Protein AF-0000000087101097 (afdb_homodimer)

Nearest PDB structures (foldseek):
  5ecf-assembly1_A  TM=7.996E-01  e=4.487E-06  Talaromyces marneffei PM1
  5fb7-assembly1_C  TM=7.964E-01  e=1.215E-05  Talaromyces marneffei PM1
  5csd-assembly2_B  TM=8.004E-01  e=2.474E-05  Talaromyces marneffei PM1
  6j6f-assembly1_B  TM=7.973E-01  e=2.035E-03  Talaromyces marneffei PM1
  5j5k-assembly1_A  TM=6.673E-01  e=2.035E-03  Aspergillus fumigatus Af293

Organism: NCBI:txid702518

InterPro domains:
  IPR021054 Cell wall mannoprotein 1 [PF12296] (29-145)

Solvent-accessible surface area (backbone atoms only — not comparable to full-atom values): 25065 Å² total; per-residue (Å²): 132,85,79,74,73,77,76,74,74,74,75,75,71,78,69,78,63,80,50,69,64,60,56,41,56,42,38,51,51,50,50,47,65,48,46,51,57,40,47,52,38,51,52,52,39,43,53,54,59,71,66,58,85,63,56,90,51,62,68,57,50,51,44,45,52,51,36,33,51,42,30,46,52,32,30,60,62,45,65,80,51,62,67,37,44,74,87,47,50,67,77,43,48,65,61,53,47,52,43,48,35,49,50,31,43,44,52,34,50,50,60,58,40,45,66,51,32,40,76,42,68,36,19,61,64,47,38,55,52,51,51,49,38,46,52,25,49,50,50,25,52,52,46,55,30,68,26,38,57,68,66,64,48,45,69,60,52,56,51,48,50,50,52,50,48,50,39,51,46,50,51,26,53,59,49,49,40,79,60,61,60,70,49,42,64,63,48,63,50,65,61,64,66,60,67,55,59,76,69,71,72,68,76,71,72,77,73,71,77,74,75,74,80,62,88,64,84,43,100,96,131,84,79,74,72,77,77,73,74,72,75,75,71,78,70,75,64,79,50,69,63,62,55,38,57,42,38,52,51,50,50,49,65,48,45,50,57,42,46,52,37,49,52,53,38,44,54,54,60,72,66,60,84,63,56,90,50,63,67,58,50,54,46,46,52,50,36,35,53,41,29,46,52,30,31,61,61,45,65,78,52,61,67,37,44,73,86,47,49,67,76,43,49,65,61,52,47,51,42,47,34,48,51,31,43,44,52,34,50,51,59,57,40,46,67,49,32,40,77,42,69,36,18,61,64,47,39,54,53,51,52,48,40,46,53,25,48,50,50,24,51,53,47,55,30,69,27,38,59,68,63,64,48,44,69,61,54,57,51,48,51,50,54,49,46,49,40,50,47,50,52,26,52,60,50,48,41,78,60,62,59,72,49,42,65,64,50,63,52,66,64,66,66,63,66,57,62,76,69,74,72,72,79,77,73,79,78,73,80,86,79,87,84,89,83,86,87,75,78,130

Secondary structure (DSSP, 8-state):
-------------------HHHHHHHHHHHHHHHHHHHHHHHHHHHHHHHH--SSS-HHHHHHHHHHHHHHHHHHHHHTTSPPPPHHHHGGGHHHHHHHHHHHHHHHHHHHHHHHHHHHHT-HHHHHHHHHHHHHHHHHHHHHHHTTSSTT-S-HHHHHHHHHHHHHHHHHHHHHHS--THHHHTTT-S-GGGGG-------------------------/-------------------HHHHHHHHHHHHHHHHHHHHHHHHHHHHHHHH--SSS-HHHHHHHHHHHHHHHHHHHHHTTSPPPPHHHHGGGHHHHHHHHHHHHHHHHHHHHHHHHHHHHT-HHHHHHHHHHHHHHHHHHHHHHHTTSSTT-S-HHHHHHHHHHHHHHHHHHHHHHS--THHHHTTT-S-GGGGG-------------------------

Sequence (440 aa):
MKFSIPVILFTAGAVAVPSSVKLNERQLSALTQVLAPVLQGLQSFDVTLNAYTGGPGQELLNVANNVIAGVRAAANAVAPIQPVSESEAGGFAGLGQQLDIAGYKFIADLNAQVPVFAQSGICPETLNWVTQVGDGVLDLKTAVFSKFPNNGGDANDVEEFRKLFSAVEQRLKECSAPSSADCSAYCGKDHHDWNKGEDKKGDKGEKGKKGAKDDCKKKYMKFSIPVILFTAGAVAVPSSVKLNERQLSALTQVLAPVLQGLQSFDVTLNAYTGGPGQELLNVANNVIAGVRAAANAVAPIQPVSESEAGGFAGLGQQLDIAGYKFIADLNAQVPVFAQSGICPETLNWVTQVGDGVLDLKTAVFSKFPNNGGDANDVEEFRKLFSAVEQRLKECSAPSSADCSAYCGKDHHDWNKGEDKKGDKGEKGKKGAKDDCKKKY

Radius of gyration: 39.62 Å; Cα contacts (8 Å, |Δi|>4): 355; chains: 2; bounding box: 80×177×138 Å

Structure (mmCIF, N/CA/C/O backbone):
data_AF-0000000087101097-model_v1
#
loop_
_entity.id
_entity.type
_entity.pdbx_description
1 polymer 'Cell wall protein'
#
loop_
_atom_site.group_PDB
_atom_site.id
_atom_site.type_symbol
_atom_site.label_atom_id
_atom_site.label_alt_id
_atom_site.label_comp_id
_atom_site.label_asym_id
_atom_site.label_entity_id
_atom_site.label_seq_id
_atom_site.pdbx_PDB_ins_code
_atom_site.Cartn_x
_atom_site.Cartn_y
_atom_site.Cartn_z
_atom_site.occupancy
_atom_site.B_iso_or_equiv
_atom_site.auth_seq_id
_atom_site.auth_comp_id
_atom_site.auth_asym_id
_atom_site.auth_atom_id
_atom_site.pdbx_PDB_model_num
ATOM 1 N N . MET A 1 1 ? 22.453 -37.562 -75.375 1 27.11 1 MET A N 1
ATOM 2 C CA . MET A 1 1 ? 23.344 -37.188 -74.312 1 27.11 1 MET A CA 1
ATOM 3 C C . MET A 1 1 ? 22.562 -36.75 -73.062 1 27.11 1 MET A C 1
ATOM 5 O O . MET A 1 1 ? 21.656 -35.938 -73.125 1 27.11 1 MET A O 1
ATOM 9 N N . LYS A 1 2 ? 22.266 -37.812 -72.25 1 32.16 2 LYS A N 1
ATOM 10 C CA . LYS A 1 2 ? 21.375 -37.875 -71.062 1 32.16 2 LYS A CA 1
ATOM 11 C C . LYS A 1 2 ? 21.766 -36.875 -70 1 32.16 2 LYS A C 1
ATOM 13 O O . LYS A 1 2 ? 22.891 -36.906 -69.5 1 32.16 2 LYS A O 1
ATOM 18 N N . PHE A 1 3 ? 21.531 -35.562 -70.25 1 32.12 3 PHE A N 1
ATOM 19 C CA . PHE A 1 3 ? 21.812 -34.438 -69.312 1 32.12 3 PHE A CA 1
ATOM 20 C C . PHE A 1 3 ? 21.328 -34.781 -67.938 1 32.12 3 PHE A C 1
ATOM 22 O O . PHE A 1 3 ? 20.125 -34.969 -67.688 1 32.12 3 PHE A O 1
ATOM 29 N N . SER A 1 4 ? 22.094 -35.531 -67.188 1 28.05 4 SER A N 1
ATOM 30 C CA . SER A 1 4 ? 21.906 -35.875 -65.75 1 28.05 4 SER A CA 1
ATOM 31 C C . SER A 1 4 ? 21.906 -34.656 -64.875 1 28.05 4 SER A C 1
ATOM 33 O O . SER A 1 4 ? 22.922 -33.969 -64.75 1 28.05 4 SER A O 1
ATOM 35 N N . ILE A 1 5 ? 20.859 -33.906 -64.875 1 32.03 5 ILE A N 1
ATOM 36 C CA . ILE A 1 5 ? 20.812 -32.75 -63.938 1 32.03 5 ILE A CA 1
ATOM 37 C C . ILE A 1 5 ? 21.031 -33.188 -62.5 1 32.03 5 ILE A C 1
ATOM 39 O O . ILE A 1 5 ? 20.312 -34.062 -62 1 32.03 5 ILE A O 1
ATOM 43 N N . PRO A 1 6 ? 22.281 -33.031 -62.031 1 35.62 6 PRO A N 1
ATOM 44 C CA . PRO A 1 6 ? 22.516 -33.375 -60.625 1 35.62 6 PRO A CA 1
ATOM 45 C C . PRO A 1 6 ? 21.578 -32.656 -59.688 1 35.62 6 PRO A C 1
ATOM 47 O O . PRO A 1 6 ? 21.375 -31.438 -59.812 1 35.62 6 PRO A O 1
ATOM 50 N N . VAL A 1 7 ? 20.484 -33.281 -59.312 1 32.78 7 VAL A N 1
ATOM 51 C CA . VAL A 1 7 ? 19.609 -32.75 -58.281 1 32.78 7 VAL A CA 1
ATOM 52 C C . VAL A 1 7 ? 20.406 -32.5 -57 1 32.78 7 VAL A C 1
ATOM 54 O O . VAL A 1 7 ? 20.938 -33.469 -56.406 1 32.78 7 VAL A O 1
ATOM 57 N N . ILE A 1 8 ? 21.203 -31.469 -57 1 31.53 8 ILE A N 1
ATOM 58 C CA . ILE A 1 8 ? 21.828 -31.094 -55.75 1 31.53 8 ILE A CA 1
ATOM 59 C C . ILE A 1 8 ? 20.781 -31.062 -54.625 1 31.53 8 ILE A C 1
ATOM 61 O O . ILE A 1 8 ? 19.828 -30.281 -54.719 1 31.53 8 ILE A O 1
ATOM 65 N N . LEU A 1 9 ? 20.516 -32.156 -54.031 1 29.23 9 LEU A N 1
ATOM 66 C CA . LEU A 1 9 ? 19.766 -32.25 -52.781 1 29.23 9 LEU A CA 1
ATOM 67 C C . LEU A 1 9 ? 20.328 -31.266 -51.75 1 29.23 9 LEU A C 1
ATOM 69 O O . LEU A 1 9 ? 21.438 -31.453 -51.25 1 29.23 9 LEU A O 1
ATOM 73 N N . PHE A 1 10 ? 20.156 -29.969 -51.938 1 33.09 10 PHE A N 1
ATOM 74 C CA . PHE A 1 10 ? 20.453 -29.094 -50.812 1 33.09 10 PHE A CA 1
ATOM 75 C C . PHE A 1 10 ? 19.812 -29.609 -49.531 1 33.09 10 PHE A C 1
ATOM 77 O O . PHE A 1 10 ? 18.594 -29.75 -49.469 1 33.09 10 PHE A O 1
ATOM 84 N N . THR A 1 11 ? 20.438 -30.5 -48.812 1 29.66 11 THR A N 1
ATOM 85 C CA . THR A 1 11 ? 20.062 -30.781 -47.438 1 29.66 11 THR A CA 1
ATOM 86 C C . THR A 1 11 ? 19.922 -29.5 -46.625 1 29.66 11 THR A C 1
ATOM 88 O O . THR A 1 11 ? 20.859 -28.703 -46.562 1 29.66 11 THR A O 1
ATOM 91 N N . ALA A 1 12 ? 18.859 -28.734 -46.781 1 31.88 12 ALA A N 1
ATOM 92 C CA . ALA A 1 12 ? 18.531 -27.656 -45.844 1 31.88 12 ALA A CA 1
ATOM 93 C C . ALA A 1 12 ? 18.859 -28.047 -44.406 1 31.88 12 ALA A C 1
ATOM 95 O O . ALA A 1 12 ? 18.297 -29 -43.875 1 31.88 12 ALA A O 1
ATOM 96 N N . GLY A 1 13 ? 20.062 -28 -43.969 1 34.75 13 GLY A N 1
ATOM 97 C CA . GLY A 1 13 ? 20.375 -28.031 -42.531 1 34.75 13 GLY A CA 1
ATOM 98 C C . GLY A 1 13 ? 19.375 -27.266 -41.688 1 34.75 13 GLY A C 1
ATOM 99 O O . GLY A 1 13 ? 18.984 -26.141 -42.031 1 34.75 13 GLY A O 1
ATOM 100 N N . ALA A 1 14 ? 18.453 -27.953 -41.094 1 33.25 14 ALA A N 1
ATOM 101 C CA . ALA A 1 14 ? 17.562 -27.422 -40.062 1 33.25 14 ALA A CA 1
ATOM 102 C C . ALA A 1 14 ? 18.328 -26.484 -39.125 1 33.25 14 ALA A C 1
ATOM 104 O O . ALA A 1 14 ? 19.219 -26.922 -38.375 1 33.25 14 ALA A O 1
ATOM 105 N N . VAL A 1 15 ? 18.875 -25.391 -39.531 1 36.66 15 VAL A N 1
ATOM 106 C CA . VAL A 1 15 ? 19.281 -24.406 -38.562 1 36.66 15 VAL A CA 1
ATOM 107 C C . VAL A 1 15 ? 18.281 -24.359 -37.406 1 36.66 15 VAL A C 1
ATOM 109 O O . VAL A 1 15 ? 17.094 -24.094 -37.625 1 36.66 15 VAL A O 1
ATOM 112 N N . ALA A 1 16 ? 18.438 -25.172 -36.375 1 35.97 16 ALA A N 1
ATOM 113 C CA . ALA A 1 16 ? 17.734 -25.031 -35.125 1 35.97 16 ALA A CA 1
ATOM 114 C C . ALA A 1 16 ? 17.5 -23.562 -34.75 1 35.97 16 ALA A C 1
ATOM 116 O O . ALA A 1 16 ? 18.453 -22.812 -34.562 1 35.97 16 ALA A O 1
ATOM 117 N N . VAL A 1 17 ? 16.656 -22.781 -35.375 1 38.53 17 VAL A N 1
ATOM 118 C CA . VAL A 1 17 ? 16.156 -21.516 -34.875 1 38.53 17 VAL A CA 1
ATOM 119 C C . VAL A 1 17 ? 15.914 -21.625 -33.344 1 38.53 17 VAL A C 1
ATOM 121 O O . VAL A 1 17 ? 15.227 -22.547 -32.906 1 38.53 17 VAL A O 1
ATOM 124 N N . PRO A 1 18 ? 16.875 -21.25 -32.5 1 42.16 18 PRO A N 1
ATOM 125 C CA . PRO A 1 18 ? 16.531 -21.359 -31.078 1 42.16 18 PRO A CA 1
ATOM 126 C C . PRO A 1 18 ? 15.055 -21.062 -30.812 1 42.16 18 PRO A C 1
ATOM 128 O O . PRO A 1 18 ? 14.484 -20.141 -31.406 1 42.16 18 PRO A O 1
ATOM 131 N N . SER A 1 19 ? 14.211 -21.906 -30.578 1 40.66 19 SER A N 1
ATOM 132 C CA . SER A 1 19 ? 12.766 -21.875 -30.406 1 40.66 19 SER A CA 1
ATOM 133 C C . SER A 1 19 ? 12.336 -20.672 -29.578 1 40.66 19 SER A C 1
ATOM 135 O O . SER A 1 19 ? 13.055 -20.25 -28.672 1 40.66 19 SER A O 1
ATOM 137 N N . SER A 1 20 ? 11.43 -19.75 -30.047 1 45.12 20 SER A N 1
ATOM 138 C CA . SER A 1 20 ? 10.695 -18.672 -29.406 1 45.12 20 SER A CA 1
ATOM 139 C C . SER A 1 20 ? 10.492 -18.922 -27.922 1 45.12 20 SER A C 1
ATOM 141 O O . SER A 1 20 ? 10.5 -18 -27.109 1 45.12 20 SER A O 1
ATOM 143 N N . VAL A 1 21 ? 10.312 -20.125 -27.562 1 47.22 21 VAL A N 1
ATOM 144 C CA . VAL A 1 21 ? 10.062 -20.484 -26.172 1 47.22 21 VAL A CA 1
ATOM 145 C C . VAL A 1 21 ? 11.312 -20.203 -25.328 1 47.22 21 VAL A C 1
ATOM 147 O O . VAL A 1 21 ? 11.219 -19.672 -24.219 1 47.22 21 VAL A O 1
ATOM 150 N N . LYS A 1 22 ? 12.516 -20.609 -25.922 1 50.62 22 LYS A N 1
ATOM 151 C CA . LYS A 1 22 ? 13.75 -20.375 -25.188 1 50.62 22 LYS A CA 1
ATOM 152 C C . LYS A 1 22 ? 14.031 -18.875 -25.031 1 50.62 22 LYS A C 1
ATOM 154 O O . LYS A 1 22 ? 14.508 -18.438 -24 1 50.62 22 LYS A O 1
ATOM 159 N N . LEU A 1 23 ? 13.773 -18.188 -26.156 1 45.69 23 LEU A N 1
ATOM 160 C CA . LEU A 1 23 ? 13.969 -16.734 -26.109 1 45.69 23 LEU A CA 1
ATOM 161 C C . LEU A 1 23 ? 13.008 -16.094 -25.125 1 45.69 23 LEU A C 1
ATOM 163 O O . LEU A 1 23 ? 13.383 -15.172 -24.391 1 45.69 23 LEU A O 1
ATOM 167 N N . ASN A 1 24 ? 11.766 -16.672 -25.094 1 51.88 24 ASN A N 1
ATOM 168 C CA . ASN A 1 24 ? 10.727 -16.125 -24.219 1 51.88 24 ASN A CA 1
ATOM 169 C C . ASN A 1 24 ? 11.078 -16.344 -22.734 1 51.88 24 ASN A C 1
ATOM 171 O O . ASN A 1 24 ? 10.953 -15.414 -21.938 1 51.88 24 ASN A O 1
ATOM 175 N N . GLU A 1 25 ? 11.555 -17.625 -22.438 1 61.66 25 GLU A N 1
ATOM 176 C CA . GLU A 1 25 ? 11.992 -17.891 -21.078 1 61.66 25 GLU A CA 1
ATOM 177 C C . GLU A 1 25 ? 13.188 -17.016 -20.688 1 61.66 25 GLU A C 1
ATOM 179 O O . GLU A 1 25 ? 13.336 -16.625 -19.531 1 61.66 25 GLU A O 1
ATOM 184 N N . ARG A 1 26 ? 13.727 -16.516 -21.766 1 69.88 26 ARG A N 1
ATOM 185 C CA . ARG A 1 26 ? 14.945 -15.742 -21.547 1 69.88 26 ARG A CA 1
ATOM 186 C C . ARG A 1 26 ? 14.625 -14.305 -21.172 1 69.88 26 ARG A C 1
ATOM 188 O O . ARG A 1 26 ? 15.258 -13.734 -20.281 1 69.88 26 ARG A O 1
ATOM 195 N N . GLN A 1 27 ? 13.508 -13.789 -21.734 1 85.12 27 GLN A N 1
ATOM 196 C CA . GLN A 1 27 ? 13.203 -12.391 -21.438 1 85.12 27 GLN A CA 1
ATOM 197 C C . GLN A 1 27 ? 12.656 -12.227 -20.031 1 85.12 27 GLN A C 1
ATOM 199 O O . GLN A 1 27 ? 13.016 -11.281 -19.328 1 85.12 27 GLN A O 1
ATOM 204 N N . LEU A 1 28 ? 11.914 -13.211 -19.688 1 87.88 28 LEU A N 1
ATOM 205 C CA . LEU A 1 28 ? 11.375 -13.148 -18.328 1 87.88 28 LEU A CA 1
ATOM 206 C C . LEU A 1 28 ? 12.477 -13.32 -17.297 1 87.88 28 LEU A C 1
ATOM 208 O O . LEU A 1 28 ? 12.461 -12.672 -16.25 1 87.88 28 LEU A O 1
ATOM 212 N N . SER A 1 29 ? 13.297 -14.219 -17.641 1 89.88 29 SER A N 1
ATOM 213 C CA . SER A 1 29 ? 14.43 -14.43 -16.734 1 89.88 29 SER A CA 1
ATOM 214 C C . SER A 1 29 ? 15.289 -13.172 -16.625 1 89.88 29 SER A C 1
ATOM 216 O O . SER A 1 29 ? 15.734 -12.812 -15.531 1 89.88 29 SER A O 1
ATOM 218 N N . ALA A 1 30 ? 15.461 -12.492 -17.656 1 91.31 30 ALA A N 1
ATOM 219 C CA . ALA A 1 30 ? 16.234 -11.25 -17.656 1 91.31 30 ALA A CA 1
ATOM 220 C C . ALA A 1 30 ? 15.523 -10.172 -16.844 1 91.31 30 ALA A C 1
ATOM 222 O O . ALA A 1 30 ? 16.156 -9.469 -16.047 1 91.31 30 ALA A O 1
ATOM 223 N N . LEU A 1 31 ? 14.266 -10.062 -17.031 1 93.69 31 LEU A N 1
ATOM 224 C CA . LEU A 1 31 ? 13.492 -9.094 -16.25 1 93.69 31 LEU A CA 1
ATOM 225 C C . LEU A 1 31 ? 13.555 -9.406 -14.766 1 93.69 31 LEU A C 1
ATOM 227 O O . LEU A 1 31 ? 13.758 -8.508 -13.945 1 93.69 31 LEU A O 1
ATOM 231 N N . THR A 1 32 ? 13.414 -10.617 -14.461 1 93.81 32 THR A N 1
ATOM 232 C CA . THR A 1 32 ? 13.445 -11.039 -13.062 1 93.81 32 THR A CA 1
ATOM 233 C C . THR A 1 32 ? 14.797 -10.727 -12.43 1 93.81 32 THR A C 1
ATOM 235 O O . THR A 1 32 ? 14.859 -10.258 -11.297 1 93.81 32 THR A O 1
ATOM 238 N N . GLN A 1 33 ? 15.805 -10.906 -13.125 1 94.12 33 GLN A N 1
ATOM 239 C CA . GLN A 1 33 ? 17.156 -10.641 -12.625 1 94.12 33 GLN A CA 1
ATOM 240 C C . GLN A 1 33 ? 17.359 -9.156 -12.367 1 94.12 33 GLN A C 1
ATOM 242 O O . GLN A 1 33 ? 18.047 -8.773 -11.422 1 94.12 33 GLN A O 1
ATOM 247 N N . VAL A 1 34 ? 16.75 -8.367 -13.172 1 95.75 34 VAL A N 1
ATOM 248 C CA . VAL A 1 34 ? 16.906 -6.918 -13.062 1 95.75 34 VAL A CA 1
ATOM 249 C C . VAL A 1 34 ? 16.047 -6.395 -11.906 1 95.75 34 VAL A C 1
ATOM 251 O O . VAL A 1 34 ? 16.453 -5.469 -11.203 1 95.75 34 VAL A O 1
ATOM 254 N N . LEU A 1 35 ? 14.93 -7.051 -11.711 1 97.25 35 LEU A N 1
ATOM 255 C CA . LEU A 1 35 ? 13.945 -6.441 -10.82 1 97.25 35 LEU A CA 1
ATOM 256 C C . LEU A 1 35 ? 14.07 -7.016 -9.414 1 97.25 35 LEU A C 1
ATOM 258 O O . LEU A 1 35 ? 13.648 -6.383 -8.438 1 97.25 35 LEU A O 1
ATOM 262 N N . ALA A 1 36 ? 14.68 -8.117 -9.195 1 95.88 36 ALA A N 1
ATOM 263 C CA . ALA A 1 36 ? 14.797 -8.75 -7.879 1 95.88 36 ALA A CA 1
ATOM 264 C C . ALA A 1 36 ? 15.594 -7.867 -6.922 1 95.88 36 ALA A C 1
ATOM 266 O O . ALA A 1 36 ? 15.188 -7.656 -5.777 1 95.88 36 ALA A O 1
ATOM 267 N N . PRO A 1 37 ? 16.688 -7.273 -7.375 1 95.56 37 PRO A N 1
ATOM 268 C CA . PRO A 1 37 ? 17.422 -6.387 -6.469 1 95.56 37 PRO A CA 1
ATOM 269 C C . PRO A 1 37 ? 16.641 -5.129 -6.109 1 95.56 37 PRO A C 1
ATOM 271 O O . PRO A 1 37 ? 16.797 -4.59 -5.012 1 95.56 37 PRO A O 1
ATOM 274 N N . VAL A 1 38 ? 15.82 -4.656 -7.004 1 97.56 38 VAL A N 1
ATOM 275 C CA . VAL A 1 38 ? 14.977 -3.508 -6.711 1 97.56 38 VAL A CA 1
ATOM 276 C C . VAL A 1 38 ? 14.016 -3.85 -5.574 1 97.56 38 VAL A C 1
ATOM 278 O O . VAL A 1 38 ? 13.859 -3.072 -4.629 1 97.56 38 VAL A O 1
ATOM 281 N N . LEU A 1 39 ? 13.43 -4.965 -5.695 1 97.75 39 LEU A N 1
ATOM 282 C CA . LEU A 1 39 ? 12.539 -5.426 -4.637 1 97.75 39 LEU A CA 1
ATOM 283 C C . LEU A 1 39 ? 13.273 -5.492 -3.299 1 97.75 39 LEU A C 1
ATOM 285 O O . LEU A 1 39 ? 12.773 -4.988 -2.289 1 97.75 39 LEU A O 1
ATOM 289 N N . GLN A 1 40 ? 14.484 -6.039 -3.279 1 96.19 40 GLN A N 1
ATOM 290 C CA . GLN A 1 40 ? 15.273 -6.164 -2.061 1 96.19 40 GLN A CA 1
ATOM 291 C C . GLN A 1 40 ? 15.641 -4.793 -1.499 1 96.19 40 GLN A C 1
ATOM 293 O O . GLN A 1 40 ? 15.641 -4.594 -0.283 1 96.19 40 GLN A O 1
ATOM 298 N N . GLY A 1 41 ? 15.969 -3.916 -2.373 1 96.38 41 GLY A N 1
ATOM 299 C CA . GLY A 1 41 ? 16.281 -2.559 -1.949 1 96.38 41 GLY A CA 1
ATOM 300 C C . GLY A 1 41 ? 15.109 -1.863 -1.277 1 96.38 41 GLY A C 1
ATOM 301 O O . GLY A 1 41 ? 15.273 -1.218 -0.241 1 96.38 41 GLY A O 1
ATOM 302 N N . LEU A 1 42 ? 13.93 -2.02 -1.872 1 97.25 42 LEU A N 1
ATOM 303 C CA . LEU A 1 42 ? 12.734 -1.41 -1.294 1 97.25 42 LEU A CA 1
ATOM 304 C C . LEU A 1 42 ? 12.406 -2.035 0.058 1 97.25 42 LEU A C 1
ATOM 306 O O . LEU A 1 42 ? 12.008 -1.334 0.991 1 97.25 42 LEU A O 1
ATOM 310 N N . GLN A 1 43 ? 12.586 -3.289 0.149 1 95.06 43 GLN A N 1
ATOM 311 C CA . GLN A 1 43 ? 12.32 -3.986 1.402 1 95.06 43 GLN A CA 1
ATOM 312 C C . GLN A 1 43 ? 13.312 -3.568 2.484 1 95.06 43 GLN A C 1
ATOM 314 O O . GLN A 1 43 ? 12.93 -3.375 3.641 1 95.06 43 GLN A O 1
ATOM 319 N N . SER A 1 44 ? 14.531 -3.414 2.105 1 94.94 44 SER A N 1
ATOM 320 C CA . SER A 1 44 ? 15.531 -2.924 3.049 1 94.94 44 SER A CA 1
ATOM 321 C C . SER A 1 44 ? 15.211 -1.505 3.504 1 94.94 44 SER A C 1
ATOM 323 O O . SER A 1 44 ? 15.375 -1.174 4.68 1 94.94 44 SER A O 1
ATOM 325 N N . PHE A 1 45 ? 14.828 -0.7 2.598 1 97.38 45 PHE A N 1
ATOM 326 C CA . PHE A 1 45 ? 14.438 0.661 2.941 1 97.38 45 PHE A CA 1
ATOM 327 C C . PHE A 1 45 ? 13.289 0.657 3.941 1 97.38 45 PHE A C 1
ATOM 329 O O . PHE A 1 45 ? 13.305 1.415 4.914 1 97.38 45 PHE A O 1
ATOM 336 N N . ASP A 1 46 ? 12.344 -0.169 3.682 1 95.25 46 ASP A N 1
ATOM 337 C CA . ASP A 1 46 ? 11.172 -0.266 4.547 1 95.25 46 ASP A CA 1
ATOM 338 C C . ASP A 1 46 ? 11.57 -0.599 5.98 1 95.25 46 ASP A C 1
ATOM 340 O O . ASP A 1 46 ? 11.023 -0.034 6.93 1 95.25 46 ASP A O 1
ATOM 344 N N . VAL A 1 47 ? 12.492 -1.456 6.125 1 94.44 47 VAL A N 1
ATOM 345 C CA . VAL A 1 47 ? 12.992 -1.828 7.449 1 94.44 47 VAL A CA 1
ATOM 346 C C . VAL A 1 47 ? 13.586 -0.605 8.141 1 94.44 47 VAL A C 1
ATOM 348 O O . VAL A 1 47 ? 13.281 -0.335 9.305 1 94.44 47 VAL A O 1
ATOM 351 N N . THR A 1 48 ? 14.422 0.14 7.461 1 97.06 48 THR A N 1
ATOM 352 C CA . THR A 1 48 ? 15.062 1.333 8 1 97.06 48 THR A CA 1
ATOM 353 C C . THR A 1 48 ? 14.023 2.398 8.344 1 97.06 48 THR A C 1
ATOM 355 O O . THR A 1 48 ? 14.109 3.043 9.391 1 97.06 48 THR A O 1
ATOM 358 N N . LEU A 1 49 ? 13.078 2.58 7.43 1 97.62 49 LEU A N 1
ATOM 359 C CA . LEU A 1 49 ? 12.016 3.555 7.629 1 97.62 49 LEU A CA 1
ATOM 360 C C . LEU A 1 49 ? 11.203 3.229 8.883 1 97.62 49 LEU A C 1
ATOM 362 O O . LEU A 1 49 ? 10.938 4.109 9.695 1 97.62 49 LEU A O 1
ATOM 366 N N . ASN A 1 50 ? 10.898 2.004 9.086 1 94.81 50 ASN A N 1
ATOM 367 C CA . ASN A 1 50 ? 10.078 1.563 10.211 1 94.81 50 ASN A CA 1
ATOM 368 C C . ASN A 1 50 ? 10.852 1.643 11.523 1 94.81 50 ASN A C 1
ATOM 370 O O . ASN A 1 50 ? 10.25 1.791 12.594 1 94.81 50 ASN A O 1
ATOM 374 N N . ALA A 1 51 ? 12.141 1.588 11.461 1 95.88 51 ALA A N 1
ATOM 375 C CA . ALA A 1 51 ? 12.977 1.639 12.656 1 95.88 51 ALA A CA 1
ATOM 376 C C . ALA A 1 51 ? 13.289 3.08 13.047 1 95.88 51 ALA A C 1
ATOM 378 O O . ALA A 1 51 ? 13.828 3.336 14.125 1 95.88 51 ALA A O 1
ATOM 379 N N . TYR A 1 52 ? 13.016 4.016 12.203 1 97.81 52 TYR A N 1
ATOM 380 C CA . TYR A 1 52 ? 13.359 5.41 12.461 1 97.81 52 TYR A CA 1
ATOM 381 C C . TYR A 1 52 ? 12.477 5.996 13.555 1 97.81 52 TYR A C 1
ATOM 383 O O . TYR A 1 52 ? 11.25 5.992 13.43 1 97.81 52 TYR A O 1
ATOM 391 N N . THR A 1 53 ? 13.094 6.52 14.57 1 97.31 53 THR A N 1
ATOM 392 C CA . THR A 1 53 ? 12.344 7.066 15.695 1 97.31 53 THR A CA 1
ATOM 393 C C . THR A 1 53 ? 12.742 8.516 15.961 1 97.31 53 THR A C 1
ATOM 395 O O . THR A 1 53 ? 12.414 9.07 17.016 1 97.31 53 THR A O 1
ATOM 398 N N . GLY A 1 54 ? 13.562 9.078 15.023 1 97.19 54 GLY A N 1
ATOM 399 C CA . GLY A 1 54 ? 14.008 10.461 15.148 1 97.19 54 GLY A CA 1
ATOM 400 C C . GLY A 1 54 ? 15.492 10.633 14.906 1 97.19 54 GLY A C 1
ATOM 401 O O . GLY A 1 54 ? 16.203 9.656 14.672 1 97.19 54 GLY A O 1
ATOM 402 N N . GLY A 1 55 ? 16 11.938 14.82 1 96.12 55 GLY A N 1
ATOM 403 C CA . GLY A 1 55 ? 17.406 12.242 14.57 1 96.12 55 GLY A CA 1
ATOM 404 C C . GLY A 1 55 ? 17.672 12.734 13.164 1 96.12 55 GLY A C 1
ATOM 405 O O . GLY A 1 55 ? 16.734 13.117 12.445 1 96.12 55 GLY A O 1
ATOM 406 N N . PRO A 1 56 ? 18.969 12.875 12.75 1 95.81 56 PRO A N 1
ATOM 407 C CA . PRO A 1 56 ? 19.344 13.555 11.508 1 95.81 56 PRO A CA 1
ATOM 408 C C . PRO A 1 56 ? 18.953 12.766 10.258 1 95.81 56 PRO A C 1
ATOM 410 O O . PRO A 1 56 ? 18.969 13.312 9.156 1 95.81 56 PRO A O 1
ATOM 413 N N . GLY A 1 57 ? 18.594 11.539 10.32 1 96.81 57 GLY A N 1
ATOM 414 C CA . GLY A 1 57 ? 18.062 10.773 9.195 1 96.81 57 GLY A CA 1
ATOM 415 C C . GLY A 1 57 ? 19.156 10.281 8.25 1 96.81 57 GLY A C 1
ATOM 416 O O . GLY A 1 57 ? 18.891 10.039 7.074 1 96.81 57 GLY A O 1
ATOM 417 N N . GLN A 1 58 ? 20.453 10.125 8.703 1 97.5 58 GLN A N 1
ATOM 418 C CA . GLN A 1 58 ? 21.562 9.742 7.832 1 97.5 58 GLN A CA 1
ATOM 419 C C . GLN A 1 58 ? 21.375 8.336 7.285 1 97.5 58 GLN A C 1
ATOM 421 O O . GLN A 1 58 ? 21.656 8.07 6.113 1 97.5 58 GLN A O 1
ATOM 426 N N . GLU A 1 59 ? 20.953 7.484 8.109 1 97.75 59 GLU A N 1
ATOM 427 C CA . GLU A 1 59 ? 20.734 6.121 7.645 1 97.75 59 GLU A CA 1
ATOM 428 C C . GLU A 1 59 ? 19.625 6.074 6.586 1 97.75 59 GLU A C 1
ATOM 430 O O . GLU A 1 59 ? 19.719 5.312 5.621 1 97.75 59 GLU A O 1
ATOM 435 N N . LEU A 1 60 ? 18.594 6.875 6.789 1 98.44 60 LEU A N 1
ATOM 436 C CA . LEU A 1 60 ? 17.531 6.984 5.793 1 98.44 60 LEU A CA 1
ATOM 437 C C . LEU A 1 60 ? 18.078 7.484 4.461 1 98.44 60 LEU A C 1
ATOM 439 O O . LEU A 1 60 ? 17.75 6.938 3.406 1 98.44 60 LEU A O 1
ATOM 443 N N . LEU A 1 61 ? 18.906 8.453 4.496 1 98.12 61 LEU A N 1
ATOM 444 C CA . LEU A 1 61 ? 19.5 9.008 3.287 1 98.12 61 LEU A CA 1
ATOM 445 C C . LEU A 1 61 ? 20.359 7.957 2.58 1 98.12 61 LEU A C 1
ATOM 447 O O . LEU A 1 61 ? 20.312 7.836 1.354 1 98.12 61 LEU A O 1
ATOM 451 N N . ASN A 1 62 ? 21.078 7.16 3.322 1 97.88 62 ASN A N 1
ATOM 452 C CA . ASN A 1 62 ? 21.938 6.137 2.744 1 97.88 62 ASN A CA 1
ATOM 453 C C . ASN A 1 62 ? 21.141 5.078 2.002 1 97.88 62 ASN A C 1
ATOM 455 O O . ASN A 1 62 ? 21.453 4.734 0.861 1 97.88 62 ASN A O 1
ATOM 459 N N . VAL A 1 63 ? 20.172 4.594 2.65 1 98.12 63 VAL A N 1
ATOM 460 C CA . VAL A 1 63 ? 19.375 3.557 2.006 1 98.12 63 VAL A CA 1
ATOM 461 C C . VAL A 1 63 ? 18.594 4.152 0.836 1 98.12 63 VAL A C 1
ATOM 463 O O . VAL A 1 63 ? 18.391 3.492 -0.186 1 98.12 63 VAL A O 1
ATOM 466 N N . ALA A 1 64 ? 18.125 5.391 0.953 1 98.25 64 ALA A N 1
ATOM 467 C CA . ALA A 1 64 ? 17.453 6.074 -0.153 1 98.25 64 ALA A CA 1
ATOM 468 C C . ALA A 1 64 ? 18.359 6.152 -1.377 1 98.25 64 ALA A C 1
ATOM 470 O O . ALA A 1 64 ? 17.938 5.84 -2.492 1 98.25 64 ALA A O 1
ATOM 471 N N . ASN A 1 65 ? 19.594 6.555 -1.156 1 98 65 ASN A N 1
ATOM 472 C CA . ASN A 1 65 ? 20.547 6.652 -2.252 1 98 65 ASN A CA 1
ATOM 473 C C . ASN A 1 65 ? 20.766 5.305 -2.936 1 98 65 ASN A C 1
ATOM 475 O O . ASN A 1 65 ? 20.875 5.238 -4.16 1 98 65 ASN A O 1
ATOM 479 N N . ASN A 1 66 ? 20.828 4.277 -2.15 1 97.75 66 ASN A N 1
ATOM 480 C CA . ASN A 1 66 ? 20.953 2.936 -2.709 1 97.75 66 ASN A CA 1
ATOM 481 C C . ASN A 1 66 ? 19.766 2.568 -3.58 1 97.75 66 ASN A C 1
ATOM 483 O O . ASN A 1 66 ? 19.938 2.023 -4.672 1 97.75 66 ASN A O 1
ATOM 487 N N . VAL A 1 67 ? 18.578 2.855 -3.064 1 98.25 67 VAL A N 1
ATOM 488 C CA . VAL A 1 67 ? 17.359 2.541 -3.811 1 98.25 67 VAL A CA 1
ATOM 489 C C . VAL A 1 67 ? 17.297 3.391 -5.078 1 98.25 67 VAL A C 1
ATOM 491 O O . VAL A 1 67 ? 16.969 2.889 -6.152 1 98.25 67 VAL A O 1
ATOM 494 N N . ILE A 1 68 ? 17.594 4.676 -5.023 1 98 68 ILE A N 1
ATOM 495 C CA . ILE A 1 68 ? 17.594 5.566 -6.18 1 98 68 ILE A CA 1
ATOM 496 C C . ILE A 1 68 ? 18.547 5.023 -7.25 1 98 68 ILE A C 1
ATOM 498 O O . ILE A 1 68 ? 18.172 4.891 -8.414 1 98 68 ILE A O 1
ATOM 502 N N . ALA A 1 69 ? 19.719 4.633 -6.859 1 97.25 69 ALA A N 1
ATOM 503 C CA . ALA A 1 69 ? 20.688 4.074 -7.797 1 97.25 69 ALA A CA 1
ATOM 504 C C . ALA A 1 69 ? 20.188 2.758 -8.383 1 97.25 69 ALA A C 1
ATOM 506 O O . ALA A 1 69 ? 20.328 2.512 -9.586 1 97.25 69 ALA A O 1
ATOM 507 N N . GLY A 1 70 ? 19.625 1.922 -7.508 1 97.69 70 GLY A N 1
ATOM 508 C CA . GLY A 1 70 ? 19.125 0.633 -7.953 1 97.69 70 GLY A CA 1
ATOM 509 C C . GLY A 1 70 ? 18 0.75 -8.961 1 97.69 70 GLY A C 1
ATOM 510 O O . GLY A 1 70 ? 17.984 0.05 -9.977 1 97.69 70 GLY A O 1
ATOM 511 N N . VAL A 1 71 ? 17.031 1.602 -8.695 1 97.94 71 VAL A N 1
ATOM 512 C CA . VAL A 1 71 ? 15.875 1.729 -9.586 1 97.94 71 VAL A CA 1
ATOM 513 C C . VAL A 1 71 ? 16.312 2.348 -10.914 1 97.94 71 VAL A C 1
ATOM 515 O O . VAL A 1 71 ? 15.812 1.966 -11.969 1 97.94 71 VAL A O 1
ATOM 518 N N . ARG A 1 72 ? 17.219 3.281 -10.906 1 96.81 72 ARG A N 1
ATOM 519 C CA . ARG A 1 72 ? 17.719 3.895 -12.133 1 96.81 72 ARG A CA 1
ATOM 520 C C . ARG A 1 72 ? 18.484 2.885 -12.977 1 96.81 72 ARG A C 1
ATOM 522 O O . ARG A 1 72 ? 18.281 2.797 -14.188 1 96.81 72 ARG A O 1
ATOM 529 N N . ALA A 1 73 ? 19.344 2.131 -12.328 1 96.81 73 ALA A N 1
ATOM 530 C CA . ALA A 1 73 ? 20.078 1.083 -13.023 1 96.81 73 ALA A CA 1
ATOM 531 C C . ALA A 1 73 ? 19.141 0.057 -13.641 1 96.81 73 ALA A C 1
ATOM 533 O O . ALA A 1 73 ? 19.344 -0.396 -14.766 1 96.81 73 ALA A O 1
ATOM 534 N N . ALA A 1 74 ? 18.125 -0.272 -12.867 1 98.12 74 ALA A N 1
ATOM 535 C CA . ALA A 1 74 ? 17.141 -1.244 -13.352 1 98.12 74 ALA A CA 1
ATOM 536 C C . ALA A 1 74 ? 16.391 -0.705 -14.562 1 98.12 74 ALA A C 1
ATOM 538 O O . ALA A 1 74 ? 16.172 -1.426 -15.539 1 98.12 74 ALA A O 1
ATOM 539 N N . ALA A 1 75 ? 15.953 0.524 -14.5 1 96.25 75 ALA A N 1
ATOM 540 C CA . ALA A 1 75 ? 15.25 1.127 -15.633 1 96.25 75 ALA A CA 1
ATOM 541 C C . ALA A 1 75 ? 16.109 1.09 -16.891 1 96.25 75 ALA A C 1
ATOM 543 O O . ALA A 1 75 ? 15.617 0.765 -17.969 1 96.25 75 ALA A O 1
ATOM 544 N N . ASN A 1 76 ? 17.328 1.355 -16.734 1 95.38 76 ASN A N 1
ATOM 545 C CA . ASN A 1 76 ? 18.25 1.333 -17.859 1 95.38 76 ASN A CA 1
ATOM 546 C C . ASN A 1 76 ? 18.453 -0.083 -18.391 1 95.38 76 ASN A C 1
ATOM 548 O O . ASN A 1 76 ? 18.594 -0.285 -19.609 1 95.38 76 ASN A O 1
ATOM 552 N N . ALA A 1 77 ? 18.5 -1.007 -17.516 1 96.25 77 ALA A N 1
ATOM 553 C CA . ALA A 1 77 ? 18.766 -2.393 -17.891 1 96.25 77 ALA A CA 1
ATOM 554 C C . ALA A 1 77 ? 17.547 -3.018 -18.562 1 96.25 77 ALA A C 1
ATOM 556 O O . ALA A 1 77 ? 17.672 -3.977 -19.328 1 96.25 77 ALA A O 1
ATOM 557 N N . VAL A 1 78 ? 16.359 -2.52 -18.234 1 95.81 78 VAL A N 1
ATOM 558 C CA . VAL A 1 78 ? 15.117 -3.051 -18.797 1 95.81 78 VAL A CA 1
ATOM 559 C C . VAL A 1 78 ? 14.984 -2.594 -20.25 1 95.81 78 VAL A C 1
ATOM 561 O O . VAL A 1 78 ? 14.422 -3.312 -21.078 1 95.81 78 VAL A O 1
ATOM 564 N N . ALA A 1 79 ? 15.484 -1.477 -20.594 1 91.56 79 ALA A N 1
ATOM 565 C CA . ALA A 1 79 ? 15.266 -0.806 -21.875 1 91.56 79 ALA A CA 1
ATOM 566 C C . ALA A 1 79 ? 15.625 -1.722 -23.047 1 91.56 79 ALA A C 1
ATOM 568 O O . ALA A 1 79 ? 14.836 -1.884 -23.969 1 91.56 79 ALA A O 1
ATOM 569 N N . PRO A 1 80 ? 16.703 -2.408 -23 1 92.44 80 PRO A N 1
ATOM 570 C CA . PRO A 1 80 ? 17.062 -3.221 -24.156 1 92.44 80 PRO A CA 1
ATOM 571 C C . PRO A 1 80 ? 16.422 -4.605 -24.141 1 92.44 80 PRO A C 1
ATOM 573 O O . PRO A 1 80 ? 16.578 -5.379 -25.094 1 92.44 80 PRO A O 1
ATOM 576 N N . ILE A 1 81 ? 15.773 -4.98 -23.109 1 92 81 ILE A N 1
ATOM 577 C CA . ILE A 1 81 ? 15.117 -6.277 -23.031 1 92 81 ILE A CA 1
ATOM 578 C C . ILE A 1 81 ? 13.961 -6.324 -24.047 1 92 81 ILE A C 1
ATOM 580 O O . ILE A 1 81 ? 13.195 -5.367 -24.156 1 92 81 ILE A O 1
ATOM 584 N N . GLN A 1 82 ? 13.852 -7.379 -24.781 1 90.5 82 GLN A N 1
ATOM 585 C CA . GLN A 1 82 ? 12.766 -7.531 -25.75 1 90.5 82 GLN A CA 1
ATOM 586 C C . GLN A 1 82 ? 11.43 -7.773 -25.062 1 90.5 82 GLN A C 1
ATOM 588 O O . GLN A 1 82 ? 11.398 -8.258 -23.922 1 90.5 82 GLN A O 1
ATOM 593 N N . PRO A 1 83 ? 10.367 -7.477 -25.766 1 88.94 83 PRO A N 1
ATOM 594 C CA . PRO A 1 83 ? 9.039 -7.652 -25.172 1 88.94 83 PRO A CA 1
ATOM 595 C C . PRO A 1 83 ? 8.773 -9.094 -24.75 1 88.94 83 PRO A C 1
ATOM 597 O O . PRO A 1 83 ? 9.188 -10.031 -25.438 1 88.94 83 PRO A O 1
ATOM 600 N N . VAL A 1 84 ? 8.156 -9.133 -23.625 1 88.69 84 VAL A N 1
ATOM 601 C CA . VAL A 1 84 ? 7.727 -10.422 -23.094 1 88.69 84 VAL A CA 1
ATOM 602 C C . VAL A 1 84 ? 6.488 -10.906 -23.844 1 88.69 84 VAL A C 1
ATOM 604 O O . VAL A 1 84 ? 5.586 -10.125 -24.141 1 88.69 84 VAL A O 1
ATOM 607 N N . SER A 1 85 ? 6.449 -12.219 -24.125 1 84.75 85 SER A N 1
ATOM 608 C CA . SER A 1 85 ? 5.289 -12.773 -24.812 1 84.75 85 SER A CA 1
ATOM 609 C C . SER A 1 85 ? 4.102 -12.922 -23.875 1 84.75 85 SER A C 1
ATOM 611 O O . SER A 1 85 ? 4.266 -12.883 -22.656 1 84.75 85 SER A O 1
ATOM 613 N N . GLU A 1 86 ? 2.9 -13.102 -24.422 1 80.19 86 GLU A N 1
ATOM 614 C CA . GLU A 1 86 ? 1.687 -13.297 -23.641 1 80.19 86 GLU A CA 1
ATOM 615 C C . GLU A 1 86 ? 1.778 -14.547 -22.781 1 80.19 86 GLU A C 1
ATOM 617 O O . GLU A 1 86 ? 1.305 -14.562 -21.641 1 80.19 86 GLU A O 1
ATOM 622 N N . SER A 1 87 ? 2.426 -15.562 -23.297 1 80.69 87 SER A N 1
ATOM 623 C CA . SER A 1 87 ? 2.525 -16.844 -22.594 1 80.69 87 SER A CA 1
ATOM 624 C C . SER A 1 87 ? 3.484 -16.75 -21.406 1 80.69 87 SER A C 1
ATOM 626 O O . SER A 1 87 ? 3.334 -17.484 -20.438 1 80.69 87 SER A O 1
ATOM 628 N N . GLU A 1 88 ? 4.375 -15.766 -21.547 1 82.5 88 GLU A N 1
ATOM 629 C CA . GLU A 1 88 ? 5.379 -15.617 -20.5 1 82.5 88 GLU A CA 1
ATOM 630 C C . GLU A 1 88 ? 4.902 -14.664 -19.406 1 82.5 88 GLU A C 1
ATOM 632 O O . GLU A 1 88 ? 5.383 -14.719 -18.281 1 82.5 88 GLU A O 1
ATOM 637 N N . ALA A 1 89 ? 3.982 -13.891 -19.781 1 83.56 89 ALA A N 1
ATOM 638 C CA . ALA A 1 89 ? 3.58 -12.781 -18.922 1 83.56 89 ALA A CA 1
ATOM 639 C C . ALA A 1 89 ? 3.053 -13.297 -17.594 1 83.56 89 ALA A C 1
ATOM 641 O O . ALA A 1 89 ? 3.258 -12.664 -16.547 1 83.56 89 ALA A O 1
ATOM 642 N N . GLY A 1 90 ? 2.461 -14.422 -17.562 1 83.25 90 GLY A N 1
ATOM 643 C CA . GLY A 1 90 ? 1.929 -15 -16.328 1 83.25 90 GLY A CA 1
ATOM 644 C C . GLY A 1 90 ? 3 -15.312 -15.305 1 83.25 90 GLY A C 1
ATOM 645 O O . GLY A 1 90 ? 2.742 -15.266 -14.102 1 83.25 90 GLY A O 1
ATOM 646 N N . GLY A 1 91 ? 4.23 -15.641 -15.805 1 86.56 91 GLY A N 1
ATOM 647 C CA . GLY A 1 91 ? 5.332 -15.961 -14.914 1 86.56 91 GLY A CA 1
ATOM 648 C C . GLY A 1 91 ? 5.82 -14.758 -14.117 1 86.56 91 GLY A C 1
ATOM 649 O O . GLY A 1 91 ? 6.527 -14.914 -13.125 1 86.56 91 GLY A O 1
ATOM 650 N N . PHE A 1 92 ? 5.375 -13.594 -14.586 1 89.25 92 PHE A N 1
ATOM 651 C CA . PHE A 1 92 ? 5.824 -12.367 -13.938 1 89.25 92 PHE A CA 1
ATOM 652 C C . PHE A 1 92 ? 4.863 -11.953 -12.828 1 89.25 92 PHE A C 1
ATOM 654 O O . PHE A 1 92 ? 5.184 -11.086 -12.008 1 89.25 92 PHE A O 1
ATOM 661 N N . ALA A 1 93 ? 3.746 -12.523 -12.711 1 86.75 93 ALA A N 1
ATOM 662 C CA . ALA A 1 93 ? 2.686 -12.055 -11.828 1 86.75 93 ALA A CA 1
ATOM 663 C C . ALA A 1 93 ? 3.148 -12.047 -10.375 1 86.75 93 ALA A C 1
ATOM 665 O O . ALA A 1 93 ? 2.891 -11.086 -9.641 1 86.75 93 ALA A O 1
ATOM 666 N N . GLY A 1 94 ? 3.828 -13.055 -9.938 1 89.81 94 GLY A N 1
ATOM 667 C CA . GLY A 1 94 ? 4.309 -13.125 -8.562 1 89.81 94 GLY A CA 1
ATOM 668 C C . GLY A 1 94 ? 5.254 -11.992 -8.203 1 89.81 94 GLY A C 1
ATOM 669 O O . GLY A 1 94 ? 4.996 -11.242 -7.258 1 89.81 94 GLY A O 1
ATOM 670 N N . LEU A 1 95 ? 6.289 -11.805 -8.984 1 92.94 95 LEU A N 1
ATOM 671 C CA . LEU A 1 95 ? 7.262 -10.75 -8.734 1 92.94 95 LEU A CA 1
ATOM 672 C C . LEU A 1 95 ? 6.621 -9.375 -8.906 1 92.94 95 LEU A C 1
ATOM 674 O O . LEU A 1 95 ? 6.891 -8.461 -8.117 1 92.94 95 LEU A O 1
ATOM 678 N N . GLY A 1 96 ? 5.789 -9.258 -9.945 1 92.81 96 GLY A N 1
ATOM 679 C CA . GLY A 1 96 ? 5.086 -8 -10.148 1 92.81 96 GLY A CA 1
ATOM 680 C C . GLY A 1 96 ? 4.246 -7.59 -8.953 1 92.81 96 GLY A C 1
ATOM 681 O O . GLY A 1 96 ? 4.277 -6.434 -8.531 1 92.81 96 GLY A O 1
ATOM 682 N N . GLN A 1 97 ? 3.58 -8.5 -8.406 1 93 97 GLN A N 1
ATOM 683 C CA . GLN A 1 97 ? 2.74 -8.234 -7.242 1 93 97 GLN A CA 1
ATOM 684 C C . GLN A 1 97 ? 3.588 -7.914 -6.016 1 93 97 GLN A C 1
ATOM 686 O O . GLN A 1 97 ? 3.225 -7.051 -5.211 1 93 97 GLN A O 1
ATOM 691 N N . GLN A 1 98 ? 4.703 -8.594 -5.848 1 95.06 98 GLN A N 1
ATOM 692 C CA . GLN A 1 98 ? 5.59 -8.297 -4.727 1 95.06 98 GLN A CA 1
ATOM 693 C C . GLN A 1 98 ? 6.145 -6.879 -4.824 1 95.06 98 GLN A C 1
ATOM 695 O O . GLN A 1 98 ? 6.293 -6.191 -3.814 1 95.06 98 GLN A O 1
ATOM 700 N N . LEU A 1 99 ? 6.434 -6.473 -5.996 1 96.25 99 LEU A N 1
ATOM 701 C CA . LEU A 1 99 ? 6.91 -5.113 -6.215 1 96.25 99 LEU A CA 1
ATOM 702 C C . LEU A 1 99 ? 5.82 -4.094 -5.895 1 96.25 99 LEU A C 1
ATOM 704 O O . LEU A 1 99 ? 6.09 -3.059 -5.285 1 96.25 99 LEU A O 1
ATOM 708 N N . ASP A 1 100 ? 4.617 -4.406 -6.309 1 94.88 100 ASP A N 1
ATOM 709 C CA . ASP A 1 100 ? 3.492 -3.533 -5.996 1 94.88 100 ASP A CA 1
ATOM 710 C C . ASP A 1 100 ? 3.281 -3.432 -4.488 1 94.88 100 ASP A C 1
ATOM 712 O O . ASP A 1 100 ? 3.084 -2.336 -3.955 1 94.88 100 ASP A O 1
ATOM 716 N N . ILE A 1 101 ? 3.365 -4.535 -3.803 1 96.25 101 ILE A N 1
ATOM 717 C CA . ILE A 1 101 ? 3.225 -4.535 -2.35 1 96.25 101 ILE A CA 1
ATOM 718 C C . ILE A 1 101 ? 4.309 -3.658 -1.728 1 96.25 101 ILE A C 1
ATOM 720 O O . ILE A 1 101 ? 4.02 -2.803 -0.887 1 96.25 101 ILE A O 1
ATOM 724 N N . ALA A 1 102 ? 5.492 -3.855 -2.16 1 96.75 102 ALA A N 1
ATOM 725 C CA . ALA A 1 102 ? 6.605 -3.08 -1.619 1 96.75 102 ALA A CA 1
ATOM 726 C C . ALA A 1 102 ? 6.406 -1.587 -1.866 1 96.75 102 ALA A C 1
ATOM 728 O O . ALA A 1 102 ? 6.688 -0.764 -0.993 1 96.75 102 ALA A O 1
ATOM 729 N N . GLY A 1 103 ? 5.93 -1.232 -3.049 1 97.31 103 GLY A N 1
ATOM 730 C CA . GLY A 1 103 ? 5.688 0.161 -3.385 1 97.31 103 GLY A CA 1
ATOM 731 C C . GLY A 1 103 ? 4.609 0.801 -2.531 1 97.31 103 GLY A C 1
ATOM 732 O O . GLY A 1 103 ? 4.824 1.861 -1.938 1 97.31 103 GLY A O 1
ATOM 733 N N . TYR A 1 104 ? 3.48 0.163 -2.455 1 97.5 104 TYR A N 1
ATOM 734 C CA . TYR A 1 104 ? 2.377 0.724 -1.682 1 97.5 104 TYR A CA 1
ATOM 735 C C . TYR A 1 104 ? 2.715 0.756 -0.196 1 97.5 104 TYR A C 1
ATOM 737 O O . TYR A 1 104 ? 2.373 1.714 0.504 1 97.5 104 TYR A O 1
ATOM 745 N N . LYS A 1 105 ? 3.342 -0.32 0.297 1 97.38 105 LYS A N 1
ATOM 746 C CA . LYS A 1 105 ? 3.768 -0.365 1.692 1 97.38 105 LYS A CA 1
ATOM 747 C C . LYS A 1 105 ? 4.738 0.768 2.008 1 97.38 105 LYS A C 1
ATOM 749 O O . LYS A 1 105 ? 4.641 1.403 3.061 1 97.38 105 LYS A O 1
ATOM 754 N N . PHE A 1 106 ? 5.691 1.019 1.138 1 98.25 106 PHE A N 1
ATOM 755 C CA . PHE A 1 106 ? 6.641 2.113 1.285 1 98.25 106 PHE A CA 1
ATOM 756 C C . PHE A 1 106 ? 5.914 3.447 1.418 1 98.25 106 PHE A C 1
ATOM 758 O O . PHE A 1 106 ? 6.215 4.234 2.318 1 98.25 106 PHE A O 1
ATOM 765 N N . ILE A 1 107 ? 4.953 3.717 0.556 1 98.25 107 ILE A N 1
ATOM 766 C CA . ILE A 1 107 ? 4.203 4.969 0.559 1 98.25 107 ILE A CA 1
ATOM 767 C C . ILE A 1 107 ? 3.41 5.09 1.857 1 98.25 107 ILE A C 1
ATOM 769 O O . ILE A 1 107 ? 3.385 6.156 2.479 1 98.25 107 ILE A O 1
ATOM 773 N N . ALA A 1 108 ? 2.789 4.027 2.256 1 98.06 108 ALA A N 1
ATOM 774 C CA . ALA A 1 108 ? 2.029 4.031 3.504 1 98.06 108 ALA A CA 1
ATOM 775 C C . ALA A 1 108 ? 2.939 4.312 4.695 1 98.06 108 ALA A C 1
ATOM 777 O O . ALA A 1 108 ? 2.602 5.117 5.566 1 98.06 108 ALA A O 1
ATOM 778 N N . ASP A 1 109 ? 4.074 3.662 4.715 1 97.94 109 ASP A N 1
ATOM 779 C CA . ASP A 1 109 ? 5.023 3.852 5.809 1 97.94 109 ASP A CA 1
ATOM 780 C C . ASP A 1 109 ? 5.582 5.27 5.812 1 97.94 109 ASP A C 1
ATOM 782 O O . ASP A 1 109 ? 5.809 5.852 6.875 1 97.94 109 ASP A O 1
ATOM 786 N N . LEU A 1 110 ? 5.898 5.801 4.625 1 98.12 110 LEU A N 1
ATOM 787 C CA . LEU A 1 110 ? 6.328 7.191 4.543 1 98.12 110 LEU A CA 1
ATOM 788 C C . LEU A 1 110 ? 5.309 8.117 5.199 1 98.12 110 LEU A C 1
ATOM 790 O O . LEU A 1 110 ? 5.664 8.945 6.035 1 98.12 110 LEU A O 1
ATOM 794 N N . ASN A 1 111 ? 4.047 7.914 4.824 1 97.69 111 ASN A N 1
ATOM 795 C CA . ASN A 1 111 ? 2.988 8.742 5.387 1 97.69 111 ASN A CA 1
ATOM 796 C C . ASN A 1 111 ? 2.916 8.609 6.906 1 97.69 111 ASN A C 1
ATOM 798 O O . ASN A 1 111 ? 2.762 9.602 7.617 1 97.69 111 ASN A O 1
ATOM 802 N N . ALA A 1 112 ? 3.072 7.445 7.375 1 97.5 112 ALA A N 1
ATOM 803 C CA . ALA A 1 112 ? 3.006 7.188 8.812 1 97.5 112 ALA A CA 1
ATOM 804 C C . ALA A 1 112 ? 4.164 7.855 9.547 1 97.5 112 ALA A C 1
ATOM 806 O O . ALA A 1 112 ? 4.039 8.211 10.719 1 97.5 112 ALA A O 1
ATOM 807 N N . GLN A 1 113 ? 5.254 8.078 8.867 1 97.81 113 GLN A N 1
ATOM 808 C CA . GLN A 1 113 ? 6.477 8.57 9.492 1 97.81 113 GLN A CA 1
ATOM 809 C C . GLN A 1 113 ? 6.566 10.094 9.406 1 97.81 113 GLN A C 1
ATOM 811 O O . GLN A 1 113 ? 7.418 10.711 10.055 1 97.81 113 GLN A O 1
ATOM 816 N N . VAL A 1 114 ? 5.684 10.781 8.664 1 97.44 114 VAL A N 1
ATOM 817 C CA . VAL A 1 114 ? 5.789 12.211 8.414 1 97.44 114 VAL A CA 1
ATOM 818 C C . VAL A 1 114 ? 5.785 12.969 9.742 1 97.44 114 VAL A C 1
ATOM 820 O O . VAL A 1 114 ? 6.586 13.883 9.945 1 97.44 114 VAL A O 1
ATOM 823 N N . PRO A 1 115 ? 4.938 12.586 10.75 1 95.19 115 PRO A N 1
ATOM 824 C CA . PRO A 1 115 ? 5.008 13.312 12.016 1 95.19 115 PRO A CA 1
ATOM 825 C C . PRO A 1 115 ? 6.375 13.203 12.688 1 95.19 115 PRO A C 1
ATOM 827 O O . PRO A 1 115 ? 6.844 14.164 13.297 1 95.19 115 PRO A O 1
ATOM 830 N N . VAL A 1 116 ? 7.027 12.078 12.609 1 97.12 116 VAL A N 1
ATOM 831 C CA . VAL A 1 116 ? 8.344 11.891 13.211 1 97.12 116 VAL A CA 1
ATOM 832 C C . VAL A 1 116 ? 9.383 12.711 12.438 1 97.12 116 VAL A C 1
ATOM 834 O O . VAL A 1 116 ? 10.281 13.305 13.039 1 97.12 116 VAL A O 1
ATOM 837 N N . PHE A 1 117 ? 9.297 12.781 11.094 1 97.62 117 PHE A N 1
ATOM 838 C CA . PHE A 1 117 ? 10.164 13.641 10.289 1 97.62 117 PHE A CA 1
ATOM 839 C C . PHE A 1 117 ? 10.023 15.094 10.711 1 97.62 117 PHE A C 1
ATOM 841 O O . PHE A 1 117 ? 11.016 15.82 10.805 1 97.62 117 PHE A O 1
ATOM 848 N N . ALA A 1 118 ? 8.766 15.508 10.875 1 95.5 118 ALA A N 1
ATOM 849 C CA . ALA A 1 118 ? 8.477 16.891 11.273 1 95.5 118 ALA A CA 1
ATOM 850 C C . ALA A 1 118 ? 9.117 17.219 12.625 1 95.5 118 ALA A C 1
ATOM 852 O O . ALA A 1 118 ? 9.781 18.234 12.773 1 95.5 118 ALA A O 1
ATOM 853 N N . GLN A 1 119 ? 8.961 16.359 13.547 1 94.5 119 GLN A N 1
ATOM 854 C CA . GLN A 1 119 ? 9.508 16.547 14.883 1 94.5 119 GLN A CA 1
ATOM 855 C C . GLN A 1 119 ? 11.031 16.609 14.844 1 94.5 119 GLN A C 1
ATOM 857 O O . GLN A 1 119 ? 11.648 17.312 15.648 1 94.5 119 GLN A O 1
ATOM 862 N N . SER A 1 120 ? 11.609 15.867 13.891 1 96.69 120 SER A N 1
ATOM 863 C CA . SER A 1 120 ? 13.062 15.766 13.789 1 96.69 120 SER A CA 1
ATOM 864 C C . SER A 1 120 ? 13.633 16.891 12.93 1 96.69 120 SER A C 1
ATOM 866 O O . SER A 1 120 ? 14.852 17.016 12.805 1 96.69 120 SER A O 1
ATOM 868 N N . GLY A 1 121 ? 12.742 17.625 12.258 1 95.62 121 GLY A N 1
ATOM 869 C CA . GLY A 1 121 ? 13.18 18.734 11.422 1 95.62 121 GLY A CA 1
ATOM 870 C C . GLY A 1 121 ? 13.805 18.281 10.117 1 95.62 121 GLY A C 1
ATOM 871 O O . GLY A 1 121 ? 14.617 19 9.531 1 95.62 121 GLY A O 1
ATOM 872 N N . ILE A 1 122 ? 13.469 17.094 9.602 1 97 122 ILE A N 1
ATOM 873 C CA . ILE A 1 122 ? 14.18 16.594 8.43 1 97 122 ILE A CA 1
ATOM 874 C C . ILE A 1 122 ? 13.234 16.516 7.242 1 97 122 ILE A C 1
ATOM 876 O O . ILE A 1 122 ? 13.523 15.82 6.258 1 97 122 ILE A O 1
ATOM 880 N N . CYS A 1 123 ? 12.086 17.109 7.273 1 97.69 123 CYS A N 1
ATOM 881 C CA . CYS A 1 123 ? 11.109 17.062 6.191 1 97.69 123 CYS A CA 1
ATOM 882 C C . CYS A 1 123 ? 11.719 17.562 4.883 1 97.69 123 CYS A C 1
ATOM 884 O O . CYS A 1 123 ? 11.508 16.953 3.83 1 97.69 123 CYS A O 1
ATOM 886 N N . PRO A 1 124 ? 12.547 18.688 4.887 1 96.38 124 PRO A N 1
ATOM 887 C CA . PRO A 1 124 ? 13.102 19.156 3.609 1 96.38 124 PRO A CA 1
ATOM 888 C C . PRO A 1 124 ? 14.023 18.125 2.959 1 96.38 124 PRO A C 1
ATOM 890 O O . PRO A 1 124 ? 13.922 17.875 1.755 1 96.38 124 PRO A O 1
ATOM 893 N N . GLU A 1 125 ? 14.906 17.516 3.75 1 97.12 125 GLU A N 1
ATOM 894 C CA . GLU A 1 125 ? 15.805 16.484 3.229 1 97.12 125 GLU A CA 1
ATOM 895 C C . GLU A 1 125 ? 15.039 15.258 2.764 1 97.12 125 GLU A C 1
ATOM 897 O O . GLU A 1 125 ? 15.375 14.656 1.738 1 97.12 125 GLU A O 1
ATOM 902 N N . THR A 1 126 ? 14.039 14.93 3.561 1 98.19 126 THR A N 1
ATOM 903 C CA . THR A 1 126 ? 13.211 13.773 3.227 1 98.19 126 THR A CA 1
ATOM 904 C C . THR A 1 126 ? 12.484 14 1.903 1 98.19 126 THR A C 1
ATOM 906 O O . THR A 1 126 ? 12.406 13.086 1.073 1 98.19 126 THR A O 1
ATOM 909 N N . LEU A 1 127 ? 11.969 15.195 1.716 1 97.94 127 LEU A N 1
ATOM 910 C CA . LEU A 1 127 ? 11.297 15.539 0.467 1 97.94 127 LEU A CA 1
ATOM 911 C C . LEU A 1 127 ? 12.219 15.312 -0.727 1 97.94 127 LEU A C 1
ATOM 913 O O . LEU A 1 127 ? 11.797 14.773 -1.753 1 97.94 127 LEU A O 1
ATOM 917 N N . ASN A 1 128 ? 13.445 15.648 -0.582 1 97.88 128 ASN A N 1
ATOM 918 C CA . ASN A 1 128 ? 14.414 15.523 -1.669 1 97.88 128 ASN A CA 1
ATOM 919 C C . ASN A 1 128 ? 14.586 14.07 -2.105 1 97.88 128 ASN A C 1
ATOM 921 O O . ASN A 1 128 ? 14.438 13.758 -3.287 1 97.88 128 ASN A O 1
ATOM 925 N N . TRP A 1 129 ? 14.836 13.242 -1.127 1 98.12 129 TRP A N 1
ATOM 926 C CA . TRP A 1 129 ? 15.109 11.875 -1.567 1 98.12 129 TRP A CA 1
ATOM 927 C C . TRP A 1 129 ? 13.812 11.148 -1.898 1 98.12 129 TRP A C 1
ATOM 929 O O . TRP A 1 129 ? 13.797 10.25 -2.746 1 98.12 129 TRP A O 1
ATOM 939 N N . VAL A 1 130 ? 12.641 11.477 -1.288 1 98.56 130 VAL A N 1
ATOM 940 C CA . VAL A 1 130 ? 11.367 10.867 -1.655 1 98.56 130 VAL A CA 1
ATOM 941 C C . VAL A 1 130 ? 11.031 11.195 -3.107 1 98.56 130 VAL A C 1
ATOM 943 O O . VAL A 1 130 ? 10.555 10.336 -3.854 1 98.56 130 VAL A O 1
ATOM 946 N N . THR A 1 131 ? 11.273 12.438 -3.527 1 98.5 131 THR A N 1
ATOM 947 C CA . THR A 1 131 ? 11.023 12.859 -4.902 1 98.5 131 THR A CA 1
ATOM 948 C C . THR A 1 131 ? 11.852 12.023 -5.879 1 98.5 131 THR A C 1
ATOM 950 O O . THR A 1 131 ? 11.328 11.531 -6.883 1 98.5 131 THR A O 1
ATOM 953 N N . GLN A 1 132 ? 13.07 11.805 -5.562 1 98.38 132 GLN A N 1
ATOM 954 C CA . GLN A 1 132 ? 13.969 11.047 -6.434 1 98.38 132 GLN A CA 1
ATOM 955 C C . GLN A 1 132 ? 13.578 9.57 -6.473 1 98.38 132 GLN A C 1
ATOM 957 O O . GLN A 1 132 ? 13.641 8.93 -7.527 1 98.38 132 GLN A O 1
ATOM 962 N N . VAL A 1 133 ? 13.219 9 -5.305 1 98.44 133 VAL A N 1
ATOM 963 C CA . VAL A 1 133 ? 12.742 7.625 -5.266 1 98.44 133 VAL A CA 1
ATOM 964 C C . VAL A 1 133 ? 11.484 7.484 -6.121 1 98.44 133 VAL A C 1
ATOM 966 O O . VAL A 1 133 ? 11.391 6.57 -6.945 1 98.44 133 VAL A O 1
ATOM 969 N N . GLY A 1 134 ? 10.5 8.383 -5.871 1 98.12 134 GLY A N 1
ATOM 970 C CA . GLY A 1 134 ? 9.258 8.352 -6.633 1 98.12 134 GLY A CA 1
ATOM 971 C C . GLY A 1 134 ? 9.477 8.422 -8.133 1 98.12 134 GLY A C 1
ATOM 972 O O . GLY A 1 134 ? 8.922 7.621 -8.883 1 98.12 134 GLY A O 1
ATOM 973 N N . ASP A 1 135 ? 10.336 9.352 -8.625 1 97.62 135 ASP A N 1
ATOM 974 C CA . ASP A 1 135 ? 10.648 9.484 -10.047 1 97.62 135 ASP A CA 1
ATOM 975 C C . ASP A 1 135 ? 11.273 8.203 -10.594 1 97.62 135 ASP A C 1
ATOM 977 O O . ASP A 1 135 ? 10.906 7.738 -11.672 1 97.62 135 ASP A O 1
ATOM 981 N N . GLY A 1 136 ? 12.219 7.672 -9.836 1 97.62 136 GLY A N 1
ATOM 982 C CA . GLY A 1 136 ? 12.875 6.438 -10.25 1 97.62 136 GLY A CA 1
ATOM 983 C C . GLY A 1 136 ? 11.914 5.27 -10.367 1 97.62 136 GLY A C 1
ATOM 984 O O . GLY A 1 136 ? 11.984 4.5 -11.328 1 97.62 136 GLY A O 1
ATOM 985 N N . VAL A 1 137 ? 11.039 5.117 -9.383 1 97.56 137 VAL A N 1
ATOM 986 C CA . VAL A 1 137 ? 10.055 4.043 -9.367 1 97.56 137 VAL A CA 1
ATOM 987 C C . VAL A 1 137 ? 9.117 4.188 -10.562 1 97.56 137 VAL A C 1
ATOM 989 O O . VAL A 1 137 ? 8.812 3.207 -11.25 1 97.56 137 VAL A O 1
ATOM 992 N N . LEU A 1 138 ? 8.648 5.355 -10.836 1 96.88 138 LEU A N 1
ATOM 993 C CA . LEU A 1 138 ? 7.719 5.602 -11.938 1 96.88 138 LEU A CA 1
ATOM 994 C C . LEU A 1 138 ? 8.383 5.312 -13.273 1 96.88 138 LEU A C 1
ATOM 996 O O . LEU A 1 138 ? 7.773 4.703 -14.156 1 96.88 138 LEU A O 1
ATOM 1000 N N . ASP A 1 139 ? 9.672 5.75 -13.414 1 95.62 139 ASP A N 1
ATOM 1001 C CA . ASP A 1 139 ? 10.422 5.453 -14.633 1 95.62 139 ASP A CA 1
ATOM 1002 C C . ASP A 1 139 ? 10.57 3.945 -14.828 1 95.62 139 ASP A C 1
ATOM 1004 O O . ASP A 1 139 ? 10.375 3.434 -15.93 1 95.62 139 ASP A O 1
ATOM 1008 N N . LEU A 1 140 ? 10.938 3.326 -13.789 1 96.62 140 LEU A N 1
ATOM 1009 C CA . LEU A 1 140 ? 11.125 1.881 -13.859 1 96.62 140 LEU A CA 1
ATOM 1010 C C . LEU A 1 140 ? 9.82 1.177 -14.211 1 96.62 140 LEU A C 1
ATOM 1012 O O . LEU A 1 140 ? 9.797 0.298 -15.07 1 96.62 140 LEU A O 1
ATOM 1016 N N . LYS A 1 141 ? 8.766 1.522 -13.477 1 95.25 141 LYS A N 1
ATOM 1017 C CA . LYS A 1 141 ? 7.469 0.902 -13.75 1 95.25 141 LYS A CA 1
ATOM 1018 C C . LYS A 1 141 ? 7.062 1.094 -15.203 1 95.25 141 LYS A C 1
ATOM 1020 O O . LYS A 1 141 ? 6.609 0.15 -15.859 1 95.25 141 LYS A O 1
ATOM 1025 N N . THR A 1 142 ? 7.211 2.285 -15.719 1 93.31 142 THR A N 1
ATOM 1026 C CA . THR A 1 142 ? 6.883 2.584 -17.109 1 93.31 142 THR A CA 1
ATOM 1027 C C . THR A 1 142 ? 7.711 1.724 -18.062 1 93.31 142 THR A C 1
ATOM 1029 O O . THR A 1 142 ? 7.176 1.147 -19 1 93.31 142 THR A O 1
ATOM 1032 N N . ALA A 1 143 ? 9.008 1.631 -17.812 1 93.12 143 ALA A N 1
ATOM 1033 C CA . ALA A 1 143 ? 9.898 0.821 -18.641 1 93.12 143 ALA A CA 1
ATOM 1034 C C . ALA A 1 143 ? 9.484 -0.648 -18.609 1 93.12 143 ALA A C 1
ATOM 1036 O O . ALA A 1 143 ? 9.445 -1.307 -19.656 1 93.12 143 ALA A O 1
ATOM 1037 N N . VAL A 1 144 ? 9.195 -1.167 -17.438 1 93.44 144 VAL A N 1
ATOM 1038 C CA . VAL A 1 144 ? 8.828 -2.57 -17.281 1 93.44 144 VAL A CA 1
ATOM 1039 C C . VAL A 1 144 ? 7.523 -2.85 -18.016 1 93.44 144 VAL A C 1
ATOM 1041 O O . VAL A 1 144 ? 7.418 -3.83 -18.766 1 93.44 144 VAL A O 1
ATOM 1044 N N . PHE A 1 145 ? 6.547 -2.014 -17.875 1 90.56 145 PHE A N 1
ATOM 1045 C CA . PHE A 1 145 ? 5.238 -2.252 -18.469 1 90.56 145 PHE A CA 1
ATOM 1046 C C . PHE A 1 145 ? 5.309 -2.156 -19.984 1 90.56 145 PHE A C 1
ATOM 1048 O O . PHE A 1 145 ? 4.496 -2.76 -20.688 1 90.56 145 PHE A O 1
ATOM 1055 N N . SER A 1 146 ? 6.246 -1.405 -20.453 1 89.75 146 SER A N 1
ATOM 1056 C CA . SER A 1 146 ? 6.414 -1.316 -21.906 1 89.75 146 SER A CA 1
ATOM 1057 C C . SER A 1 146 ? 6.855 -2.652 -22.5 1 89.75 146 SER A C 1
ATOM 1059 O O . SER A 1 146 ? 6.777 -2.857 -23.703 1 89.75 146 SER A O 1
ATOM 1061 N N . LYS A 1 147 ? 7.297 -3.562 -21.641 1 90.5 147 LYS A N 1
ATOM 1062 C CA . LYS A 1 147 ? 7.781 -4.855 -22.109 1 90.5 147 LYS A CA 1
ATOM 1063 C C . LYS A 1 147 ? 6.648 -5.879 -22.172 1 90.5 147 LYS A C 1
ATOM 1065 O O . LYS A 1 147 ? 6.848 -7 -22.641 1 90.5 147 LYS A O 1
ATOM 1070 N N . PHE A 1 148 ? 5.543 -5.625 -21.688 1 87.75 148 PHE A N 1
ATOM 1071 C CA . PHE A 1 148 ? 4.438 -6.574 -21.656 1 87.75 148 PHE A CA 1
ATOM 1072 C C . PHE A 1 148 ? 3.381 -6.215 -22.703 1 87.75 148 PHE A C 1
ATOM 1074 O O . PHE A 1 148 ? 3.174 -5.039 -23 1 87.75 148 PHE A O 1
ATOM 1081 N N . PRO A 1 149 ? 2.812 -7.512 -23.234 1 76.69 149 PRO A N 1
ATOM 1082 C CA . PRO A 1 149 ? 1.747 -7.262 -24.203 1 76.69 149 PRO A CA 1
ATOM 1083 C C . PRO A 1 149 ? 0.519 -6.605 -23.578 1 76.69 149 PRO A C 1
ATOM 1085 O O . PRO A 1 149 ? 0.239 -6.816 -22.391 1 76.69 149 PRO A O 1
ATOM 1088 N N . ASN A 1 150 ? -0.198 -5.93 -24.422 1 61.75 150 ASN A N 1
ATOM 1089 C CA . ASN A 1 150 ? -1.4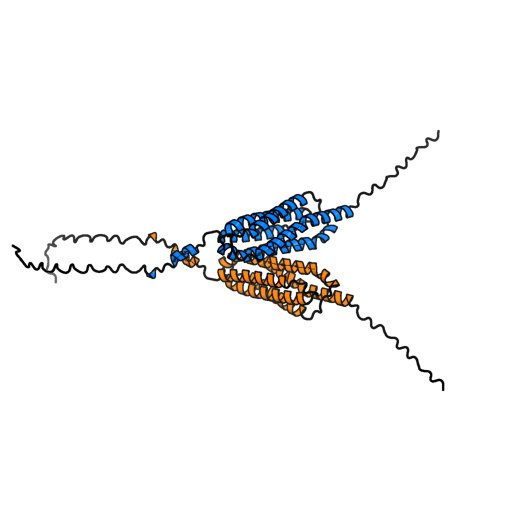2 -5.23 -24.031 1 61.75 150 ASN A CA 1
ATOM 1090 C C . ASN A 1 150 ? -1.2 -4.355 -22.812 1 61.75 150 ASN A C 1
ATOM 1092 O O . ASN A 1 150 ? -0.496 -4.754 -21.875 1 61.75 150 ASN A O 1
ATOM 1096 N N . ASN A 1 151 ? -0.761 -3.328 -22.906 1 53.28 151 ASN A N 1
ATOM 1097 C CA . ASN A 1 151 ? -0.516 -2.408 -21.797 1 53.28 151 ASN A CA 1
ATOM 1098 C C . ASN A 1 151 ? -0.887 -3.033 -20.453 1 53.28 151 ASN A C 1
ATOM 1100 O O . ASN A 1 151 ? -1.712 -2.488 -19.719 1 53.28 151 ASN A O 1
ATOM 1104 N N . GLY A 1 152 ? -0.782 -4.305 -20.453 1 48.31 152 GLY A N 1
ATOM 1105 C CA . GLY A 1 152 ? -1.144 -5.031 -19.25 1 48.31 152 GLY A CA 1
ATOM 1106 C C . GLY A 1 152 ? -0.831 -4.266 -17.969 1 48.31 152 GLY A C 1
ATOM 1107 O O . GLY A 1 152 ? -1.379 -4.566 -16.906 1 48.31 152 GLY A O 1
ATOM 1108 N N . GLY A 1 153 ? 0.394 -3.807 -18.031 1 5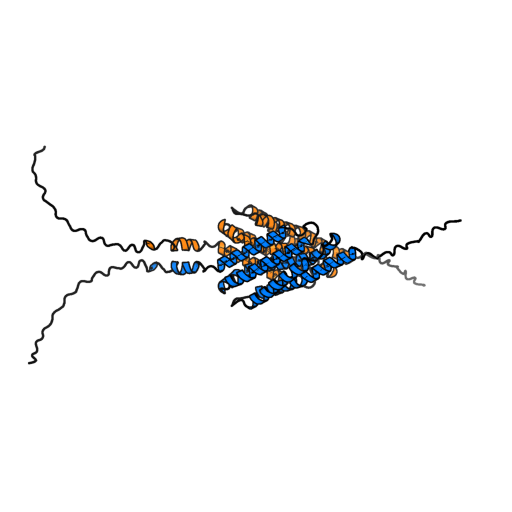5.62 153 GLY A N 1
ATOM 1109 C CA . GLY A 1 153 ? 0.581 -2.973 -16.844 1 55.62 153 GLY A CA 1
ATOM 1110 C C . GLY A 1 153 ? -0.243 -1.699 -16.875 1 55.62 153 GLY A C 1
ATOM 1111 O O . GLY A 1 153 ? -0.583 -1.202 -17.953 1 55.62 153 GLY A O 1
ATOM 1112 N N . ASP A 1 154 ? -1.271 -1.589 -16 1 62.59 154 ASP A N 1
ATOM 1113 C CA . ASP A 1 154 ? -2.363 -0.622 -16 1 62.59 154 ASP A CA 1
ATOM 1114 C C . ASP A 1 154 ? -1.837 0.804 -15.852 1 62.59 154 ASP A C 1
ATOM 1116 O O . ASP A 1 154 ? -1.192 1.131 -14.859 1 62.59 154 ASP A O 1
ATOM 1120 N N . ALA A 1 155 ? -1.512 1.365 -17.156 1 74.31 155 ALA A N 1
ATOM 1121 C CA . ALA A 1 155 ? -1.332 2.814 -17.109 1 74.31 155 ALA A CA 1
ATOM 1122 C C . ALA A 1 155 ? -2.025 3.414 -15.891 1 74.31 155 ALA A C 1
ATOM 1124 O O . ALA A 1 155 ? -1.54 4.387 -15.312 1 74.31 155 ALA A O 1
ATOM 1125 N N . ASN A 1 156 ? -2.91 2.691 -15.523 1 83.44 156 ASN A N 1
ATOM 1126 C CA . ASN A 1 156 ? -3.654 3.15 -14.359 1 83.44 156 ASN A CA 1
ATOM 1127 C C . ASN A 1 156 ? -2.848 2.967 -13.07 1 83.44 156 ASN A C 1
ATOM 1129 O O . ASN A 1 156 ? -2.945 3.781 -12.156 1 83.44 156 ASN A O 1
ATOM 1133 N N . ASP A 1 157 ? -1.995 1.952 -13.117 1 89.06 157 ASP A N 1
ATOM 1134 C CA . ASP A 1 157 ? -1.183 1.697 -11.938 1 89.06 157 ASP A CA 1
ATOM 1135 C C . ASP A 1 157 ? -0.072 2.736 -11.797 1 89.06 157 ASP A C 1
ATOM 1137 O O . ASP A 1 157 ? 0.222 3.195 -10.688 1 89.06 157 ASP A O 1
ATOM 1141 N N . VAL A 1 158 ? 0.522 3.125 -12.953 1 92.62 158 VAL A N 1
ATOM 1142 C CA . VAL A 1 158 ? 1.557 4.152 -12.945 1 92.62 158 VAL A CA 1
ATOM 1143 C C . VAL A 1 158 ? 0.963 5.477 -12.461 1 92.62 158 VAL A C 1
ATOM 1145 O O . VAL A 1 158 ? 1.562 6.172 -11.641 1 92.62 158 VAL A O 1
ATOM 1148 N N . GLU A 1 159 ? -0.201 5.793 -12.93 1 94.06 159 GLU A N 1
ATOM 1149 C CA . GLU A 1 159 ? -0.861 7.027 -12.516 1 94.06 159 GLU A CA 1
ATOM 1150 C C . GLU A 1 159 ? -1.227 6.992 -11.031 1 94.06 159 GLU A C 1
ATOM 1152 O O . GLU A 1 159 ? -1.126 8.008 -10.344 1 94.06 159 GLU A O 1
ATOM 1157 N N . GLU A 1 160 ? -1.627 5.875 -10.609 1 95.19 160 GLU A N 1
ATOM 1158 C CA . GLU A 1 160 ? -1.942 5.707 -9.195 1 95.19 160 GLU A CA 1
ATOM 1159 C C . GLU A 1 160 ? -0.722 5.977 -8.32 1 95.19 160 GLU A C 1
ATOM 1161 O O . GLU A 1 160 ? -0.806 6.723 -7.344 1 95.19 160 GLU A O 1
ATOM 1166 N N . PHE A 1 161 ? 0.38 5.414 -8.656 1 97.25 161 PHE A N 1
ATOM 1167 C CA . PHE A 1 161 ? 1.609 5.637 -7.906 1 97.25 161 PHE A CA 1
ATOM 1168 C C . PHE A 1 161 ? 2.027 7.102 -7.969 1 97.25 161 PHE A C 1
ATOM 1170 O O . PHE A 1 161 ? 2.496 7.664 -6.98 1 97.25 161 PHE A O 1
ATOM 1177 N N . ARG A 1 162 ? 1.894 7.656 -9.18 1 97.31 162 ARG A N 1
ATOM 1178 C CA . ARG A 1 162 ? 2.225 9.07 -9.328 1 97.31 162 ARG A CA 1
ATOM 1179 C C . ARG A 1 162 ? 1.406 9.93 -8.367 1 97.31 162 ARG A C 1
ATOM 1181 O O . ARG A 1 162 ? 1.952 10.789 -7.68 1 97.31 162 ARG A O 1
ATOM 1188 N N . LYS A 1 163 ? 0.161 9.633 -8.359 1 97.25 163 LYS A N 1
ATOM 1189 C CA . LYS A 1 163 ? -0.744 10.359 -7.469 1 97.25 163 LYS A CA 1
ATOM 1190 C C . LYS A 1 163 ? -0.327 10.195 -6.012 1 97.25 163 LYS A C 1
ATOM 1192 O O . LYS A 1 163 ? -0.299 11.172 -5.258 1 97.25 163 LYS A O 1
ATOM 1197 N N . LEU A 1 164 ? 0.028 9.078 -5.641 1 98.38 164 LEU A N 1
ATOM 1198 C CA . LEU A 1 164 ? 0.326 8.789 -4.246 1 98.38 164 LEU A CA 1
ATOM 1199 C C . LEU A 1 164 ? 1.662 9.398 -3.834 1 98.38 164 LEU A C 1
ATOM 1201 O O . LEU A 1 164 ? 1.791 9.938 -2.732 1 98.38 164 LEU A O 1
ATOM 1205 N N . PHE A 1 165 ? 2.65 9.312 -4.703 1 98.38 165 PHE A N 1
ATOM 1206 C CA . PHE A 1 165 ? 3.92 9.961 -4.406 1 98.38 165 PHE A CA 1
ATOM 1207 C C . PHE A 1 165 ? 3.744 11.477 -4.312 1 98.38 165 PHE A C 1
ATOM 1209 O O . PHE A 1 165 ? 4.328 12.117 -3.441 1 98.38 165 PHE A O 1
ATOM 1216 N N . SER A 1 166 ? 2.945 12.023 -5.199 1 98.12 166 SER A N 1
ATOM 1217 C CA . SER A 1 166 ? 2.68 13.461 -5.168 1 98.12 166 SER A CA 1
ATOM 1218 C C . SER A 1 166 ? 2.033 13.875 -3.85 1 98.12 166 SER A C 1
ATOM 1220 O O . SER A 1 166 ? 2.361 14.922 -3.293 1 98.12 166 SER A O 1
ATOM 1222 N N . ALA A 1 167 ? 1.167 13.102 -3.342 1 97.62 167 ALA A N 1
ATOM 1223 C CA . ALA A 1 167 ? 0.482 13.398 -2.088 1 97.62 167 ALA A CA 1
ATOM 1224 C C . ALA A 1 167 ? 1.458 13.391 -0.915 1 97.62 167 ALA A C 1
ATOM 1226 O O . ALA A 1 167 ? 1.372 14.242 -0.022 1 97.62 167 ALA A O 1
ATOM 1227 N N . VAL A 1 168 ? 2.336 12.461 -0.883 1 97.94 168 VAL A N 1
ATOM 1228 C CA . VAL A 1 168 ? 3.332 12.414 0.181 1 97.94 168 VAL A CA 1
ATOM 1229 C C . VAL A 1 168 ? 4.238 13.641 0.095 1 97.94 168 VAL A C 1
ATOM 1231 O O . VAL A 1 168 ? 4.582 14.242 1.116 1 97.94 168 VAL A O 1
ATOM 1234 N N . GLU A 1 169 ? 4.648 13.93 -1.123 1 97.88 169 GLU A N 1
ATOM 1235 C CA . GLU A 1 169 ? 5.496 15.102 -1.319 1 97.88 169 GLU A CA 1
ATOM 1236 C C . GLU A 1 169 ? 4.812 16.375 -0.805 1 97.88 169 GLU A C 1
ATOM 1238 O O . GLU A 1 169 ? 5.449 17.219 -0.171 1 97.88 169 GLU A O 1
ATOM 1243 N N . GLN A 1 170 ? 3.562 16.438 -1.075 1 96.88 170 GLN A N 1
ATOM 1244 C CA . GLN A 1 170 ? 2.816 17.594 -0.594 1 96.88 170 GLN A CA 1
ATOM 1245 C C . GLN A 1 170 ? 2.803 17.641 0.931 1 96.88 170 GLN A C 1
ATOM 1247 O O . GLN A 1 170 ? 2.949 18.719 1.522 1 96.88 170 GLN A O 1
ATOM 1252 N N . ARG A 1 171 ? 2.682 16.594 1.536 1 96.06 171 ARG A N 1
ATOM 1253 C CA . ARG A 1 171 ? 2.688 16.531 2.994 1 96.06 171 ARG A CA 1
ATOM 1254 C C . ARG A 1 171 ? 4.055 16.922 3.553 1 96.06 171 ARG A C 1
ATOM 1256 O O . ARG A 1 171 ? 4.141 17.609 4.57 1 96.06 171 ARG A O 1
ATOM 1263 N N . LEU A 1 172 ? 5.043 16.484 2.908 1 97 172 LEU A N 1
ATOM 1264 C CA . LEU A 1 172 ? 6.398 16.797 3.34 1 97 172 LEU A CA 1
ATOM 1265 C C . LEU A 1 172 ? 6.703 18.281 3.131 1 97 172 LEU A C 1
ATOM 1267 O O . LEU A 1 172 ? 7.438 18.891 3.918 1 97 172 LEU A O 1
ATOM 1271 N N . LYS A 1 173 ? 6.164 18.828 2.072 1 95.69 173 LYS A N 1
ATOM 1272 C CA . LYS A 1 173 ? 6.297 20.266 1.855 1 95.69 173 LYS A CA 1
ATOM 1273 C C . LYS A 1 173 ? 5.621 21.062 2.975 1 95.69 173 LYS A C 1
ATOM 1275 O O . LYS A 1 173 ? 6.176 22.047 3.467 1 95.69 173 LYS A O 1
ATOM 1280 N N . GLU A 1 174 ? 4.496 20.578 3.391 1 91 174 GLU A N 1
ATOM 1281 C CA . GLU A 1 174 ? 3.734 21.234 4.438 1 91 174 GLU A CA 1
ATOM 1282 C C . GLU A 1 174 ? 4.445 21.141 5.785 1 91 174 GLU A C 1
ATOM 1284 O O . GLU A 1 174 ? 4.328 22.047 6.621 1 91 174 GLU A O 1
ATOM 1289 N N . CYS A 1 175 ? 5.086 20.047 5.973 1 89.94 175 CYS A N 1
ATOM 1290 C CA . CYS A 1 175 ? 5.754 19.922 7.266 1 89.94 175 CYS A CA 1
ATOM 1291 C C . CYS A 1 175 ? 7.09 20.656 7.258 1 89.94 175 CYS A C 1
ATOM 1293 O O . CYS A 1 175 ? 7.711 20.828 8.312 1 89.94 175 CYS A O 1
ATOM 1295 N N . SER A 1 176 ? 7.648 20.953 6.145 1 81.81 176 SER A N 1
ATOM 1296 C CA . SER A 1 176 ? 8.891 21.703 6 1 81.81 176 SER A CA 1
ATOM 1297 C C . SER A 1 176 ? 8.656 23.188 6.238 1 81.81 176 SER A C 1
ATOM 1299 O O . SER A 1 176 ? 9.602 23.938 6.512 1 81.81 176 SER A O 1
ATOM 1301 N N . ALA A 1 177 ? 7.395 23.578 6.027 1 63.94 177 ALA A N 1
ATOM 1302 C CA . ALA A 1 177 ? 7.078 24.984 6.254 1 63.94 177 ALA A CA 1
ATOM 1303 C C . ALA A 1 177 ? 7.004 25.312 7.742 1 63.94 177 ALA A C 1
ATOM 1305 O O . ALA A 1 177 ? 6.605 24.453 8.547 1 63.94 177 ALA A O 1
ATOM 1306 N N . PRO A 1 178 ? 7.758 26.203 8.242 1 51.97 178 PRO A N 1
ATOM 1307 C CA . PRO A 1 178 ? 7.703 26.578 9.656 1 51.97 178 PRO A CA 1
ATOM 1308 C C . PRO A 1 178 ? 6.285 26.547 10.219 1 51.97 178 PRO A C 1
ATOM 1310 O O . PRO A 1 178 ? 5.32 26.797 9.492 1 51.97 178 PRO A O 1
ATOM 1313 N N . SER A 1 179 ? 5.91 25.484 11.047 1 48 179 SER A N 1
ATOM 1314 C CA . SER A 1 179 ? 4.625 25.344 11.727 1 48 179 SER A CA 1
ATOM 1315 C C . SER A 1 179 ? 3.965 26.703 11.945 1 48 179 SER A C 1
ATOM 1317 O O . SER A 1 179 ? 4.617 27.656 12.375 1 48 179 SER A O 1
ATOM 1319 N N . SER A 1 180 ? 3.057 26.969 11.352 1 39.31 180 SER A N 1
ATOM 1320 C CA . SER A 1 180 ? 2.299 28.141 11.797 1 39.31 180 SER A CA 1
ATOM 1321 C C . SER A 1 180 ? 2.086 28.109 13.312 1 39.31 180 SER A C 1
ATOM 1323 O O . SER A 1 180 ? 1.495 29.047 13.875 1 39.31 180 SER A O 1
ATOM 1325 N N . ALA A 1 181 ? 2.141 27.047 14.023 1 39 181 ALA A N 1
ATOM 1326 C CA . ALA A 1 181 ? 2.059 27.141 15.484 1 39 181 ALA A CA 1
ATOM 1327 C C . ALA A 1 181 ? 3.176 28.016 16.031 1 39 181 ALA A C 1
ATOM 1329 O O . ALA A 1 181 ? 3.127 28.422 17.203 1 39 181 ALA A O 1
ATOM 1330 N N . ASP A 1 182 ? 4.262 28.125 15.477 1 37 182 ASP A N 1
ATOM 1331 C CA . ASP A 1 182 ? 5.047 29.281 15.906 1 37 182 ASP A CA 1
ATOM 1332 C C . ASP A 1 182 ? 4.254 30.578 15.75 1 37 182 ASP A C 1
ATOM 1334 O O . ASP A 1 182 ? 4.715 31.641 16.156 1 37 182 ASP A O 1
ATOM 1338 N N . CYS A 1 183 ? 3.285 30.406 14.969 1 34.28 183 CYS A N 1
ATOM 1339 C CA . CYS A 1 183 ? 2.463 31.609 14.977 1 34.28 183 CYS A CA 1
ATOM 1340 C C . CYS A 1 183 ? 1.575 31.656 16.219 1 34.28 183 CYS A C 1
ATOM 1342 O O . CYS A 1 183 ? 1.067 32.719 16.578 1 34.28 183 CYS A O 1
ATOM 1344 N N . SER A 1 184 ? 1.108 30.484 16.734 1 35 184 SER A N 1
ATOM 1345 C CA . SER A 1 184 ? 0.263 30.578 17.922 1 35 184 SER A CA 1
ATOM 1346 C C . SER A 1 184 ? 1.075 30.969 19.156 1 35 184 SER A C 1
ATOM 1348 O O . SER A 1 184 ? 0.514 31.203 20.219 1 35 184 SER A O 1
ATOM 1350 N N . ALA A 1 185 ? 2.309 30.547 19.297 1 33.41 185 ALA A N 1
ATOM 1351 C CA . ALA A 1 185 ? 3.061 31.094 20.422 1 33.41 185 ALA A CA 1
ATOM 1352 C C . ALA A 1 185 ? 2.904 32.594 20.5 1 33.41 185 ALA A C 1
ATOM 1354 O O . ALA A 1 185 ? 2.961 33.188 21.578 1 33.41 185 ALA A O 1
ATOM 1355 N N . TYR A 1 186 ? 2.697 33.156 19.297 1 32.62 186 TYR A N 1
ATOM 1356 C CA . TYR A 1 186 ? 2.418 34.562 19.375 1 32.62 186 TYR A CA 1
ATOM 1357 C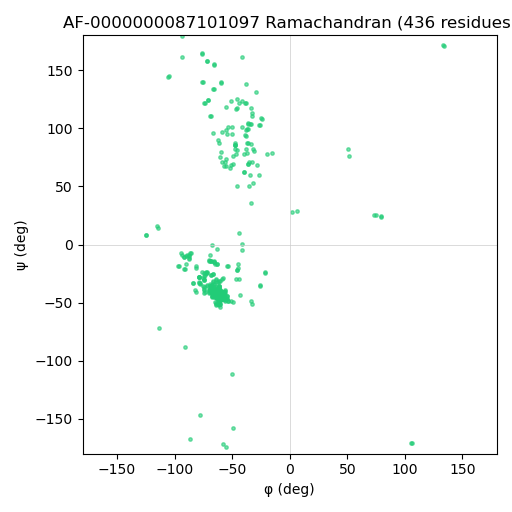 C . TYR A 1 186 ? 0.971 34.812 19.781 1 32.62 186 TYR A C 1
ATOM 1359 O O . TYR A 1 186 ? 0.625 35.906 20.234 1 32.62 186 TYR A O 1
ATOM 1367 N N . CYS A 1 187 ? 0.103 33.812 19.406 1 34.16 187 CYS A N 1
ATOM 1368 C CA . CYS A 1 187 ? -1.263 34.188 19.766 1 34.16 187 CYS A CA 1
ATOM 1369 C C . CYS A 1 187 ? -1.528 33.906 21.234 1 34.16 187 CYS A C 1
ATOM 1371 O O . CYS A 1 187 ? -2.473 34.469 21.812 1 34.16 187 CYS A O 1
ATOM 1373 N N . GLY A 1 188 ? -1.049 32.781 21.734 1 33.19 188 GLY A N 1
ATOM 1374 C CA . GLY A 1 188 ? -1.357 32.562 23.141 1 33.19 188 GLY A CA 1
ATOM 1375 C C . GLY A 1 188 ? -0.712 33.594 24.062 1 33.19 188 GLY A C 1
ATOM 1376 O O . GLY A 1 188 ? -0.728 33.438 25.281 1 33.19 188 GLY A O 1
ATOM 1377 N N . LYS A 1 189 ? 0.259 34.25 23.469 1 33.47 189 LYS A N 1
ATOM 1378 C CA . LYS A 1 189 ? 0.609 35.219 24.516 1 33.47 189 LYS A CA 1
ATOM 1379 C C . LYS A 1 189 ? -0.633 35.938 25.047 1 33.47 189 LYS A C 1
ATOM 1381 O O . LYS A 1 189 ? -1.475 36.406 24.266 1 33.47 189 LYS A O 1
ATOM 1386 N N . ASP A 1 190 ? -1.179 35.438 26.125 1 32.12 190 ASP A N 1
ATOM 1387 C CA . ASP A 1 190 ? -2.164 36.031 27.047 1 32.12 190 ASP A CA 1
ATOM 1388 C C . ASP A 1 190 ? -2.273 37.531 26.844 1 32.12 190 ASP A C 1
ATOM 1390 O O . ASP A 1 190 ? -1.29 38.25 27.016 1 32.12 190 ASP A O 1
ATOM 1394 N N . HIS A 1 191 ? -2.973 37.906 25.844 1 32.28 191 HIS A N 1
ATOM 1395 C CA . HIS A 1 191 ? -3.512 39.25 25.859 1 32.28 191 HIS A CA 1
ATOM 1396 C C . HIS A 1 191 ? -4.035 39.625 27.234 1 32.28 191 HIS A C 1
ATOM 1398 O O . HIS A 1 191 ? -4.766 40.625 27.391 1 32.28 191 HIS A O 1
ATOM 1404 N N . HIS A 1 192 ? -3.979 38.562 28.141 1 32.69 192 HIS A N 1
ATOM 1405 C CA . HIS A 1 192 ? -4.496 39.094 29.391 1 32.69 192 HIS A CA 1
ATOM 1406 C C . HIS A 1 192 ? -3.834 40.406 29.75 1 32.69 192 HIS A C 1
ATOM 1408 O O . HIS A 1 192 ? -4.441 41.25 30.422 1 32.69 192 HIS A O 1
ATOM 1414 N N . ASP A 1 193 ? -2.512 40.188 29.625 1 31.31 193 ASP A N 1
ATOM 1415 C CA . ASP A 1 193 ? -1.892 41.281 30.375 1 31.31 193 ASP A CA 1
ATOM 1416 C C . ASP A 1 193 ? -2.094 42.625 29.656 1 31.31 193 ASP A C 1
ATOM 1418 O O . ASP A 1 193 ? -1.468 43.625 30.016 1 31.31 193 ASP A O 1
ATOM 1422 N N . TRP A 1 194 ? -2.635 42.312 28.375 1 30.67 194 TRP A N 1
ATOM 1423 C CA . TRP A 1 194 ? -2.471 43.594 27.703 1 30.67 194 TRP A CA 1
ATOM 1424 C C . TRP A 1 194 ? -3.373 44.656 28.328 1 30.67 194 TRP A C 1
ATOM 1426 O O . TRP A 1 194 ? -3.227 45.844 28.062 1 30.67 194 TRP A O 1
ATOM 1436 N N . ASN A 1 195 ? -4.598 44 28.625 1 29.7 195 ASN A N 1
ATOM 1437 C CA . ASN A 1 195 ? -5.523 45.031 29.047 1 29.7 195 ASN A CA 1
ATOM 1438 C C . ASN A 1 195 ? -5.047 45.719 30.328 1 29.7 195 ASN A C 1
ATOM 1440 O O . ASN A 1 195 ? -5.824 45.906 31.266 1 29.7 195 ASN A O 1
ATOM 1444 N N . LYS A 1 196 ? -3.896 45.094 30.781 1 29.77 196 LYS A N 1
ATOM 1445 C CA . LYS A 1 196 ? -3.582 45.938 31.938 1 29.77 196 LYS A CA 1
ATOM 1446 C C . LYS A 1 196 ? -3.559 47.406 31.562 1 29.77 196 LYS A C 1
ATOM 1448 O O . LYS A 1 196 ? -2.648 47.875 30.875 1 29.77 196 LYS A O 1
ATOM 1453 N N . GLY A 1 197 ? -4.777 47.875 31.188 1 27.17 197 GLY A N 1
ATOM 1454 C CA . GLY A 1 197 ? -5.008 49.281 31.078 1 27.17 197 GLY A CA 1
ATOM 1455 C C . GLY A 1 197 ? -4.094 50.125 31.969 1 27.17 197 GLY A C 1
ATOM 1456 O O . GLY A 1 197 ? -3.748 49.688 33.062 1 27.17 197 GLY A O 1
ATOM 1457 N N . GLU A 1 198 ? -3.078 50.719 31.328 1 30.5 198 GLU A N 1
ATOM 1458 C CA . GLU A 1 198 ? -2.221 51.719 31.969 1 30.5 198 GLU A CA 1
ATOM 1459 C C . GLU A 1 198 ? -2.959 52.438 33.094 1 30.5 198 GLU A C 1
ATOM 1461 O O . GLU A 1 198 ? -3.91 53.188 32.844 1 30.5 198 GLU A O 1
ATOM 1466 N N . ASP A 1 199 ? -3.428 51.656 34.125 1 30.16 199 ASP A N 1
ATOM 1467 C CA . ASP A 1 199 ? -3.85 52.469 35.25 1 30.16 199 ASP A CA 1
ATOM 1468 C C . ASP A 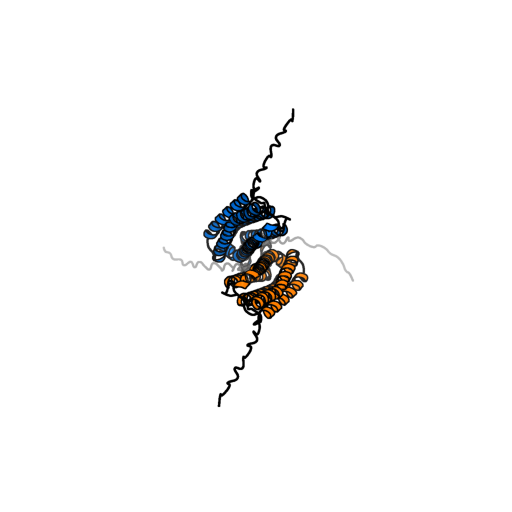1 199 ? -2.992 53.75 35.344 1 30.16 199 ASP A C 1
ATOM 1470 O O . ASP A 1 199 ? -1.771 53.656 35.5 1 30.16 199 ASP A O 1
ATOM 1474 N N . LYS A 1 200 ? -3.479 54.656 34.5 1 30.61 200 LYS A N 1
ATOM 1475 C CA . LYS A 1 200 ? -2.957 55.969 34.781 1 30.61 200 LYS A CA 1
ATOM 1476 C C . LYS A 1 200 ? -2.775 56.219 36.25 1 30.61 200 LYS A C 1
ATOM 1478 O O . LYS A 1 200 ? -3.754 56.25 37 1 30.61 200 LYS A O 1
ATOM 1483 N N . LYS A 1 201 ? -1.772 55.5 36.844 1 29.31 201 LYS A N 1
ATOM 1484 C CA . LYS A 1 201 ? -1.357 55.938 38.156 1 29.31 201 LYS A CA 1
ATOM 1485 C C . LYS A 1 201 ? -1.465 57.469 38.281 1 29.31 201 LYS A C 1
ATOM 1487 O O . LYS A 1 201 ? -0.867 58.188 37.5 1 29.31 201 LYS A O 1
ATOM 1492 N N . GLY A 1 202 ? -2.691 57.938 38.656 1 25.83 202 GLY A N 1
ATOM 1493 C CA . GLY A 1 202 ? -2.908 59.312 39.062 1 25.83 202 GLY A CA 1
ATOM 1494 C C . GLY A 1 202 ? -1.706 59.938 39.781 1 25.83 202 GLY A C 1
ATOM 1495 O O . GLY A 1 202 ? -0.968 59.25 40.469 1 25.83 202 GLY A O 1
ATOM 1496 N N . ASP A 1 203 ? -1.122 60.906 39 1 25.62 203 ASP A N 1
ATOM 1497 C CA . ASP A 1 203 ? -0.054 61.781 39.469 1 25.62 203 ASP A CA 1
ATOM 1498 C C . ASP A 1 203 ? -0.219 62.125 40.938 1 25.62 203 ASP A C 1
ATOM 1500 O O . ASP A 1 203 ? -1.202 62.781 41.312 1 25.62 203 ASP A O 1
ATOM 1504 N N . LYS A 1 204 ? -0.204 61 41.719 1 26.33 204 LYS A N 1
ATOM 1505 C CA . LYS A 1 204 ? -0.205 61.438 43.125 1 26.33 204 LYS A CA 1
ATOM 1506 C C . LYS A 1 204 ? 0.562 62.75 43.281 1 26.33 204 LYS A C 1
ATOM 1508 O O . LYS A 1 204 ? 1.615 62.938 42.656 1 26.33 204 LYS A O 1
ATOM 1513 N N . GLY A 1 205 ? -0.242 63.781 43.625 1 22.88 205 GLY A N 1
ATOM 1514 C CA . GLY A 1 205 ? 0.087 65.188 44 1 22.88 205 GLY A CA 1
ATOM 1515 C C . GLY A 1 205 ? 1.357 65.25 44.844 1 22.88 205 GLY A C 1
ATOM 1516 O O . GLY A 1 205 ? 1.758 64.312 45.469 1 22.88 205 GLY A O 1
ATOM 1517 N N . GLU A 1 206 ? 2.266 66 44.281 1 24.5 206 GLU A N 1
ATOM 1518 C CA . GLU A 1 206 ? 3.543 66.562 44.75 1 24.5 206 GLU A CA 1
ATOM 1519 C C . GLU A 1 206 ? 3.525 66.875 46.219 1 24.5 206 GLU A C 1
ATOM 1521 O O . GLU A 1 206 ? 2.801 67.75 46.688 1 24.5 206 GLU A O 1
ATOM 1526 N N . LYS A 1 207 ? 3.113 65.75 46.969 1 23.72 207 LYS A N 1
ATOM 1527 C CA . LYS A 1 207 ? 3.125 66.25 48.344 1 23.72 207 LYS A CA 1
ATOM 1528 C C . LYS A 1 207 ? 4.305 67.188 48.562 1 23.72 207 LYS A C 1
ATOM 1530 O O . LYS A 1 207 ? 5.363 67 47.969 1 23.72 207 LYS A O 1
ATOM 1535 N N . GLY A 1 208 ? 3.93 68.25 49.281 1 21.81 208 GLY A N 1
ATOM 1536 C CA . GLY A 1 208 ? 4.559 69.438 49.781 1 21.81 208 GLY A CA 1
ATOM 1537 C C . GLY A 1 208 ? 5.906 69.188 50.438 1 21.81 208 GLY A C 1
ATOM 1538 O O . GLY A 1 208 ? 6.148 68.125 50.969 1 21.81 208 GLY A O 1
ATOM 1539 N N . LYS A 1 209 ? 6.848 69.812 49.781 1 23.53 209 LYS A N 1
ATOM 1540 C CA . LYS A 1 209 ? 8.234 70.062 50.188 1 23.53 209 LYS A CA 1
ATOM 1541 C C . LYS A 1 209 ? 8.352 70.312 51.688 1 23.53 209 LYS A C 1
ATOM 1543 O O . LYS A 1 209 ? 8.008 71.375 52.156 1 23.53 209 LYS A O 1
ATOM 1548 N N . LYS A 1 210 ? 7.711 69.312 52.438 1 22.45 210 LYS A N 1
ATOM 1549 C CA . LYS A 1 210 ? 7.887 69.938 53.719 1 22.45 210 LYS A CA 1
ATOM 1550 C C . LYS A 1 210 ? 9.289 70.562 53.875 1 22.45 210 LYS A C 1
ATOM 1552 O O . LYS A 1 210 ? 10.219 70.125 53.188 1 22.45 210 LYS A O 1
ATOM 1557 N N . GLY A 1 211 ? 9.281 71.438 54.844 1 19.12 211 GLY A N 1
ATOM 1558 C CA . GLY A 1 211 ? 10.008 72.562 55.469 1 19.12 211 GLY A CA 1
ATOM 1559 C C . GLY A 1 211 ? 11.43 72.188 55.844 1 19.12 211 GLY A C 1
ATOM 1560 O O . GLY A 1 211 ? 11.719 71 56.125 1 19.12 211 GLY A O 1
ATOM 1561 N N . ALA A 1 212 ? 12.234 72.875 55.25 1 21.22 212 ALA A N 1
ATOM 1562 C CA . ALA A 1 212 ? 13.648 73.188 55.438 1 21.22 212 ALA A CA 1
ATOM 1563 C C . ALA A 1 212 ? 14.039 73.25 56.906 1 21.22 212 ALA A C 1
ATOM 1565 O O . ALA A 1 212 ? 13.695 74.188 57.625 1 21.22 212 ALA A O 1
ATOM 1566 N N . LYS A 1 213 ? 13.469 72.438 57.719 1 20.22 213 LYS A N 1
ATOM 1567 C CA . LYS A 1 213 ? 13.922 73.062 58.969 1 20.22 213 LYS A CA 1
ATOM 1568 C C . LYS A 1 213 ? 15.414 73.438 58.875 1 20.22 213 LYS A C 1
ATOM 1570 O O . LYS A 1 213 ? 16.203 72.625 58.375 1 20.22 213 LYS A O 1
ATOM 1575 N N . ASP A 1 214 ? 15.695 74.688 59.062 1 17.98 214 ASP A N 1
ATOM 1576 C CA . ASP A 1 214 ? 16.75 75.688 59.219 1 17.98 214 ASP A CA 1
ATOM 1577 C C . ASP A 1 214 ? 17.844 75.25 60.156 1 17.98 214 ASP A C 1
ATOM 1579 O O . ASP A 1 214 ? 18.828 75.938 60.375 1 17.98 214 ASP A O 1
ATOM 1583 N N . ASP A 1 215 ? 17.516 74.312 60.969 1 20.92 215 ASP A N 1
ATOM 1584 C CA . ASP A 1 215 ? 18.312 74.75 62.125 1 20.92 215 ASP A CA 1
ATOM 1585 C C . ASP A 1 215 ? 19.734 75.125 61.688 1 20.92 215 ASP A C 1
ATOM 1587 O O . ASP A 1 215 ? 20.328 74.438 60.875 1 20.92 215 ASP A O 1
ATOM 1591 N N . CYS A 1 216 ? 20.188 76.188 61.938 1 19.55 216 CYS A N 1
ATOM 1592 C CA . CYS A 1 216 ? 20.906 77.438 62.188 1 19.55 216 CYS A CA 1
ATOM 1593 C C . CYS A 1 216 ? 22.234 77.188 62.844 1 19.55 216 CYS A C 1
ATOM 1595 O O . CYS A 1 216 ? 22.703 78 63.656 1 19.55 216 CYS A O 1
ATOM 1597 N N . LYS A 1 217 ? 22.766 75.875 62.969 1 19.95 217 LYS A N 1
ATOM 1598 C CA . LYS A 1 217 ? 23.953 76.5 63.562 1 19.95 217 LYS A CA 1
ATOM 1599 C C . LYS A 1 217 ? 24.453 77.625 62.75 1 19.95 217 LYS A C 1
ATOM 1601 O O . LYS A 1 217 ? 24.125 77.75 61.562 1 19.95 217 LYS A O 1
ATOM 1606 N N . LYS A 1 218 ? 25.781 77.938 62.969 1 14.37 218 LYS A N 1
ATOM 1607 C CA . LYS A 1 218 ? 27.016 78.688 63.25 1 14.37 218 LYS A CA 1
ATOM 1608 C C . LYS A 1 218 ? 27.938 78.688 62.031 1 14.37 218 LYS A C 1
ATOM 1610 O O . LYS A 1 218 ? 28.531 79.688 61.688 1 14.37 218 LYS A O 1
ATOM 1615 N N . LYS A 1 219 ? 28.547 77.562 61.719 1 19.16 219 LYS A N 1
ATOM 1616 C CA . LYS A 1 219 ? 28.875 77.062 63.062 1 19.16 219 LYS A CA 1
ATOM 1617 C C . LYS A 1 219 ? 29.391 78.188 63.938 1 19.16 219 LYS A C 1
ATOM 1619 O O . LYS A 1 219 ? 29.828 77.938 65.062 1 19.16 219 LYS A O 1
ATOM 1624 N N . TYR A 1 220 ? 29.875 78.688 63.688 1 19.03 220 TYR A N 1
ATOM 1625 C CA . TYR A 1 220 ? 30.547 79.938 63.344 1 19.03 220 TYR A CA 1
ATOM 1626 C C . TYR A 1 220 ? 29.578 81.125 63.375 1 19.03 220 TYR A C 1
ATOM 1628 O O . TYR A 1 220 ? 28.375 80.938 63.188 1 19.03 220 TYR A O 1
ATOM 1636 N N . MET B 1 1 ? -13.039 -84.188 15.562 1 27.98 1 MET B N 1
ATOM 1637 C CA . MET B 1 1 ? -14.055 -83.312 15.031 1 27.98 1 MET B CA 1
ATOM 1638 C C . MET B 1 1 ? -13.422 -82 14.508 1 27.98 1 MET B C 1
ATOM 1640 O O . MET B 1 1 ? -12.609 -81.375 15.195 1 27.98 1 MET B O 1
ATOM 1644 N N . LYS B 1 2 ? -13.148 -82.062 13.156 1 33.12 2 LYS B N 1
ATOM 1645 C CA . LYS B 1 2 ? -12.359 -81.125 12.359 1 33.12 2 LYS B CA 1
ATOM 1646 C C . LYS B 1 2 ? -12.945 -79.688 12.422 1 33.12 2 LYS B C 1
ATOM 1648 O O . LYS B 1 2 ? -14.094 -79.5 12.023 1 33.12 2 LYS B O 1
ATOM 1653 N N . PHE B 1 3 ? -12.836 -79 13.562 1 33.16 3 PHE B N 1
ATOM 1654 C CA . PHE B 1 3 ? -13.328 -77.625 13.797 1 33.16 3 PHE B CA 1
ATOM 1655 C C . PHE B 1 3 ? -12.922 -76.688 12.664 1 33.16 3 PHE B C 1
ATOM 1657 O O . PHE B 1 3 ? -11.727 -76.5 12.414 1 33.16 3 PHE B O 1
ATOM 1664 N N . SER B 1 4 ? -13.688 -76.688 11.562 1 28.56 4 SER B N 1
ATOM 1665 C CA . SER B 1 4 ? -13.594 -75.812 10.383 1 28.56 4 SER B CA 1
ATOM 1666 C C . SER B 1 4 ? -13.758 -74.375 10.758 1 28.56 4 SER B C 1
ATOM 1668 O O . SER B 1 4 ? -14.82 -73.938 11.219 1 28.56 4 SER B O 1
ATOM 1670 N N . ILE B 1 5 ? -12.766 -73.688 11.273 1 33.22 5 ILE B N 1
ATOM 1671 C CA . ILE B 1 5 ? -12.828 -72.312 11.594 1 33.22 5 ILE B CA 1
ATOM 1672 C C . ILE B 1 5 ? -13.164 -71.5 10.336 1 33.22 5 ILE B C 1
ATOM 1674 O O . ILE B 1 5 ? -12.453 -71.562 9.328 1 33.22 5 ILE B O 1
ATOM 1678 N N . PRO B 1 6 ? -14.461 -71.188 10.18 1 36.69 6 PRO B N 1
ATOM 1679 C CA . PRO B 1 6 ? -14.805 -70.375 9.016 1 36.69 6 PRO B CA 1
ATOM 1680 C C . PRO B 1 6 ? -13.977 -69.062 8.938 1 36.69 6 PRO B C 1
ATOM 1682 O O . PRO B 1 6 ? -13.805 -68.375 9.945 1 36.69 6 PRO B O 1
ATOM 1685 N N . VAL B 1 7 ? -12.969 -69.062 8.109 1 33.28 7 VAL B N 1
ATOM 1686 C CA . VAL B 1 7 ? -12.18 -67.875 7.781 1 33.28 7 VAL B CA 1
ATOM 1687 C C . VAL B 1 7 ? -13.102 -66.75 7.227 1 33.28 7 VAL B C 1
ATOM 1689 O O . VAL B 1 7 ? -13.688 -66.938 6.152 1 33.28 7 VAL B O 1
ATOM 1692 N N . ILE B 1 8 ? -13.922 -66.25 8.109 1 32.56 8 ILE B N 1
ATOM 1693 C CA . ILE B 1 8 ? -14.672 -65.062 7.621 1 32.56 8 ILE B CA 1
ATOM 1694 C C . ILE B 1 8 ? -13.727 -64.062 6.949 1 32.56 8 ILE B C 1
ATOM 1696 O O . ILE B 1 8 ? -12.805 -63.562 7.582 1 32.56 8 ILE B O 1
ATOM 1700 N N . LEU B 1 9 ? -13.5 -64.25 5.688 1 30.03 9 LEU B N 1
ATOM 1701 C CA . LEU B 1 9 ? -12.852 -63.281 4.836 1 30.03 9 LEU B CA 1
ATOM 1702 C C . LEU B 1 9 ? -13.523 -61.906 4.977 1 30.03 9 LEU B C 1
ATOM 1704 O O . LEU B 1 9 ? -14.672 -61.719 4.574 1 30.03 9 LEU B O 1
ATOM 1708 N N . PHE B 1 10 ? -13.383 -61.25 6.145 1 33.59 10 PHE B N 1
ATOM 1709 C CA . PHE B 1 10 ? -13.805 -59.844 6.156 1 33.59 10 PHE B CA 1
ATOM 1710 C C . PHE B 1 10 ? -13.242 -59.094 4.953 1 33.59 10 PHE B C 1
ATOM 1712 O O . PHE B 1 10 ? -12.023 -59.031 4.781 1 33.59 10 PHE B O 1
ATOM 1719 N N . THR B 1 11 ? -13.883 -59.125 3.83 1 30.14 11 THR B N 1
ATOM 1720 C CA . THR B 1 11 ? -13.609 -58.156 2.756 1 30.14 11 THR B CA 1
ATOM 1721 C C . THR B 1 11 ? -13.547 -56.75 3.297 1 30.14 11 THR B C 1
ATOM 1723 O O . THR B 1 11 ? -14.5 -56.25 3.912 1 30.14 11 THR B O 1
ATOM 1726 N N . ALA B 1 12 ? -12.477 -56.281 3.936 1 32.31 12 ALA B N 1
ATOM 1727 C CA . ALA B 1 12 ? -12.234 -54.875 4.238 1 32.31 12 ALA B CA 1
ATOM 1728 C C . ALA B 1 12 ? -12.648 -54 3.072 1 32.31 12 ALA B C 1
ATOM 1730 O O . ALA B 1 12 ? -12.07 -54.062 1.985 1 32.31 12 ALA B O 1
ATOM 1731 N N . GLY B 1 13 ? -13.898 -53.719 2.846 1 34.81 13 GLY B N 1
ATOM 1732 C CA . GLY B 1 13 ? -14.281 -52.625 1.972 1 34.81 13 GLY B CA 1
ATOM 1733 C C . GLY B 1 13 ? -13.375 -51.406 2.104 1 34.81 13 GLY B C 1
ATOM 1734 O O . GLY B 1 13 ? -13.055 -51 3.215 1 34.81 13 GLY B O 1
ATOM 1735 N N . ALA B 1 14 ? -12.43 -51.25 1.223 1 33.81 14 ALA B N 1
ATOM 1736 C CA . ALA B 1 14 ? -11.641 -50.031 1.059 1 33.81 14 ALA B CA 1
ATOM 1737 C C . ALA B 1 14 ? -12.516 -48.781 1.217 1 33.81 14 ALA B C 1
ATOM 1739 O O . ALA B 1 14 ? -13.398 -48.531 0.397 1 33.81 14 ALA B O 1
ATOM 1740 N N . VAL B 1 15 ? -13.117 -48.531 2.346 1 36.97 15 VAL B N 1
ATOM 1741 C CA . VAL B 1 15 ? -13.641 -47.188 2.523 1 36.97 15 VAL B CA 1
ATOM 1742 C C . VAL B 1 15 ? -12.695 -46.156 1.887 1 36.97 15 VAL B C 1
ATOM 1744 O O . VAL B 1 15 ? -11.523 -46.094 2.266 1 36.97 15 VAL B O 1
ATOM 1747 N N . ALA B 1 16 ? -12.812 -45.844 0.619 1 36.62 16 ALA B N 1
ATOM 1748 C CA . ALA B 1 16 ? -12.18 -44.688 -0.026 1 36.62 16 ALA B CA 1
ATOM 1749 C C . ALA B 1 16 ? -12.078 -43.531 0.936 1 36.62 16 ALA B C 1
ATOM 1751 O O . ALA B 1 16 ? -13.102 -42.969 1.359 1 36.62 16 ALA B O 1
ATOM 1752 N N . VAL B 1 17 ? -11.266 -43.469 1.962 1 38.97 17 VAL B N 1
ATOM 1753 C CA . VAL B 1 17 ? -10.906 -42.219 2.668 1 38.97 17 VAL B CA 1
ATOM 1754 C C . VAL B 1 17 ? -10.727 -41.094 1.666 1 38.97 17 VAL B C 1
ATOM 1756 O O . VAL B 1 17 ? -9.977 -41.219 0.696 1 38.97 17 VAL B O 1
ATOM 1759 N N . PRO B 1 18 ? -11.75 -40.281 1.398 1 42.59 18 PRO B N 1
ATOM 1760 C CA . PRO B 1 18 ? -11.453 -39.188 0.461 1 42.59 18 PRO B CA 1
ATOM 1761 C C . PRO B 1 18 ? -10.023 -38.656 0.589 1 42.59 18 PRO B C 1
ATOM 1763 O O . PRO B 1 18 ? -9.508 -38.531 1.701 1 42.59 18 PRO B O 1
ATOM 1766 N N . SER B 1 19 ? -9.148 -38.906 -0.185 1 40.44 19 SER B N 1
ATOM 1767 C CA . SER B 1 19 ? -7.719 -38.594 -0.208 1 40.44 19 SER B CA 1
ATOM 1768 C C . SER B 1 19 ? -7.445 -37.188 0.297 1 40.44 19 SER B C 1
ATOM 1770 O O . SER B 1 19 ? -8.25 -36.281 0.081 1 40.44 19 SER B O 1
ATOM 1772 N N . SER B 1 20 ? -6.633 -36.938 1.352 1 44.88 20 SER B N 1
ATOM 1773 C CA . SER B 1 20 ? -6.051 -35.719 1.898 1 44.88 20 SER B CA 1
ATOM 1774 C C . SER B 1 20 ? -5.895 -34.625 0.822 1 44.88 20 SER B C 1
ATOM 1776 O O . SER B 1 20 ? -6.047 -33.438 1.097 1 44.88 20 SER B O 1
ATOM 1778 N N . VAL B 1 21 ? -5.582 -35.031 -0.343 1 46.62 21 VAL B N 1
ATOM 1779 C CA . VAL B 1 21 ? -5.371 -34.094 -1.439 1 46.62 21 VAL B CA 1
ATOM 1780 C C . VAL B 1 21 ? -6.688 -33.406 -1.787 1 46.62 21 VAL B C 1
ATOM 1782 O O . VAL B 1 21 ? -6.711 -32.188 -2.016 1 46.62 21 VAL B O 1
ATOM 1785 N N . LYS B 1 22 ? -7.785 -34.281 -1.846 1 51.66 22 LYS B N 1
ATOM 1786 C CA . LYS B 1 22 ? -9.078 -33.688 -2.188 1 51.66 22 LYS B CA 1
ATOM 1787 C C . LYS B 1 22 ? -9.547 -32.719 -1.107 1 51.66 22 LYS B C 1
ATOM 1789 O O . LYS B 1 22 ? -10.133 -31.688 -1.411 1 51.66 22 LYS B O 1
ATOM 1794 N N . LEU B 1 23 ? -9.32 -33.125 0.141 1 46.59 23 LEU B N 1
ATOM 1795 C CA . LEU B 1 23 ? -9.68 -32.25 1.257 1 46.59 23 LEU B CA 1
ATOM 1796 C C . LEU B 1 23 ? -8.859 -30.984 1.229 1 46.59 23 LEU B C 1
ATOM 1798 O O . LEU B 1 23 ? -9.383 -29.891 1.508 1 46.59 23 LEU B O 1
ATOM 1802 N N . ASN B 1 24 ? -7.586 -31.141 0.827 1 52.38 24 ASN B N 1
ATOM 1803 C CA . ASN B 1 24 ? -6.68 -30 0.787 1 52.38 24 ASN B CA 1
ATOM 1804 C C . ASN B 1 24 ? -7.094 -29 -0.282 1 52.38 24 ASN B C 1
ATOM 1806 O O . ASN B 1 24 ? -7.133 -27.797 -0.023 1 52.38 24 ASN B O 1
ATOM 1810 N N . GLU B 1 25 ? -7.434 -29.562 -1.501 1 62.81 25 GLU B N 1
ATOM 1811 C CA . GLU B 1 25 ? -7.922 -28.688 -2.562 1 62.81 25 GLU B CA 1
ATOM 1812 C C . GLU B 1 25 ? -9.234 -28.031 -2.168 1 62.81 25 GLU B C 1
ATOM 1814 O O . GLU B 1 25 ? -9.5 -26.891 -2.551 1 62.81 25 GLU B O 1
ATOM 1819 N N . ARG B 1 26 ? -9.766 -28.672 -1.158 1 69.75 26 ARG B N 1
ATOM 1820 C CA . ARG B 1 26 ? -11.078 -28.188 -0.749 1 69.75 26 ARG B CA 1
ATOM 1821 C C . ARG B 1 26 ? -10.953 -27 0.189 1 69.75 26 ARG B C 1
ATOM 1823 O O . ARG B 1 26 ? -11.703 -26.031 0.069 1 69.75 26 ARG B O 1
ATOM 1830 N N . GLN B 1 27 ? -9.898 -27 1.011 1 85.5 27 GLN B N 1
ATOM 1831 C CA . GLN B 1 27 ? -9.781 -25.906 1.973 1 85.5 27 GLN B CA 1
ATOM 1832 C C . GLN B 1 27 ? -9.352 -24.609 1.287 1 85.5 27 GLN B C 1
ATOM 1834 O O . GLN B 1 27 ? -9.867 -23.547 1.594 1 85.5 27 GLN B O 1
ATOM 1839 N N . LEU B 1 28 ? -8.523 -24.828 0.351 1 87.88 28 LEU B N 1
ATOM 1840 C CA . LEU B 1 28 ? -8.07 -23.656 -0.378 1 87.88 28 LEU B CA 1
ATOM 1841 C C . LEU B 1 28 ? -9.211 -23.062 -1.208 1 87.88 28 LEU B C 1
ATOM 1843 O O . LEU B 1 28 ? -9.344 -21.844 -1.311 1 87.88 28 LEU B O 1
ATOM 1847 N N . SER B 1 29 ? -9.898 -23.969 -1.771 1 89.94 29 SER B N 1
ATOM 1848 C CA . SER B 1 29 ? -11.047 -23.516 -2.545 1 89.94 29 SER B CA 1
ATOM 1849 C C . SER B 1 29 ? -12.055 -22.781 -1.659 1 89.94 29 SER B C 1
ATOM 1851 O O . SER B 1 29 ? -12.602 -21.75 -2.055 1 89.94 29 SER B O 1
ATOM 1853 N N . ALA B 1 30 ? -12.227 -23.234 -0.506 1 91.44 30 ALA B N 1
ATOM 1854 C CA . ALA B 1 30 ? -13.141 -22.578 0.439 1 91.44 30 ALA B CA 1
ATOM 1855 C C . ALA B 1 30 ? -12.617 -21.219 0.854 1 91.44 30 ALA B C 1
ATOM 1857 O O . ALA B 1 30 ? -13.375 -20.234 0.897 1 91.44 30 ALA B O 1
ATOM 1858 N N . LEU B 1 31 ? -11.391 -21.141 1.139 1 93.75 31 LEU B N 1
ATOM 1859 C CA . LEU B 1 31 ? -10.781 -19.859 1.499 1 93.75 31 LEU B CA 1
ATOM 1860 C C . LEU B 1 31 ? -10.891 -18.859 0.353 1 93.75 31 LEU B C 1
ATOM 1862 O O . LEU B 1 31 ? -11.25 -17.703 0.567 1 93.75 31 LEU B O 1
ATOM 1866 N N . THR B 1 32 ? -10.625 -19.312 -0.793 1 93.94 32 THR B N 1
ATOM 1867 C CA . THR B 1 32 ? -10.688 -18.453 -1.969 1 93.94 32 THR B CA 1
ATOM 1868 C C . THR B 1 32 ? -12.109 -17.922 -2.176 1 93.94 32 THR B C 1
ATOM 1870 O O . THR B 1 32 ? -12.297 -16.75 -2.482 1 93.94 32 THR B O 1
ATOM 1873 N N . GLN B 1 33 ? -13.039 -18.703 -1.975 1 94.25 33 GLN B N 1
ATOM 1874 C CA . GLN B 1 33 ? -14.438 -18.312 -2.141 1 94.25 33 GLN B CA 1
ATOM 1875 C C . GLN B 1 33 ? -14.836 -17.266 -1.114 1 94.25 33 GLN B C 1
ATOM 1877 O O . GLN B 1 33 ? -15.617 -16.359 -1.415 1 94.25 33 GLN B O 1
ATOM 1882 N N . VAL B 1 34 ? -14.273 -17.359 0.039 1 95.94 34 VAL B N 1
ATOM 1883 C CA . VAL B 1 34 ? -14.602 -16.438 1.123 1 95.94 34 VAL B CA 1
ATOM 1884 C C . VAL B 1 34 ? -13.891 -15.109 0.904 1 95.94 34 VAL B C 1
ATOM 1886 O O . VAL B 1 34 ? -14.445 -14.047 1.197 1 95.94 34 VAL B O 1
ATOM 1889 N N . LEU B 1 35 ? -12.711 -15.203 0.337 1 97.38 35 LEU B N 1
ATOM 1890 C CA . LEU B 1 35 ? -11.867 -14.008 0.348 1 97.38 35 LEU B CA 1
ATOM 1891 C C . LEU B 1 35 ? -12.008 -13.234 -0.96 1 97.38 35 LEU B C 1
ATOM 1893 O O . LEU B 1 35 ? -11.719 -12.039 -1.01 1 97.38 35 LEU B O 1
ATOM 1897 N N . ALA B 1 36 ? -12.484 -13.789 -2.01 1 95.94 36 ALA B N 1
ATOM 1898 C CA . ALA B 1 36 ? -12.609 -13.125 -3.305 1 95.94 36 ALA B CA 1
ATOM 1899 C C . ALA B 1 36 ? -13.562 -11.938 -3.227 1 95.94 36 ALA B C 1
ATOM 1901 O O . ALA B 1 36 ? -13.258 -10.852 -3.719 1 95.94 36 ALA B O 1
ATOM 1902 N N . PRO B 1 37 ? -14.688 -12.086 -2.551 1 95.56 37 PRO B N 1
ATOM 1903 C CA . PRO B 1 37 ? -15.578 -10.93 -2.432 1 95.56 37 PRO B CA 1
ATOM 1904 C C . PRO B 1 37 ? -14.969 -9.805 -1.598 1 95.56 37 PRO B C 1
ATOM 1906 O O . PRO B 1 37 ? -15.266 -8.633 -1.836 1 95.56 37 PRO B O 1
ATOM 1909 N N . VAL B 1 38 ? -14.172 -10.125 -0.633 1 97.62 38 VAL B N 1
ATOM 1910 C CA . VAL B 1 38 ? -13.484 -9.109 0.159 1 97.62 38 VAL B CA 1
ATOM 1911 C C . VAL B 1 38 ? -12.562 -8.289 -0.739 1 97.62 38 VAL B C 1
ATOM 1913 O O . VAL B 1 38 ? -12.562 -7.059 -0.677 1 97.62 38 VAL B O 1
ATOM 1916 N N . LEU B 1 39 ? -11.844 -8.992 -1.524 1 97.75 39 LEU B N 1
ATOM 1917 C CA . LEU B 1 39 ? -10.969 -8.312 -2.475 1 97.75 39 LEU B CA 1
ATOM 1918 C C . LEU B 1 39 ? -11.766 -7.371 -3.371 1 97.75 39 LEU B C 1
ATOM 1920 O O . LEU B 1 39 ? -11.398 -6.207 -3.545 1 97.75 39 LEU B O 1
ATOM 1924 N N . GLN B 1 40 ? -12.906 -7.82 -3.891 1 96.31 40 GLN B N 1
ATOM 1925 C CA . GLN B 1 40 ? -13.75 -7.02 -4.77 1 96.31 40 GLN B CA 1
ATOM 1926 C C . GLN B 1 40 ? -14.312 -5.805 -4.035 1 96.31 40 GLN B C 1
ATOM 1928 O O . GLN B 1 40 ? -14.406 -4.715 -4.605 1 96.31 40 GLN B O 1
ATOM 1933 N N . GLY B 1 41 ? -14.688 -6.031 -2.82 1 96.38 41 GLY B N 1
ATOM 1934 C CA . GLY B 1 41 ? -15.188 -4.926 -2.014 1 96.38 41 GLY B CA 1
ATOM 1935 C C . GLY B 1 41 ? -14.148 -3.84 -1.789 1 96.38 41 GLY B C 1
ATOM 1936 O O . GLY B 1 41 ? -14.453 -2.65 -1.904 1 96.38 41 GLY B O 1
ATOM 1937 N N . LEU B 1 42 ? -12.93 -4.258 -1.482 1 97.31 42 LEU B N 1
ATOM 1938 C CA . LEU B 1 42 ? -11.852 -3.293 -1.271 1 97.31 42 LEU B CA 1
ATOM 1939 C C . LEU B 1 42 ? -11.531 -2.545 -2.561 1 97.31 42 LEU B C 1
ATOM 1941 O O . LEU B 1 42 ? -11.281 -1.339 -2.537 1 97.31 42 LEU B O 1
ATOM 1945 N N . GLN B 1 43 ? -11.562 -3.238 -3.631 1 95.12 43 GLN B N 1
ATOM 1946 C CA . GLN B 1 43 ? -11.297 -2.619 -4.926 1 95.12 43 GLN B CA 1
ATOM 1947 C C . GLN B 1 43 ? -12.391 -1.626 -5.297 1 95.12 43 GLN B C 1
ATOM 1949 O O . GLN B 1 43 ? -12.109 -0.544 -5.816 1 95.12 43 GLN B O 1
ATOM 1954 N N . SER B 1 44 ? -13.602 -1.979 -5.016 1 95 44 SER B N 1
ATOM 1955 C CA . SER B 1 44 ? -14.711 -1.057 -5.25 1 95 44 SER B CA 1
ATOM 1956 C C . SER B 1 44 ? -14.594 0.184 -4.371 1 95 44 SER B C 1
ATOM 1958 O O . SER B 1 44 ? -14.859 1.299 -4.824 1 95 44 SER B O 1
ATOM 1960 N N . PHE B 1 45 ? -14.25 -0.026 -3.164 1 97.38 45 PHE B N 1
ATOM 1961 C CA . PHE B 1 45 ? -14.039 1.099 -2.26 1 97.38 45 PHE B CA 1
ATOM 1962 C C . PHE B 1 45 ? -12.961 2.029 -2.793 1 97.38 45 PHE B C 1
ATOM 1964 O O . PHE B 1 45 ? -13.117 3.252 -2.77 1 97.38 45 PHE B O 1
ATOM 1971 N N . ASP B 1 46 ? -11.906 1.454 -3.252 1 95.31 46 ASP B N 1
ATOM 1972 C CA . ASP B 1 46 ? -10.781 2.225 -3.779 1 95.31 46 ASP B CA 1
ATOM 1973 C C . ASP B 1 46 ? -11.227 3.129 -4.926 1 95.31 46 ASP B C 1
ATOM 1975 O O . ASP B 1 46 ? -10.812 4.285 -5.008 1 95.31 46 ASP B O 1
ATOM 1979 N N . VAL B 1 47 ? -12.047 2.627 -5.754 1 94.38 47 VAL B N 1
ATOM 1980 C CA . VAL B 1 47 ? -12.578 3.404 -6.871 1 94.38 47 VAL B CA 1
ATOM 1981 C C . VAL B 1 47 ? -13.352 4.605 -6.344 1 94.38 47 VAL B C 1
ATOM 1983 O O . VAL B 1 47 ? -13.164 5.734 -6.805 1 94.38 47 VAL B O 1
ATOM 1986 N N . THR B 1 48 ? -14.234 4.395 -5.387 1 97.06 48 THR B N 1
ATOM 1987 C CA . THR B 1 48 ? -15.047 5.453 -4.797 1 97.06 48 THR B CA 1
ATOM 1988 C C . THR B 1 48 ? -14.172 6.477 -4.09 1 97.06 48 THR B C 1
ATOM 1990 O O . THR B 1 48 ? -14.391 7.684 -4.207 1 97.06 48 THR B O 1
ATOM 1993 N N . LEU B 1 49 ? -13.203 5.977 -3.344 1 97.62 49 LEU B N 1
ATOM 1994 C CA . LEU B 1 49 ? -12.273 6.84 -2.621 1 97.62 49 LEU B CA 1
ATOM 1995 C C . LEU B 1 49 ? -11.508 7.742 -3.586 1 97.62 49 LEU B C 1
ATOM 1997 O O . LEU B 1 49 ? -11.398 8.945 -3.357 1 97.62 49 LEU B O 1
ATOM 2001 N N . ASN B 1 50 ? -11.07 7.215 -4.668 1 94.75 50 ASN B N 1
ATOM 2002 C CA . ASN B 1 50 ? -10.273 7.949 -5.648 1 94.75 50 ASN B CA 1
ATOM 2003 C C . ASN B 1 50 ? -11.125 8.961 -6.414 1 94.75 50 ASN B C 1
ATOM 2005 O O . ASN B 1 50 ? -10.609 9.977 -6.883 1 94.75 50 ASN B O 1
ATOM 2009 N N . ALA B 1 51 ? -12.391 8.727 -6.492 1 95.75 51 ALA B N 1
ATOM 2010 C CA . ALA B 1 51 ? -13.289 9.617 -7.219 1 95.75 51 ALA B CA 1
ATOM 2011 C C . ALA B 1 51 ? -13.797 10.734 -6.32 1 95.75 51 ALA B C 1
ATOM 2013 O O . ALA B 1 51 ? -14.422 11.688 -6.793 1 95.75 51 ALA B O 1
ATOM 2014 N N . TYR B 1 52 ? -13.594 10.641 -5.039 1 97.88 52 TYR B N 1
ATOM 2015 C CA . TYR B 1 52 ? -14.117 11.633 -4.102 1 97.88 52 TYR B CA 1
ATOM 2016 C C . TYR B 1 52 ? -13.375 12.953 -4.234 1 97.88 52 TYR B C 1
ATOM 2018 O O . TYR B 1 52 ? -12.148 13.008 -4.09 1 97.88 52 TYR B O 1
ATOM 2026 N N . THR B 1 53 ? -14.109 14 -4.469 1 97.31 53 THR B N 1
ATOM 2027 C CA . THR B 1 53 ? -13.5 15.312 -4.664 1 97.31 53 THR B CA 1
ATOM 2028 C C . THR B 1 53 ? -14.086 16.328 -3.691 1 97.31 53 THR B C 1
ATOM 2030 O O . THR B 1 53 ? -13.883 17.531 -3.85 1 97.31 53 THR B O 1
ATOM 2033 N N . GLY B 1 54 ? -14.914 15.828 -2.73 1 97.25 54 GLY B N 1
ATOM 2034 C CA . GLY B 1 54 ? -15.523 16.688 -1.733 1 97.25 54 GLY B CA 1
ATOM 2035 C C . GLY B 1 54 ? -17 16.422 -1.537 1 97.25 54 GLY B C 1
ATOM 2036 O O . GLY B 1 54 ? -17.594 15.594 -2.236 1 97.25 54 GLY B O 1
ATOM 2037 N N . GLY B 1 55 ? -17.656 17.062 -0.467 1 96.25 55 GLY B N 1
ATOM 2038 C CA . GLY B 1 55 ? -19.062 16.875 -0.167 1 96.25 55 GLY B CA 1
ATOM 2039 C C . GLY B 1 55 ? -19.312 1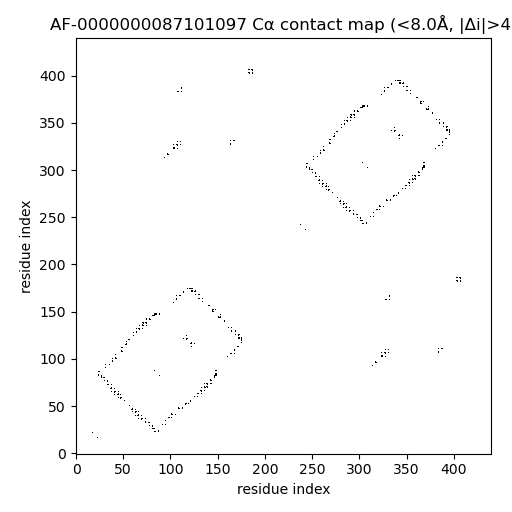6.016 1.059 1 96.25 55 GLY B C 1
ATOM 2040 O O . GLY B 1 55 ? -18.406 15.789 1.855 1 96.25 55 GLY B O 1
ATOM 2041 N N . PRO B 1 56 ? -20.594 15.617 1.312 1 96 56 PRO B N 1
ATOM 2042 C CA . PRO B 1 56 ? -20.984 14.984 2.578 1 96 56 PRO B CA 1
ATOM 2043 C C . PRO B 1 56 ? -20.422 13.57 2.727 1 96 56 PRO B C 1
ATOM 2045 O O . PRO B 1 56 ? -20.438 13.016 3.826 1 96 56 PRO B O 1
ATOM 2048 N N . GLY B 1 57 ? -19.922 12.922 1.749 1 96.94 57 GLY B N 1
ATOM 2049 C CA . GLY B 1 57 ? -19.25 11.641 1.844 1 96.94 57 GLY B CA 1
ATOM 2050 C C . GLY B 1 57 ? -20.203 10.469 1.955 1 96.94 57 GLY B C 1
ATOM 2051 O O . GLY B 1 57 ? -19.844 9.414 2.486 1 96.94 57 GLY B O 1
ATOM 2052 N N . GLN B 1 58 ? -21.484 10.578 1.468 1 97.56 58 GLN B N 1
ATOM 2053 C CA . GLN B 1 58 ? -22.484 9.523 1.623 1 97.56 58 GLN B CA 1
ATOM 2054 C C . GLN B 1 58 ? -22.094 8.273 0.84 1 97.56 58 GLN B C 1
ATOM 2056 O O . GLN B 1 58 ? -22.281 7.156 1.317 1 97.56 58 GLN B O 1
ATOM 2061 N N . GLU B 1 59 ? -21.641 8.477 -0.31 1 97.75 59 GLU B N 1
ATOM 2062 C CA . GLU B 1 59 ? -21.219 7.328 -1.105 1 97.75 59 GLU B CA 1
ATOM 2063 C C . GLU B 1 59 ? -20.062 6.59 -0.443 1 97.75 59 GLU B C 1
ATOM 2065 O O . GLU B 1 59 ? -20 5.359 -0.479 1 97.75 59 GLU B O 1
ATOM 2070 N N . LEU B 1 60 ? -19.141 7.348 0.136 1 98.44 60 LEU B N 1
ATOM 2071 C CA . LEU B 1 60 ? -18.047 6.746 0.886 1 98.44 60 LEU B CA 1
ATOM 2072 C C . LEU B 1 60 ? -18.578 5.91 2.047 1 98.44 60 LEU B C 1
ATOM 2074 O O . LEU B 1 60 ? -18.125 4.785 2.264 1 98.44 60 LEU B O 1
ATOM 2078 N N . LEU B 1 61 ? -19.516 6.418 2.746 1 98.19 61 LEU B N 1
ATOM 2079 C CA . LEU B 1 61 ? -20.109 5.703 3.873 1 98.19 61 LEU B CA 1
ATOM 2080 C C . LEU B 1 61 ? -20.781 4.418 3.41 1 98.19 61 LEU B C 1
ATOM 2082 O O . LEU B 1 61 ? -20.641 3.375 4.051 1 98.19 61 LEU B O 1
ATOM 2086 N N . ASN B 1 62 ? -21.438 4.457 2.297 1 97.88 62 ASN B N 1
ATOM 2087 C CA . ASN B 1 62 ? -22.141 3.287 1.775 1 97.88 62 ASN B CA 1
ATOM 2088 C C . ASN B 1 62 ? -21.172 2.164 1.424 1 97.88 62 ASN B C 1
ATOM 2090 O O . ASN B 1 62 ? -21.375 1.015 1.816 1 97.88 62 ASN B O 1
ATOM 2094 N N . VAL B 1 63 ? -20.203 2.5 0.702 1 98.19 63 VAL B N 1
ATOM 2095 C CA . VAL B 1 63 ? -19.25 1.469 0.307 1 98.19 63 VAL B CA 1
ATOM 2096 C C . VAL B 1 63 ? -18.469 0.981 1.531 1 98.19 63 VAL B C 1
ATOM 2098 O O . VAL B 1 63 ? -18.141 -0.202 1.632 1 98.19 63 VAL B O 1
ATOM 2101 N N . ALA B 1 64 ? -18.156 1.87 2.48 1 98.31 64 ALA B N 1
ATOM 2102 C CA . ALA B 1 64 ? -17.516 1.471 3.727 1 98.31 64 ALA B CA 1
ATOM 2103 C C . ALA B 1 64 ? -18.344 0.433 4.473 1 98.31 64 ALA B C 1
ATOM 2105 O O . ALA B 1 64 ? -17.812 -0.591 4.914 1 98.31 64 ALA B O 1
ATOM 2106 N N . ASN B 1 65 ? -19.609 0.69 4.582 1 98.06 65 ASN B N 1
ATOM 2107 C CA . ASN B 1 65 ? -20.5 -0.24 5.266 1 98.06 65 ASN B CA 1
ATOM 2108 C C . ASN B 1 65 ? -20.516 -1.607 4.586 1 98.06 65 ASN B C 1
ATOM 2110 O O . ASN B 1 65 ? -20.547 -2.639 5.258 1 98.06 65 ASN B O 1
ATOM 2114 N N . ASN B 1 66 ? -20.5 -1.597 3.293 1 97.88 66 ASN B N 1
ATOM 2115 C CA . ASN B 1 66 ? -20.438 -2.85 2.551 1 97.88 66 ASN B CA 1
ATOM 2116 C C . ASN B 1 66 ? -19.156 -3.617 2.848 1 97.88 66 ASN B C 1
ATOM 2118 O O . ASN B 1 66 ? -19.188 -4.832 3.057 1 97.88 66 ASN B O 1
ATOM 2122 N N . VAL B 1 67 ? -18.047 -2.895 2.842 1 98.31 67 VAL B N 1
ATOM 2123 C CA . VAL B 1 67 ? -16.766 -3.527 3.107 1 98.31 67 VAL B CA 1
ATOM 2124 C C . VAL B 1 67 ? -16.719 -4.027 4.551 1 98.31 67 VAL B C 1
ATOM 2126 O O . VAL B 1 67 ? -16.266 -5.145 4.812 1 98.31 67 VAL B O 1
ATOM 2129 N N . ILE B 1 68 ? -17.172 -3.252 5.52 1 98.06 68 ILE B N 1
ATOM 2130 C CA . ILE B 1 68 ? -17.219 -3.648 6.922 1 98.06 68 ILE B CA 1
ATOM 2131 C C . ILE B 1 68 ? -18.016 -4.938 7.074 1 98.06 68 ILE B C 1
ATOM 2133 O O . ILE B 1 68 ? -17.562 -5.898 7.688 1 98.06 68 ILE B O 1
ATOM 2137 N N . ALA B 1 69 ? -19.156 -5.004 6.453 1 97.38 69 ALA B N 1
ATOM 2138 C CA . ALA B 1 69 ? -20 -6.199 6.512 1 97.38 69 ALA B CA 1
ATOM 2139 C C . ALA B 1 69 ? -19.297 -7.387 5.844 1 97.38 69 ALA B C 1
ATOM 2141 O O . ALA B 1 69 ? -19.344 -8.508 6.359 1 97.38 69 ALA B O 1
ATOM 2142 N N . GLY B 1 70 ? -18.703 -7.109 4.688 1 97.75 70 GLY B N 1
ATOM 2143 C CA . GLY B 1 70 ? -18.016 -8.164 3.953 1 97.75 70 GLY B CA 1
ATOM 2144 C C . GLY B 1 70 ? -16.859 -8.766 4.719 1 97.75 70 GLY B C 1
ATOM 2145 O O . GLY B 1 70 ? -16.703 -9.984 4.766 1 97.75 70 GLY B O 1
ATOM 2146 N N . VAL B 1 71 ? -16.016 -7.938 5.305 1 98 71 VAL B N 1
ATOM 2147 C CA . VAL B 1 71 ? -14.836 -8.43 6.004 1 98 71 VAL B CA 1
ATOM 2148 C C . VAL B 1 71 ? -15.258 -9.18 7.266 1 98 71 VAL B C 1
ATOM 2150 O O . VAL B 1 71 ? -14.656 -10.195 7.625 1 98 71 VAL B O 1
ATOM 2153 N N . ARG B 1 72 ? -16.281 -8.734 7.949 1 96.88 72 ARG B N 1
ATOM 2154 C CA . ARG B 1 72 ? -16.766 -9.414 9.141 1 96.88 72 ARG B CA 1
ATOM 2155 C C . ARG B 1 72 ? -17.359 -10.773 8.797 1 96.88 72 ARG B C 1
ATOM 2157 O O . ARG B 1 72 ? -17.078 -11.766 9.461 1 96.88 72 ARG B O 1
ATOM 2164 N N . ALA B 1 73 ? -18.141 -10.805 7.75 1 97 73 ALA B N 1
ATOM 2165 C CA . ALA B 1 73 ? -18.719 -12.07 7.285 1 97 73 ALA B CA 1
ATOM 2166 C C . ALA B 1 73 ? -17.625 -13.055 6.895 1 97 73 ALA B C 1
ATOM 2168 O O . ALA B 1 73 ? -17.719 -14.25 7.188 1 97 73 ALA B O 1
ATOM 2169 N N . ALA B 1 74 ? -16.625 -12.508 6.23 1 98.12 74 ALA B N 1
ATOM 2170 C CA . ALA B 1 74 ? -15.508 -13.352 5.801 1 98.12 74 ALA B CA 1
ATOM 2171 C C . ALA B 1 74 ? -14.75 -13.906 7.004 1 98.12 74 ALA B C 1
ATOM 2173 O O . ALA B 1 74 ? -14.391 -15.086 7.027 1 98.12 74 ALA B O 1
ATOM 2174 N N . ALA B 1 75 ? -14.469 -13.07 7.98 1 96.38 75 ALA B N 1
ATOM 2175 C CA . ALA B 1 75 ? -13.773 -13.531 9.18 1 96.38 75 ALA B CA 1
ATOM 2176 C C . ALA B 1 75 ? -14.539 -14.664 9.859 1 96.38 75 ALA B C 1
ATOM 2178 O O . ALA B 1 75 ? -13.953 -15.664 10.273 1 96.38 75 ALA B O 1
ATOM 2179 N N . ASN B 1 76 ? -15.797 -14.531 9.898 1 95.44 76 ASN B N 1
ATOM 2180 C CA . ASN B 1 76 ? -16.641 -15.555 10.5 1 95.44 76 ASN B CA 1
ATOM 2181 C C . ASN B 1 76 ? -16.641 -16.844 9.68 1 95.44 76 ASN B C 1
ATOM 2183 O O . ASN B 1 76 ? -16.672 -17.938 10.234 1 95.44 76 ASN B O 1
ATOM 2187 N N . ALA B 1 77 ? -16.625 -16.688 8.398 1 96.38 77 ALA B N 1
ATOM 2188 C CA . ALA B 1 77 ? -16.688 -17.844 7.5 1 96.38 77 ALA B CA 1
ATOM 2189 C C . ALA B 1 77 ? -15.375 -18.609 7.48 1 96.38 77 ALA B C 1
ATOM 2191 O O . ALA B 1 77 ? -15.336 -19.797 7.168 1 96.38 77 ALA B O 1
ATOM 2192 N N . VAL B 1 78 ? -14.281 -17.906 7.766 1 96 78 VAL B N 1
ATOM 2193 C CA . VAL B 1 78 ? -12.961 -18.516 7.758 1 96 78 VAL B CA 1
ATOM 2194 C C . VAL B 1 78 ? -12.789 -19.391 9 1 96 78 VAL B C 1
ATOM 2196 O O . VAL B 1 78 ? -12.102 -20.406 8.961 1 96 78 VAL B O 1
ATOM 2199 N N . ALA B 1 79 ? -13.406 -19.047 10.062 1 91.44 79 ALA B N 1
ATOM 2200 C CA . ALA B 1 79 ? -13.195 -19.656 11.375 1 91.44 79 ALA B CA 1
ATOM 2201 C C . ALA B 1 79 ? -13.367 -21.172 11.32 1 91.44 79 ALA B C 1
ATOM 2203 O O . ALA B 1 79 ? -12.516 -21.922 11.805 1 91.44 79 ALA B O 1
ATOM 2204 N N . PRO B 1 80 ? -14.344 -21.672 10.68 1 92.56 80 PRO B N 1
ATOM 2205 C CA . PRO B 1 80 ? -14.539 -23.109 10.711 1 92.56 80 PRO B CA 1
ATOM 2206 C C . PRO B 1 80 ? -13.734 -23.844 9.625 1 92.56 80 PRO B C 1
ATOM 2208 O O . PRO B 1 80 ? -13.742 -25.078 9.562 1 92.56 80 PRO B O 1
ATOM 2211 N N . ILE B 1 81 ? -13.117 -23.156 8.742 1 92.12 81 ILE B N 1
ATOM 2212 C CA . ILE B 1 81 ? -12.312 -23.797 7.703 1 92.12 81 ILE B CA 1
ATOM 2213 C C . ILE B 1 81 ? -11.109 -24.484 8.336 1 92.12 81 ILE B C 1
ATOM 2215 O O . ILE B 1 81 ? -10.453 -23.922 9.219 1 92.12 81 ILE B O 1
ATOM 2219 N N . GLN B 1 82 ? -10.828 -25.688 7.953 1 90.69 82 GLN B N 1
ATOM 2220 C CA . GLN B 1 82 ? -9.68 -26.422 8.477 1 90.69 82 GLN B CA 1
ATOM 2221 C C . GLN B 1 82 ? -8.367 -25.859 7.949 1 90.69 82 GLN B C 1
ATOM 2223 O O . GLN B 1 82 ? -8.344 -25.234 6.887 1 90.69 82 GLN B O 1
ATOM 2228 N N . PRO B 1 83 ? -7.301 -26.125 8.672 1 89 83 PRO B N 1
ATOM 2229 C CA . PRO B 1 83 ? -6 -25.594 8.258 1 89 83 PRO B CA 1
ATOM 2230 C C . PRO B 1 83 ? -5.586 -26.078 6.867 1 89 83 PRO B C 1
ATOM 2232 O O . PRO B 1 83 ? -5.848 -27.219 6.5 1 89 83 PRO B O 1
ATOM 2235 N N . VAL B 1 84 ? -5.047 -25.109 6.203 1 88.75 84 VAL B N 1
ATOM 2236 C CA . VAL B 1 84 ? -4.5 -25.391 4.883 1 88.75 84 VAL B CA 1
ATOM 2237 C C . VAL B 1 84 ? -3.172 -26.141 5.02 1 88.75 84 VAL B C 1
ATOM 2239 O O . VAL B 1 84 ? -2.355 -25.812 5.883 1 88.75 84 VAL B O 1
ATOM 2242 N N . SER B 1 85 ? -2.959 -27.141 4.145 1 85.12 85 SER B N 1
ATOM 2243 C CA . SER B 1 85 ? -1.703 -27.875 4.195 1 85.12 85 SER B CA 1
ATOM 2244 C C . SER B 1 85 ? -0.562 -27.078 3.58 1 85.12 85 SER B C 1
ATOM 2246 O O . SER B 1 85 ? -0.8 -26.109 2.857 1 85.12 85 SER B O 1
ATOM 2248 N N . GLU B 1 86 ? 0.674 -27.484 3.836 1 80.62 86 GLU B N 1
ATOM 2249 C CA . GLU B 1 86 ? 1.854 -26.828 3.283 1 80.62 86 GLU B CA 1
ATOM 2250 C C . GLU B 1 86 ? 1.862 -26.891 1.76 1 80.62 86 GLU B C 1
ATOM 2252 O O . GLU B 1 86 ? 2.264 -25.938 1.092 1 80.62 86 GLU B O 1
ATOM 2257 N N . SER B 1 87 ? 1.378 -28 1.213 1 80.62 87 SER B N 1
ATOM 2258 C CA . SER B 1 87 ? 1.394 -28.219 -0.23 1 80.62 87 SER B CA 1
ATOM 2259 C C . SER B 1 87 ? 0.369 -27.328 -0.933 1 80.62 87 SER B C 1
ATOM 2261 O O . SER B 1 87 ? 0.547 -26.969 -2.1 1 80.62 87 SER B O 1
ATOM 2263 N N . GLU B 1 88 ? -0.617 -26.953 -0.113 1 82.5 88 GLU B N 1
ATOM 2264 C CA . GLU B 1 88 ? -1.688 -26.141 -0.691 1 82.5 88 GLU B CA 1
ATOM 2265 C C . GLU B 1 88 ? -1.396 -24.656 -0.546 1 82.5 88 GLU B C 1
ATOM 2267 O O . GLU B 1 88 ? -1.927 -23.844 -1.3 1 82.5 88 GLU B O 1
ATOM 2272 N N . ALA B 1 89 ? -0.566 -24.375 0.37 1 83.62 89 ALA B N 1
ATOM 2273 C CA . ALA B 1 89 ? -0.357 -22.984 0.766 1 83.62 89 ALA B CA 1
ATOM 2274 C C . ALA B 1 89 ? 0.148 -22.156 -0.407 1 83.62 89 ALA B C 1
ATOM 2276 O O . ALA B 1 89 ? -0.198 -20.984 -0.534 1 83.62 89 ALA B O 1
ATOM 2277 N N . GLY B 1 90 ? 0.883 -22.734 -1.288 1 83.25 90 GLY B N 1
ATOM 2278 C CA . GLY B 1 90 ? 1.412 -22.016 -2.445 1 83.25 90 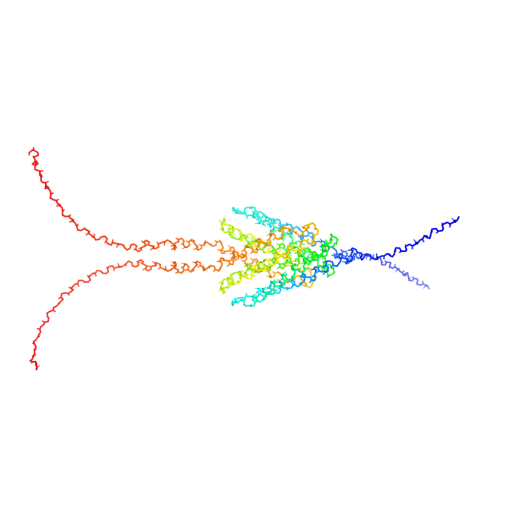GLY B CA 1
ATOM 2279 C C . GLY B 1 90 ? 0.33 -21.516 -3.377 1 83.25 90 GLY B C 1
ATOM 2280 O O . GLY B 1 90 ? 0.508 -20.484 -4.043 1 83.25 90 GLY B O 1
ATOM 2281 N N . GLY B 1 91 ? -0.833 -22.25 -3.426 1 86.69 91 GLY B N 1
ATOM 2282 C CA . GLY B 1 91 ? -1.936 -21.859 -4.285 1 86.69 91 GLY B CA 1
ATOM 2283 C C . GLY B 1 91 ? -2.615 -20.578 -3.834 1 86.69 91 GLY B C 1
ATOM 2284 O O . GLY B 1 91 ? -3.355 -19.953 -4.598 1 86.69 91 GLY B O 1
ATOM 2285 N N . PHE B 1 92 ? -2.283 -20.203 -2.596 1 89.38 92 PHE B N 1
ATOM 2286 C CA . PHE B 1 92 ? -2.92 -19.016 -2.029 1 89.38 92 PHE B CA 1
ATOM 2287 C C . PHE B 1 92 ? -2.084 -17.766 -2.299 1 89.38 92 PHE B C 1
ATOM 2289 O O . PHE B 1 92 ? -2.559 -16.641 -2.121 1 89.38 92 PHE B O 1
ATOM 2296 N N . ALA B 1 93 ? -0.908 -17.891 -2.756 1 86.69 93 ALA B N 1
ATOM 2297 C CA . ALA B 1 93 ? 0.034 -16.781 -2.844 1 86.69 93 ALA B CA 1
ATOM 2298 C C . ALA B 1 93 ? -0.513 -15.664 -3.734 1 86.69 93 ALA B C 1
ATOM 2300 O O . ALA B 1 93 ? -0.417 -14.484 -3.393 1 86.69 93 ALA B O 1
ATOM 2301 N N . GLY B 1 94 ? -1.1 -15.984 -4.848 1 89.81 94 GLY B N 1
ATOM 2302 C CA . GLY B 1 94 ? -1.647 -14.984 -5.754 1 89.81 94 GLY B CA 1
ATOM 2303 C C . GLY B 1 94 ? -2.742 -14.148 -5.129 1 89.81 94 GLY B C 1
ATOM 2304 O O . GLY B 1 94 ? -2.637 -12.922 -5.078 1 89.81 94 GLY B O 1
ATOM 2305 N N . LEU B 1 95 ? -3.742 -14.789 -4.562 1 93 95 LEU B N 1
ATOM 2306 C CA . LEU B 1 95 ? -4.848 -14.086 -3.924 1 93 95 LEU B CA 1
ATOM 2307 C C . LEU B 1 95 ? -4.371 -13.328 -2.688 1 93 95 LEU B C 1
ATOM 2309 O O . LEU B 1 95 ? -4.797 -12.195 -2.439 1 93 95 LEU B O 1
ATOM 2313 N N . GLY B 1 96 ? -3.506 -14 -1.922 1 92.88 96 GLY B N 1
ATOM 2314 C CA . GLY B 1 96 ? -2.947 -13.336 -0.757 1 92.88 96 GLY B CA 1
ATOM 2315 C C . GLY B 1 96 ? -2.236 -12.039 -1.096 1 92.88 96 GLY B C 1
ATOM 2316 O O . GLY B 1 96 ? -2.43 -11.023 -0.424 1 92.88 96 GLY B O 1
ATOM 2317 N N . GLN B 1 97 ? -1.497 -12.055 -2.113 1 93 97 GLN B N 1
ATOM 2318 C CA . GLN B 1 97 ? -0.768 -10.867 -2.541 1 93 97 GLN B CA 1
ATOM 2319 C C . GLN B 1 97 ? -1.72 -9.805 -3.074 1 93 97 GLN B C 1
ATOM 2321 O O . GLN B 1 97 ? -1.515 -8.609 -2.844 1 93 97 GLN B O 1
ATOM 2326 N N . GLN B 1 98 ? -2.758 -10.203 -3.791 1 95.06 98 GLN B N 1
ATOM 2327 C CA . GLN B 1 98 ? -3.738 -9.242 -4.277 1 95.06 98 GLN B CA 1
ATOM 2328 C C . GLN B 1 98 ? -4.453 -8.555 -3.117 1 95.06 98 GLN B C 1
ATOM 2330 O O . GLN B 1 98 ? -4.742 -7.355 -3.182 1 95.06 98 GLN B O 1
ATOM 2335 N N . LEU B 1 99 ? -4.719 -9.281 -2.111 1 96.38 99 LEU B N 1
ATOM 2336 C CA . LEU B 1 99 ? -5.344 -8.719 -0.92 1 96.38 99 LEU B CA 1
ATOM 2337 C C . LEU B 1 99 ? -4.402 -7.73 -0.233 1 96.38 99 LEU B C 1
ATOM 2339 O O . LEU B 1 99 ? -4.836 -6.664 0.21 1 96.38 99 LEU B O 1
ATOM 2343 N N . ASP B 1 100 ? -3.154 -8.086 -0.157 1 94.94 100 ASP B N 1
ATOM 2344 C CA . ASP B 1 100 ? -2.162 -7.184 0.42 1 94.94 100 ASP B CA 1
ATOM 2345 C C . ASP B 1 100 ? -2.059 -5.891 -0.387 1 94.94 100 ASP B C 1
ATOM 2347 O O . ASP B 1 100 ? -2.027 -4.801 0.182 1 94.94 100 ASP B O 1
ATOM 2351 N N . ILE B 1 101 ? -2.045 -6.012 -1.688 1 96.25 101 ILE B N 1
ATOM 2352 C CA . ILE B 1 101 ? -1.991 -4.832 -2.547 1 96.25 101 ILE B CA 1
ATOM 2353 C C . ILE B 1 101 ? -3.211 -3.951 -2.289 1 96.25 101 ILE B C 1
ATOM 2355 O O . ILE B 1 101 ? -3.08 -2.74 -2.096 1 96.25 101 ILE B O 1
ATOM 2359 N N . ALA B 1 102 ? -4.332 -4.559 -2.258 1 96.75 102 ALA B N 1
ATOM 2360 C CA . ALA B 1 102 ? -5.562 -3.805 -2.031 1 96.75 102 ALA B CA 1
ATOM 2361 C C . ALA B 1 102 ? -5.527 -3.096 -0.68 1 96.75 102 ALA B C 1
ATOM 2363 O O . ALA B 1 102 ? -5.961 -1.946 -0.563 1 96.75 102 ALA B O 1
ATOM 2364 N N . GLY B 1 103 ? -5.035 -3.766 0.339 1 97.31 103 GLY B N 1
ATOM 2365 C CA . GLY B 1 103 ? -4.941 -3.182 1.667 1 97.31 103 GLY B CA 1
ATOM 2366 C C . GLY B 1 103 ? -4.004 -1.991 1.731 1 97.31 103 GLY B C 1
ATOM 2367 O O . GLY B 1 103 ? -4.383 -0.919 2.211 1 97.31 103 GLY B O 1
ATOM 2368 N N . TYR B 1 104 ? -2.811 -2.172 1.25 1 97.5 104 TYR B N 1
ATOM 2369 C CA . TYR B 1 104 ? -1.832 -1.091 1.303 1 97.5 104 TYR B CA 1
ATOM 2370 C C . TYR B 1 104 ? -2.258 0.074 0.416 1 97.5 104 TYR B C 1
ATOM 2372 O O . TYR B 1 104 ? -2.074 1.238 0.78 1 97.5 104 TYR B O 1
ATOM 2380 N N . LYS B 1 105 ? -2.783 -0.253 -0.775 1 97.38 105 LYS B N 1
ATOM 2381 C CA . LYS B 1 105 ? -3.285 0.782 -1.674 1 97.38 105 LYS B CA 1
ATOM 2382 C C . LYS B 1 105 ? -4.402 1.586 -1.018 1 97.38 105 LYS B C 1
ATOM 2384 O O . LYS B 1 105 ? -4.445 2.812 -1.136 1 97.38 105 LYS B O 1
ATOM 2389 N N . PHE B 1 106 ? -5.32 0.934 -0.359 1 98.31 106 PHE B N 1
ATOM 2390 C CA . PHE B 1 106 ? -6.402 1.584 0.37 1 98.31 106 PHE B CA 1
ATOM 2391 C C . PHE B 1 106 ? -5.852 2.564 1.396 1 98.31 106 PHE B C 1
ATOM 2393 O O . PHE B 1 106 ? -6.297 3.713 1.467 1 98.31 106 PHE B O 1
ATOM 2400 N N . ILE B 1 107 ? -4.879 2.156 2.199 1 98.25 107 ILE B N 1
ATOM 2401 C CA . ILE B 1 107 ? -4.285 2.986 3.242 1 98.25 107 ILE B CA 1
ATOM 2402 C C . ILE B 1 107 ? -3.594 4.191 2.609 1 98.25 107 ILE B C 1
ATOM 2404 O O . ILE B 1 107 ? -3.734 5.32 3.088 1 98.25 107 ILE B O 1
ATOM 2408 N N . ALA B 1 108 ? -2.871 3.953 1.552 1 98.06 108 ALA B N 1
ATOM 2409 C CA . ALA B 1 108 ? -2.195 5.043 0.854 1 98.06 108 ALA B CA 1
ATOM 2410 C C . ALA B 1 108 ? -3.201 6.051 0.309 1 98.06 108 ALA B C 1
ATOM 2412 O O . ALA B 1 108 ? -3.014 7.262 0.447 1 98.06 108 ALA B O 1
ATOM 2413 N N . ASP B 1 109 ? -4.25 5.543 -0.299 1 97.94 109 ASP B N 1
ATOM 2414 C CA . ASP B 1 109 ? -5.277 6.414 -0.86 1 97.94 109 ASP B CA 1
ATOM 2415 C C . ASP B 1 109 ? -6 7.188 0.239 1 97.94 109 ASP B C 1
ATOM 2417 O O . ASP B 1 109 ? -6.359 8.352 0.052 1 97.94 109 ASP B O 1
ATOM 2421 N N . LEU B 1 110 ? -6.312 6.527 1.364 1 98.12 110 LEU B N 1
ATOM 2422 C CA . LEU B 1 110 ? -6.902 7.23 2.496 1 98.12 110 LEU B CA 1
ATOM 2423 C C . LEU B 1 110 ? -6.043 8.422 2.9 1 98.12 110 LEU B C 1
ATOM 2425 O O . LEU B 1 110 ? -6.547 9.539 3.045 1 98.12 110 LEU B O 1
ATOM 2429 N N . ASN B 1 111 ? -4.746 8.148 3.035 1 97.69 111 ASN B N 1
ATOM 2430 C CA . ASN B 1 111 ? -3.826 9.211 3.422 1 97.69 111 ASN B CA 1
ATOM 2431 C C . ASN B 1 111 ? -3.83 10.352 2.406 1 97.69 111 ASN B C 1
ATOM 2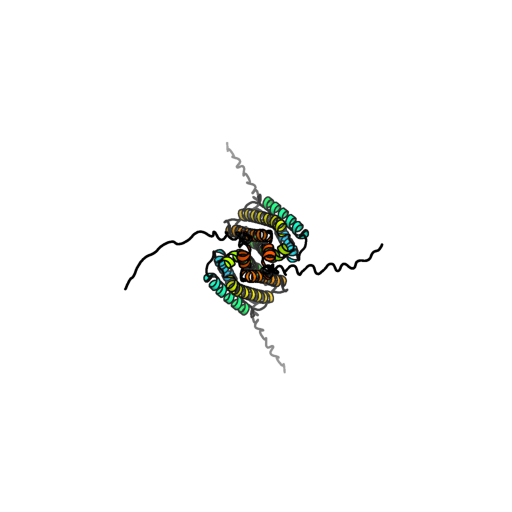433 O O . ASN B 1 111 ? -3.836 11.523 2.783 1 97.69 111 ASN B O 1
ATOM 2437 N N . ALA B 1 112 ? -3.873 10.016 1.193 1 97.44 112 ALA B N 1
ATOM 2438 C CA . ALA B 1 112 ? -3.861 11.023 0.13 1 97.44 112 ALA B CA 1
ATOM 2439 C C . ALA B 1 112 ? -5.133 11.859 0.155 1 97.44 112 ALA B C 1
ATOM 2441 O O . ALA B 1 112 ? -5.125 13.023 -0.258 1 97.44 112 ALA B O 1
ATOM 2442 N N . GLN B 1 113 ? -6.203 11.32 0.673 1 97.88 113 GLN B N 1
ATOM 2443 C CA . GLN B 1 113 ? -7.512 11.969 0.618 1 97.88 113 GLN B CA 1
ATOM 2444 C C . GLN B 1 113 ? -7.773 12.781 1.879 1 97.88 113 GLN B C 1
ATOM 2446 O O . GLN B 1 113 ? -8.734 13.562 1.933 1 97.88 113 GLN B O 1
ATOM 2451 N N . VAL B 1 114 ? -6.93 12.711 2.918 1 97.5 114 VAL B N 1
ATOM 2452 C CA . VAL B 1 114 ? -7.191 13.344 4.207 1 97.5 114 VAL B CA 1
ATOM 2453 C C . VAL B 1 114 ? -7.359 14.852 4.016 1 97.5 114 VAL B C 1
ATOM 2455 O O . VAL B 1 114 ? -8.273 15.453 4.574 1 97.5 114 VAL B O 1
ATOM 2458 N N . PRO B 1 115 ? -6.535 15.523 3.156 1 95.12 115 PRO B N 1
ATOM 2459 C CA . PRO B 1 115 ? -6.77 16.953 2.977 1 95.12 115 PRO B CA 1
ATOM 2460 C C . PRO B 1 115 ? -8.148 17.266 2.404 1 95.12 115 PRO B C 1
ATOM 2462 O O . PRO B 1 115 ? -8.766 18.266 2.777 1 95.12 115 PRO B O 1
ATOM 2465 N N . VAL B 1 116 ? -8.672 16.453 1.51 1 97.19 116 VAL B N 1
ATOM 2466 C CA . VAL B 1 116 ? -9.992 16.656 0.926 1 97.19 116 VAL B CA 1
ATOM 2467 C C . VAL B 1 116 ? -11.07 16.406 1.979 1 97.19 116 VAL B C 1
ATOM 2469 O O . VAL B 1 116 ? -12.07 17.109 2.035 1 97.19 116 VAL B O 1
ATOM 2472 N N . PHE B 1 117 ? -10.906 15.391 2.846 1 97.69 117 PHE B N 1
ATOM 2473 C CA . PHE B 1 117 ? -11.82 15.148 3.955 1 97.69 117 PHE B CA 1
ATOM 2474 C C . PHE B 1 117 ? -11.883 16.359 4.875 1 97.69 117 PHE B C 1
ATOM 2476 O O . PHE B 1 117 ? -12.961 16.75 5.332 1 97.69 117 PHE B O 1
ATOM 2483 N N . ALA B 1 118 ? -10.695 16.891 5.195 1 95.56 118 ALA B N 1
ATOM 2484 C CA . ALA B 1 118 ? -10.602 18.062 6.074 1 95.56 118 ALA B CA 1
ATOM 2485 C C . ALA B 1 118 ? -11.352 19.25 5.484 1 95.56 118 ALA B C 1
ATOM 2487 O O . ALA B 1 118 ? -12.141 19.906 6.172 1 95.56 118 ALA B O 1
ATOM 2488 N N . GLN B 1 119 ? -11.141 19.5 4.246 1 94.69 119 GLN B N 1
ATOM 2489 C CA . GLN B 1 119 ? -11.797 20.609 3.559 1 94.69 119 GLN B CA 1
ATOM 2490 C C . GLN B 1 119 ? -13.312 20.438 3.545 1 94.69 119 GLN B C 1
ATOM 2492 O O . GLN B 1 119 ? -14.055 21.422 3.586 1 94.69 119 GLN B O 1
ATOM 2497 N N . SER B 1 120 ? -13.727 19.172 3.49 1 96.62 120 SER B N 1
ATOM 2498 C CA . SER B 1 120 ? -15.148 18.844 3.383 1 96.62 120 SER B CA 1
ATOM 2499 C C . SER B 1 120 ? -15.797 18.75 4.758 1 96.62 120 SER B C 1
ATOM 2501 O O . SER B 1 120 ? -17.016 18.594 4.863 1 96.62 120 SER B O 1
ATOM 2503 N N . GLY B 1 121 ? -14.977 18.781 5.805 1 95.75 121 GLY B N 1
ATOM 2504 C CA . GLY B 1 121 ? -15.484 18.703 7.164 1 95.75 121 GLY B CA 1
ATOM 2505 C C . GLY B 1 121 ? -15.969 17.328 7.551 1 95.75 121 GLY B C 1
ATOM 2506 O O . GLY B 1 121 ? -16.844 17.188 8.422 1 95.75 121 GLY B O 1
ATOM 2507 N N . ILE B 1 122 ? -15.461 16.25 6.93 1 97.06 122 ILE B N 1
ATOM 2508 C CA . ILE B 1 122 ? -16.047 14.938 7.191 1 97.06 122 ILE B CA 1
ATOM 2509 C C . ILE B 1 122 ? -15.016 14.047 7.887 1 97.06 122 ILE B C 1
ATOM 2511 O O . ILE B 1 122 ? -15.164 12.82 7.91 1 97.06 122 ILE B O 1
ATOM 2515 N N . CYS B 1 123 ? -13.961 14.57 8.43 1 97.69 123 CYS B N 1
ATOM 2516 C CA . CYS B 1 123 ? -12.922 13.789 9.094 1 97.69 123 CYS B CA 1
ATOM 2517 C C . CYS B 1 123 ? -13.508 12.969 10.234 1 97.69 123 CYS B C 1
ATOM 2519 O O . CYS B 1 123 ? -13.164 11.797 10.398 1 97.69 123 CYS B O 1
ATOM 2521 N N . PRO B 1 124 ? -14.461 13.531 11.094 1 96.44 124 PRO B N 1
ATOM 2522 C CA . PRO B 1 124 ? -14.984 12.719 12.188 1 96.44 124 PRO B CA 1
ATOM 2523 C C . PRO B 1 124 ? -15.742 11.484 11.703 1 96.44 124 PRO B C 1
ATOM 2525 O O . PRO B 1 124 ? -15.531 10.383 12.227 1 96.44 124 PRO B O 1
ATOM 2528 N N . GLU B 1 125 ? -16.594 11.648 10.68 1 97.19 125 GLU B N 1
ATOM 2529 C CA . GLU B 1 125 ? -17.328 10.516 10.125 1 97.19 125 GLU B CA 1
ATOM 2530 C C . GLU B 1 125 ? -16.391 9.508 9.469 1 97.19 125 GLU B C 1
ATOM 2532 O O . GLU B 1 125 ? -16.594 8.297 9.578 1 97.19 125 GLU B O 1
ATOM 2537 N N . THR B 1 126 ? -15.414 10.086 8.789 1 98.19 126 THR B N 1
ATOM 2538 C CA . THR B 1 126 ? -14.438 9.234 8.117 1 98.19 126 THR B CA 1
ATOM 2539 C C . THR B 1 126 ? -13.664 8.398 9.133 1 98.19 126 THR B C 1
ATOM 2541 O O . THR B 1 126 ? -13.43 7.207 8.906 1 98.19 126 THR B O 1
ATOM 2544 N N . LEU B 1 127 ? -13.273 9.008 10.234 1 98 127 LEU B N 1
ATOM 2545 C CA . LEU B 1 127 ? -12.578 8.289 11.289 1 98 127 LEU B CA 1
ATOM 2546 C C . LEU B 1 127 ? -13.398 7.094 11.773 1 98 127 LEU B C 1
ATOM 2548 O O . LEU B 1 127 ? -12.852 6.012 11.984 1 98 127 LEU B O 1
ATOM 2552 N N . ASN B 1 128 ? -14.656 7.266 11.875 1 97.88 128 ASN B N 1
ATOM 2553 C CA . ASN B 1 128 ? -15.539 6.211 12.367 1 97.88 128 ASN B CA 1
ATOM 2554 C C . ASN B 1 128 ? -15.508 4.984 11.461 1 97.88 128 ASN B C 1
ATOM 2556 O O . ASN B 1 128 ? -15.25 3.869 11.93 1 97.88 128 ASN B O 1
ATOM 2560 N N . TRP B 1 129 ? -15.711 5.242 10.195 1 98.12 129 TRP B N 1
ATOM 2561 C CA . TRP B 1 129 ? -15.789 4.051 9.352 1 98.12 129 TRP B CA 1
ATOM 2562 C C . TRP B 1 129 ? -14.398 3.512 9.047 1 98.12 129 TRP B C 1
ATOM 2564 O O . TRP B 1 129 ? -14.219 2.307 8.844 1 98.12 129 TRP B O 1
ATOM 2574 N N . VAL B 1 130 ? -13.312 4.332 9.016 1 98.62 130 VAL B N 1
ATOM 2575 C CA . VAL B 1 130 ? -11.953 3.836 8.828 1 98.62 130 VAL B CA 1
ATOM 2576 C C . VAL B 1 130 ? -11.578 2.914 9.984 1 98.62 130 VAL B C 1
ATOM 2578 O O . VAL B 1 130 ? -10.953 1.869 9.773 1 98.62 130 VAL B O 1
ATOM 2581 N N . THR B 1 131 ? -11.938 3.283 11.211 1 98.5 131 THR B N 1
ATOM 2582 C CA . THR B 1 131 ? -11.656 2.461 12.383 1 98.5 131 THR B CA 1
ATOM 2583 C C . THR B 1 131 ? -12.312 1.091 12.25 1 98.5 131 THR B C 1
ATOM 2585 O O . THR B 1 131 ? -11.672 0.064 12.484 1 98.5 131 THR B O 1
ATOM 2588 N N . GLN B 1 132 ? -13.516 1.059 11.805 1 98.38 132 GLN B N 1
ATOM 2589 C CA . GLN B 1 132 ? -14.258 -0.192 11.672 1 98.38 132 GLN B CA 1
ATOM 2590 C C . GLN B 1 132 ? -13.695 -1.045 10.539 1 98.38 132 GLN B C 1
ATOM 2592 O O . GLN B 1 132 ? -13.609 -2.27 10.664 1 98.38 132 GLN B O 1
ATOM 2597 N N . VAL B 1 133 ? -13.336 -0.411 9.414 1 98.5 133 VAL B N 1
ATOM 2598 C CA . VAL B 1 133 ? -12.703 -1.134 8.32 1 98.5 133 VAL B CA 1
ATOM 2599 C C . VAL B 1 133 ? -11.391 -1.749 8.797 1 98.5 133 VAL B C 1
ATOM 2601 O O . VAL B 1 133 ? -11.133 -2.934 8.562 1 98.5 133 VAL B O 1
ATOM 2604 N N . GLY B 1 134 ? -10.539 -0.9 9.43 1 98.12 134 GLY B N 1
ATOM 2605 C CA . GLY B 1 134 ? -9.258 -1.372 9.938 1 98.12 134 GLY B CA 1
ATOM 2606 C C . GLY B 1 134 ? -9.391 -2.555 10.875 1 98.12 134 GLY B C 1
ATOM 2607 O O . GLY B 1 134 ? -8.695 -3.561 10.719 1 98.12 134 GLY B O 1
ATOM 2608 N N . ASP B 1 135 ? -10.32 -2.5 11.859 1 97.62 135 ASP B N 1
ATOM 2609 C CA . ASP B 1 135 ? -10.562 -3.594 12.797 1 97.62 135 ASP B CA 1
ATOM 2610 C C . ASP B 1 135 ? -10.992 -4.863 12.062 1 97.62 135 ASP B C 1
ATOM 2612 O O . ASP B 1 135 ? -10.5 -5.953 12.367 1 97.62 135 ASP B O 1
ATOM 2616 N N . GLY B 1 136 ? -11.914 -4.688 11.133 1 97.62 136 GLY B N 1
ATOM 2617 C CA . GLY B 1 136 ? -12.383 -5.824 10.359 1 97.62 136 GLY B CA 1
ATOM 2618 C C . GLY B 1 136 ? -11.289 -6.492 9.555 1 97.62 136 GLY B C 1
ATOM 2619 O O . GLY B 1 136 ? -11.203 -7.723 9.508 1 97.62 136 GLY B O 1
ATOM 2620 N N . VAL B 1 137 ? -10.461 -5.68 8.891 1 97.56 137 VAL B N 1
ATOM 2621 C CA . VAL B 1 137 ? -9.359 -6.188 8.086 1 97.56 137 VAL B CA 1
ATOM 2622 C C . VAL B 1 137 ? -8.375 -6.941 8.977 1 97.56 137 VAL B C 1
ATOM 2624 O O . VAL B 1 137 ? -7.914 -8.031 8.625 1 97.56 137 VAL B O 1
ATOM 2627 N N . LEU B 1 138 ? -8.031 -6.414 10.102 1 96.88 138 LEU B N 1
ATOM 2628 C CA . LEU B 1 138 ? -7.086 -7.039 11.016 1 96.88 138 LEU B CA 1
ATOM 2629 C C . LEU B 1 138 ? -7.629 -8.359 11.547 1 96.88 138 LEU B C 1
ATOM 2631 O O . LEU B 1 138 ? -6.898 -9.352 11.617 1 96.88 138 LEU B O 1
ATOM 2635 N N . ASP B 1 139 ? -8.938 -8.375 11.898 1 95.62 139 ASP B N 1
ATOM 2636 C CA . ASP B 1 139 ? -9.57 -9.609 12.344 1 95.62 139 ASP B CA 1
ATOM 2637 C C . ASP B 1 139 ? -9.531 -10.672 11.242 1 95.62 139 ASP B C 1
ATOM 2639 O O . ASP B 1 139 ? -9.203 -11.828 11.508 1 95.62 139 ASP B O 1
ATOM 2643 N N . LEU B 1 140 ? -9.891 -10.25 10.102 1 96.62 140 LEU B N 1
ATOM 2644 C CA . LEU B 1 140 ? -9.898 -11.18 8.977 1 96.62 140 LEU B CA 1
ATOM 2645 C C . LEU B 1 140 ? -8.5 -11.719 8.703 1 96.62 140 LEU B C 1
ATOM 2647 O O . LEU B 1 140 ? -8.32 -12.922 8.516 1 96.62 140 LEU B O 1
ATOM 2651 N N . LYS B 1 141 ? -7.527 -10.805 8.617 1 95.31 141 LYS B N 1
ATOM 2652 C CA . LYS B 1 141 ? -6.152 -11.227 8.359 1 95.31 141 LYS B CA 1
ATOM 2653 C C . LYS B 1 141 ? -5.688 -12.234 9.414 1 95.31 141 LYS B C 1
ATOM 2655 O O . LYS B 1 141 ? -5.09 -13.258 9.078 1 95.31 141 LYS B O 1
ATOM 2660 N N . THR B 1 142 ? -5.949 -11.953 10.664 1 93.38 142 THR B N 1
ATOM 2661 C CA . THR B 1 142 ? -5.578 -12.852 11.758 1 93.38 142 THR B CA 1
ATOM 2662 C C . THR B 1 142 ? -6.238 -14.211 11.586 1 93.38 142 THR B C 1
ATOM 2664 O O . THR B 1 142 ? -5.582 -15.25 11.727 1 93.38 142 THR B O 1
ATOM 2667 N N . ALA B 1 143 ? -7.527 -14.234 11.281 1 93.12 143 ALA B N 1
ATOM 2668 C CA . ALA B 1 143 ? -8.258 -15.477 11.078 1 93.12 143 ALA B CA 1
ATOM 2669 C C . ALA B 1 143 ? -7.676 -16.281 9.914 1 93.12 143 ALA B C 1
ATOM 2671 O O . ALA B 1 143 ? -7.492 -17.484 10.016 1 93.12 143 ALA B O 1
ATOM 2672 N N . VAL B 1 144 ? -7.402 -15.594 8.805 1 93.38 144 VAL B N 1
ATOM 2673 C CA . VAL B 1 144 ? -6.879 -16.25 7.613 1 93.38 144 VAL B CA 1
ATOM 2674 C C . VAL B 1 144 ? -5.508 -16.859 7.914 1 93.38 144 VAL B C 1
ATOM 2676 O O . VAL B 1 144 ? -5.242 -18.016 7.582 1 93.38 144 VAL B O 1
ATOM 2679 N N . PHE B 1 145 ? -4.656 -16.125 8.562 1 90.62 145 PHE B N 1
ATOM 2680 C CA . PHE B 1 145 ? -3.295 -16.578 8.805 1 90.62 145 PHE B CA 1
ATOM 2681 C C . PHE B 1 145 ? -3.283 -17.75 9.789 1 90.62 145 PHE B C 1
ATOM 2683 O O . PHE B 1 145 ? -2.363 -18.562 9.773 1 90.62 145 PHE B O 1
ATOM 2690 N N . SER B 1 146 ? -4.266 -17.812 10.602 1 89.94 146 SER B N 1
ATOM 2691 C CA . SER B 1 146 ? -4.359 -18.938 11.523 1 89.94 146 SER B CA 1
ATOM 2692 C C . SER B 1 146 ? -4.594 -20.234 10.781 1 89.94 146 SER B C 1
ATOM 2694 O O . SER B 1 146 ? -4.418 -21.328 11.344 1 89.94 146 SER B O 1
ATOM 2696 N N . LYS B 1 147 ? -4.984 -20.156 9.516 1 90.5 147 LYS B N 1
ATOM 2697 C CA . LYS B 1 147 ? -5.281 -21.344 8.734 1 90.5 147 LYS B CA 1
ATOM 2698 C C . LYS B 1 147 ? -4.027 -21.859 8.031 1 90.5 147 LYS B C 1
ATOM 2700 O O . LYS B 1 147 ? -4.059 -22.922 7.402 1 90.5 147 LYS B O 1
ATOM 2705 N N . PHE B 1 148 ? -2.98 -21.203 8.023 1 87.75 148 PHE B N 1
ATOM 2706 C CA . PHE B 1 148 ? -1.771 -21.594 7.312 1 87.75 148 PHE B CA 1
ATOM 2707 C C . PHE B 1 148 ? -0.709 -22.094 8.289 1 87.75 148 PHE B C 1
ATOM 2709 O O . PHE B 1 148 ? -0.631 -21.609 9.422 1 87.75 148 PHE B O 1
ATOM 2716 N N . PRO B 1 149 ? 0.05 -23.219 7.613 1 76.81 149 PRO B N 1
ATOM 2717 C CA . PRO B 1 149 ? 1.135 -23.719 8.461 1 76.81 149 PRO B CA 1
ATOM 2718 C C . PRO B 1 149 ? 2.234 -22.688 8.688 1 76.81 149 PRO B C 1
ATOM 2720 O O . PRO B 1 149 ? 2.471 -21.828 7.824 1 76.81 149 PRO B O 1
ATOM 2723 N N . ASN B 1 150 ? 2.912 -22.859 9.781 1 61.72 150 ASN B N 1
ATOM 2724 C CA . ASN B 1 150 ? 4.016 -22 10.18 1 61.72 150 ASN B CA 1
ATOM 2725 C C . ASN B 1 150 ? 3.619 -20.516 10.141 1 61.72 150 ASN B C 1
ATOM 2727 O O . ASN B 1 150 ? 2.938 -20.078 9.211 1 61.72 150 ASN B O 1
ATOM 2731 N N . ASN B 1 151 ? 2.979 -20.094 10.953 1 53.59 151 ASN B N 1
ATOM 2732 C CA . ASN B 1 151 ? 2.535 -18.703 11.016 1 53.59 151 ASN B CA 1
ATOM 2733 C C . ASN B 1 151 ? 2.92 -17.938 9.75 1 53.59 151 ASN B C 1
ATOM 2735 O O . ASN B 1 151 ? 3.637 -16.938 9.82 1 53.59 151 ASN B O 1
ATOM 2739 N N . GLY B 1 152 ? 2.988 -18.672 8.711 1 48.47 152 GLY B N 1
ATOM 2740 C CA . GLY B 1 152 ? 3.377 -18.094 7.438 1 48.47 152 GLY B CA 1
ATOM 2741 C C . GLY B 1 152 ? 2.928 -16.656 7.281 1 48.47 152 GLY B C 1
ATOM 2742 O O . GLY B 1 152 ? 3.475 -15.914 6.461 1 48.47 152 GLY B O 1
ATOM 2743 N N . GLY B 1 153 ? 1.649 -16.562 7.559 1 55.72 153 GLY B N 1
ATOM 2744 C CA . GLY B 1 153 ? 1.299 -15.156 7.484 1 55.72 153 GLY B CA 1
ATOM 2745 C C . GLY B 1 153 ? 1.911 -14.328 8.602 1 55.72 153 GLY B C 1
ATOM 2746 O O . GLY B 1 153 ? 2.193 -14.852 9.68 1 55.72 153 GLY B O 1
ATOM 2747 N N . ASP B 1 154 ? 2.898 -13.438 8.273 1 62.94 154 ASP B N 1
ATOM 2748 C CA . ASP B 1 154 ? 3.859 -12.758 9.133 1 62.94 154 ASP B CA 1
ATOM 2749 C C . ASP B 1 154 ? 3.152 -11.852 10.141 1 62.94 154 ASP B C 1
ATOM 2751 O O . ASP B 1 154 ? 2.402 -10.953 9.75 1 62.94 154 ASP B O 1
ATOM 2755 N N . ALA B 1 155 ? 2.852 -12.594 11.352 1 75.06 155 ALA B N 1
ATOM 2756 C CA . ALA B 1 155 ? 2.508 -11.719 12.469 1 75.06 155 ALA B CA 1
ATOM 2757 C C . ALA B 1 155 ? 3.055 -10.312 12.25 1 75.06 155 ALA B C 1
ATOM 2759 O O . ALA B 1 155 ? 2.424 -9.328 12.641 1 75.06 155 ALA B O 1
ATOM 2760 N N . ASN B 1 156 ? 3.99 -10.336 11.516 1 83.56 156 ASN B N 1
ATOM 2761 C CA . ASN B 1 156 ? 4.605 -9.047 11.219 1 83.56 156 ASN B CA 1
ATOM 2762 C C . ASN B 1 156 ? 3.754 -8.227 10.25 1 83.56 156 ASN B C 1
ATOM 2764 O O . ASN B 1 156 ? 3.693 -7 10.359 1 83.56 156 ASN B O 1
ATOM 2768 N N . ASP B 1 157 ? 3.037 -8.977 9.414 1 89.31 157 ASP B N 1
ATOM 2769 C CA . ASP B 1 157 ? 2.191 -8.273 8.453 1 89.31 157 ASP B CA 1
ATOM 2770 C C . ASP B 1 157 ? 0.958 -7.684 9.133 1 89.31 157 ASP B C 1
ATOM 2772 O O . ASP B 1 157 ? 0.544 -6.566 8.812 1 89.31 157 ASP B O 1
ATOM 2776 N N . VAL B 1 158 ? 0.397 -8.453 10.094 1 92.75 158 VAL B N 1
ATOM 2777 C CA . VAL B 1 158 ? -0.752 -7.953 10.844 1 92.75 158 VAL B CA 1
ATOM 2778 C C . VAL B 1 158 ? -0.352 -6.719 11.648 1 92.75 158 VAL B C 1
ATOM 2780 O O . VAL B 1 158 ? -1.08 -5.723 11.672 1 92.75 158 VAL B O 1
ATOM 2783 N N . GLU B 1 159 ? 0.786 -6.762 12.242 1 94.12 159 GLU B N 1
ATOM 2784 C CA . GLU B 1 159 ? 1.268 -5.625 13.023 1 94.12 159 GLU B CA 1
ATOM 2785 C C . GLU B 1 159 ? 1.543 -4.422 12.125 1 94.12 159 GLU B C 1
ATOM 2787 O O . GLU B 1 159 ? 1.281 -3.279 12.516 1 94.12 159 GLU B O 1
ATOM 2792 N N . GLU B 1 160 ? 2.043 -4.691 11 1 95.31 160 GLU B N 1
ATOM 2793 C CA . GLU B 1 160 ? 2.289 -3.625 10.039 1 95.31 160 GLU B CA 1
ATOM 2794 C C . GLU B 1 160 ? 0.995 -2.914 9.656 1 95.31 160 GLU B C 1
ATOM 2796 O O . GLU B 1 160 ? 0.931 -1.682 9.664 1 95.31 160 GLU B O 1
ATOM 2801 N N . PHE B 1 161 ? -0.018 -3.643 9.359 1 97.31 161 PHE B N 1
ATOM 2802 C CA . PHE B 1 161 ? -1.308 -3.061 9.008 1 97.31 161 PHE B CA 1
ATOM 2803 C C . PHE B 1 161 ? -1.895 -2.297 10.195 1 97.31 161 PHE B C 1
ATOM 2805 O O . PHE B 1 161 ? -2.488 -1.231 10.016 1 97.31 161 PHE B O 1
ATOM 2812 N N . ARG B 1 162 ? -1.745 -2.912 11.367 1 97.38 162 ARG B N 1
ATOM 2813 C CA . ARG B 1 162 ? -2.232 -2.234 12.562 1 97.38 162 ARG B CA 1
ATOM 2814 C C . ARG B 1 162 ? -1.58 -0.866 12.719 1 97.38 162 ARG B C 1
ATOM 2816 O O . ARG B 1 162 ? -2.266 0.129 12.969 1 97.38 162 ARG B O 1
ATOM 2823 N N . LYS B 1 163 ? -0.31 -0.884 12.555 1 97.31 163 LYS B N 1
ATOM 2824 C CA . LYS B 1 163 ? 0.449 0.359 12.648 1 97.31 163 LYS B CA 1
ATOM 2825 C C . LYS B 1 163 ? -0.032 1.38 11.625 1 97.31 163 LYS B C 1
ATOM 2827 O O . LYS B 1 163 ? -0.221 2.555 11.953 1 97.31 163 LYS B O 1
ATOM 2832 N N . LEU B 1 164 ? -0.273 0.967 10.492 1 98.44 164 LEU B N 1
ATOM 2833 C CA . LEU B 1 164 ? -0.613 1.875 9.398 1 98.44 164 LEU B CA 1
ATOM 2834 C C . LEU B 1 164 ? -2.035 2.402 9.555 1 98.44 164 LEU B C 1
ATOM 2836 O O . LEU B 1 164 ? -2.293 3.584 9.312 1 98.44 164 LEU B O 1
ATOM 2840 N N . PHE B 1 165 ? -2.953 1.542 9.938 1 98.44 165 PHE B N 1
ATOM 2841 C CA . PHE B 1 165 ? -4.309 2.012 10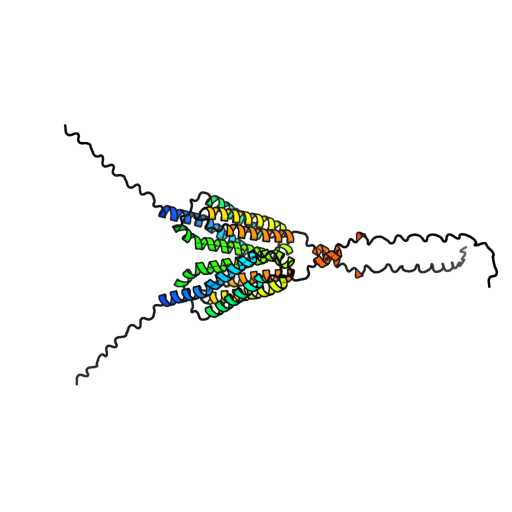.203 1 98.44 165 PHE B CA 1
ATOM 2842 C C . PHE B 1 165 ? -4.32 3 11.367 1 98.44 165 PHE B C 1
ATOM 2844 O O . PHE B 1 165 ? -5.027 4.008 11.32 1 98.44 165 PHE B O 1
ATOM 2851 N N . SER B 1 166 ? -3.549 2.713 12.383 1 98.19 166 SER B N 1
ATOM 2852 C CA . SER B 1 166 ? -3.461 3.617 13.523 1 98.19 166 SER B CA 1
ATOM 2853 C C . SER B 1 166 ? -2.947 4.988 13.102 1 98.19 166 SER B C 1
ATOM 2855 O O . SER B 1 166 ? -3.43 6.016 13.586 1 98.19 166 SER B O 1
ATOM 2857 N N . ALA B 1 167 ? -2.021 5.035 12.234 1 97.69 167 ALA B N 1
ATOM 2858 C CA . ALA B 1 167 ? -1.452 6.297 11.766 1 97.69 167 ALA B CA 1
ATOM 2859 C C . ALA B 1 167 ? -2.488 7.113 11 1 97.69 167 ALA B C 1
ATOM 2861 O O . ALA B 1 167 ? -2.559 8.336 11.148 1 97.69 167 ALA B O 1
ATOM 2862 N N . VAL B 1 168 ? -3.248 6.492 10.18 1 97.94 168 VAL B N 1
ATOM 2863 C CA . VAL B 1 168 ? -4.293 7.195 9.445 1 97.94 168 VAL B CA 1
ATOM 2864 C C . VAL B 1 168 ? -5.336 7.742 10.422 1 97.94 168 VAL B C 1
ATOM 2866 O O . VAL B 1 168 ? -5.809 8.867 10.266 1 97.94 168 VAL B O 1
ATOM 2869 N N . GLU B 1 169 ? -5.691 6.895 11.352 1 97.94 169 GLU B N 1
ATOM 2870 C CA . GLU B 1 169 ? -6.66 7.328 12.359 1 97.94 169 GLU B CA 1
ATOM 2871 C C . GLU B 1 169 ? -6.168 8.562 13.102 1 97.94 169 GLU B C 1
ATOM 2873 O O . GLU B 1 169 ? -6.941 9.492 13.352 1 97.94 169 GLU B O 1
ATOM 2878 N N . GLN B 1 170 ? -4.93 8.539 13.398 1 96.94 170 GLN B N 1
ATOM 2879 C CA . GLN B 1 170 ? -4.363 9.695 14.078 1 96.94 170 GLN B CA 1
ATOM 2880 C C . GLN B 1 170 ? -4.445 10.945 13.211 1 96.94 170 GLN B C 1
ATOM 2882 O O . GLN B 1 170 ? -4.758 12.031 13.703 1 96.94 170 GLN B O 1
ATOM 2887 N N . ARG B 1 171 ? -4.234 10.812 12.008 1 96.12 171 ARG B N 1
ATOM 2888 C CA . ARG B 1 171 ? -4.316 11.945 11.094 1 96.12 171 ARG B CA 1
ATOM 2889 C C . ARG B 1 171 ? -5.75 12.461 10.984 1 96.12 171 ARG B C 1
ATOM 2891 O O . ARG B 1 171 ? -5.984 13.664 10.922 1 96.12 171 ARG B O 1
ATOM 2898 N N . LEU B 1 172 ? -6.645 11.562 10.961 1 97.06 172 LEU B N 1
ATOM 2899 C CA . LEU B 1 172 ? -8.055 11.93 10.875 1 97.06 172 LEU B CA 1
ATOM 2900 C C . LEU B 1 172 ? -8.516 12.602 12.164 1 97.06 172 LEU B C 1
ATOM 2902 O O . LEU B 1 172 ? -9.359 13.5 12.133 1 97.06 172 LEU B O 1
ATOM 2906 N N . LYS B 1 173 ? -7.992 12.141 13.273 1 95.75 173 LYS B N 1
ATOM 2907 C CA . LYS B 1 173 ? -8.289 12.805 14.547 1 95.75 173 LYS B CA 1
ATOM 2908 C C . LYS B 1 173 ? -7.777 14.242 14.547 1 95.75 173 LYS B C 1
ATOM 2910 O O . LYS B 1 173 ? -8.477 15.148 15.016 1 95.75 173 LYS B O 1
ATOM 2915 N N . GLU B 1 174 ? -6.625 14.43 13.984 1 91.06 174 GLU B N 1
ATOM 2916 C CA . GLU B 1 174 ? -6.012 15.75 13.938 1 91.06 174 GLU B CA 1
ATOM 2917 C C . GLU B 1 174 ? -6.781 16.688 13.008 1 91.06 174 GLU B C 1
ATOM 2919 O O . GLU B 1 174 ? -6.824 17.891 13.234 1 91.06 174 GLU B O 1
ATOM 2924 N N . CYS B 1 175 ? -7.305 16.109 11.977 1 89.94 175 CYS B N 1
ATOM 2925 C CA . CYS B 1 175 ? -8.031 16.984 11.07 1 89.94 175 CYS B CA 1
ATOM 2926 C C . CYS B 1 175 ? -9.445 17.25 11.586 1 89.94 175 CYS B C 1
ATOM 2928 O O . CYS B 1 175 ? -10.141 18.125 11.07 1 89.94 175 CYS B O 1
ATOM 2930 N N . SER B 1 176 ? -9.961 16.438 12.438 1 81.69 176 SER B N 1
ATOM 2931 C CA . SER B 1 176 ? -11.273 16.609 13.055 1 81.69 176 SER B CA 1
ATOM 2932 C C . SER B 1 176 ? -11.25 17.703 14.125 1 81.69 176 SER B C 1
ATOM 2934 O O . SER B 1 176 ? -12.297 18.25 14.492 1 81.69 176 SER B O 1
ATOM 2936 N N . ALA B 1 177 ? -10.047 17.922 14.648 1 64.12 177 ALA B N 1
ATOM 2937 C CA . ALA B 1 177 ? -9.922 18.969 15.664 1 64.12 177 ALA B CA 1
ATOM 2938 C C . ALA B 1 177 ? -10.008 20.359 15.039 1 64.12 177 ALA B C 1
ATOM 2940 O O . ALA B 1 177 ? -9.555 20.562 13.906 1 64.12 177 ALA B O 1
ATOM 2941 N N . PRO B 1 178 ? -10.906 21.172 15.414 1 51.97 178 PRO B N 1
ATOM 2942 C CA . PRO B 1 178 ? -11 22.531 14.883 1 51.97 178 PRO B CA 1
ATOM 2943 C C . PRO B 1 178 ? -9.633 23.156 14.609 1 51.97 178 PRO B C 1
ATOM 2945 O O . PRO B 1 178 ? -8.656 22.844 15.305 1 51.97 178 PRO B O 1
ATOM 2948 N N . SER B 1 179 ? -9.18 23.25 13.297 1 47.78 179 SER B N 1
ATOM 2949 C CA . SER B 1 179 ? -7.938 23.891 12.867 1 47.78 179 SER B CA 1
ATOM 2950 C C . SER B 1 179 ? -7.469 24.938 13.867 1 47.78 179 SER B C 1
ATOM 2952 O O . SER B 1 179 ? -8.258 25.766 14.328 1 47.78 179 SER B O 1
ATOM 2954 N N . SER B 1 180 ? -6.566 24.734 14.516 1 39.16 180 SER B N 1
ATOM 2955 C CA . SER B 1 180 ? -6 25.891 15.219 1 39.16 180 SER B CA 1
ATOM 2956 C C . SER B 1 180 ? -5.875 27.094 14.297 1 39.16 180 SER B C 1
ATOM 2958 O O . SER B 1 180 ? -5.449 28.172 14.727 1 39.16 180 SER B O 1
ATOM 2960 N N . ALA B 1 181 ? -5.82 27.016 13 1 39.09 181 ALA B N 1
ATOM 2961 C CA . ALA B 1 181 ? -5.852 28.234 12.188 1 39.09 181 ALA B CA 1
ATOM 2962 C C . ALA B 1 181 ? -7.117 29.047 12.461 1 39.09 181 ALA B C 1
ATOM 2964 O O . ALA B 1 181 ? -7.211 30.203 12.07 1 39.09 181 ALA B O 1
ATOM 2965 N N . ASP B 1 182 ? -8.164 28.531 12.82 1 37.34 182 ASP B N 1
ATOM 2966 C CA . ASP B 1 182 ? -9.125 29.438 13.438 1 37.34 182 ASP B CA 1
ATOM 2967 C C . ASP B 1 182 ? -8.492 30.203 14.594 1 37.34 182 ASP B C 1
ATOM 2969 O O . ASP B 1 182 ? -9.109 31.109 15.156 1 37.34 182 ASP B O 1
ATOM 2973 N N . CYS B 1 183 ? -7.453 29.641 15 1 34.25 183 CYS B N 1
ATOM 2974 C CA . CYS B 1 183 ? -6.777 30.484 15.984 1 34.25 183 CYS B CA 1
ATOM 2975 C C . CYS B 1 183 ? -5.992 31.594 15.297 1 34.25 183 CYS B C 1
ATOM 2977 O O . CYS B 1 183 ? -5.637 32.594 15.922 1 34.25 183 CYS B O 1
ATOM 2979 N N . SER B 1 184 ? -5.438 31.375 14.062 1 35.5 184 SER B N 1
ATOM 2980 C CA . SER B 1 184 ? -4.691 32.469 13.438 1 35.5 184 SER B CA 1
ATOM 2981 C C . SER B 1 184 ? -5.629 33.562 12.977 1 35.5 184 SER B C 1
ATOM 2983 O O . SER B 1 184 ? -5.172 34.656 12.562 1 35.5 184 SER B O 1
ATOM 2985 N N . ALA B 1 185 ? -6.824 33.312 12.484 1 33.84 185 ALA B N 1
ATOM 2986 C CA . ALA B 1 185 ? -7.699 34.438 12.227 1 33.84 185 ALA B CA 1
ATOM 2987 C C . ALA B 1 185 ? -7.668 35.438 13.383 1 33.84 185 ALA B C 1
ATOM 2989 O O . ALA B 1 185 ? -7.863 36.656 13.188 1 33.84 185 ALA B O 1
ATOM 2990 N N . TYR B 1 186 ? -7.426 34.875 14.562 1 32.81 186 TYR B N 1
ATOM 2991 C CA . TYR B 1 186 ? -7.285 35.844 15.648 1 32.81 186 TYR B CA 1
ATOM 2992 C C . TYR B 1 186 ? -5.902 36.469 15.625 1 32.81 186 TYR B C 1
ATOM 2994 O O . TYR B 1 186 ? -5.699 37.531 16.219 1 32.81 186 TYR B O 1
ATOM 3002 N N . CYS B 1 187 ? -4.918 35.688 15.086 1 34.72 187 CYS B N 1
ATOM 3003 C CA . CYS B 1 187 ? -3.625 36.375 15.203 1 34.72 187 CYS B CA 1
ATOM 3004 C C . CYS B 1 187 ? -3.439 37.375 14.094 1 34.72 187 CYS B C 1
ATOM 3006 O O . CYS B 1 187 ? -2.598 38.281 14.203 1 34.72 187 CYS B O 1
ATOM 3008 N N . GLY B 1 188 ? -3.855 37.062 12.875 1 33.53 188 GLY B N 1
ATOM 3009 C CA . GLY B 1 188 ? -3.611 38.062 11.844 1 33.53 188 GLY B CA 1
ATOM 3010 C C . GLY B 1 188 ? -4.395 39.344 12.062 1 33.53 188 GLY B C 1
ATOM 3011 O O . GLY B 1 188 ? -4.43 40.219 11.188 1 33.53 188 GLY B O 1
ATOM 3012 N N . LYS B 1 189 ? -5.398 39.25 12.938 1 33.53 189 LYS B N 1
ATOM 3013 C CA . LYS B 1 189 ? -5.906 40.625 13.031 1 33.53 189 LYS B CA 1
ATOM 3014 C C . LYS B 1 189 ? -4.777 41.594 13.281 1 33.53 189 LYS B C 1
ATOM 3016 O O . LYS B 1 189 ? -3.914 41.375 14.133 1 33.53 189 LYS B O 1
ATOM 3021 N N . ASP B 1 190 ? -4.332 42.281 12.258 1 32.75 190 ASP B N 1
ATOM 3022 C CA . ASP B 1 190 ? -3.482 43.469 12.148 1 32.75 190 ASP B CA 1
ATOM 3023 C C . ASP B 1 190 ? -3.459 44.25 13.461 1 32.75 190 ASP B C 1
ATOM 3025 O O . ASP B 1 190 ? -4.496 44.719 13.93 1 32.75 190 ASP B O 1
ATOM 3029 N N . HIS B 1 191 ? -2.73 43.781 14.383 1 32.34 191 HIS B N 1
ATOM 3030 C CA . HIS B 1 191 ? -2.305 44.688 15.453 1 32.34 191 HIS B CA 1
ATOM 3031 C C . HIS B 1 191 ? -1.904 46.031 14.906 1 32.34 191 HIS B C 1
ATOM 3033 O O . HIS B 1 191 ? -1.254 46.844 15.594 1 32.34 191 HIS B O 1
ATOM 3039 N N . HIS B 1 192 ? -2.021 46.156 13.531 1 32.81 192 HIS B N 1
ATOM 3040 C CA . HIS B 1 192 ? -1.641 47.5 13.164 1 32.81 192 HIS B CA 1
ATOM 3041 C C . HIS B 1 192 ? -2.4 48.531 14 1 32.81 192 HIS B C 1
ATOM 3043 O O . HIS B 1 192 ? -1.902 49.625 14.234 1 32.81 192 HIS B O 1
ATOM 3049 N N . ASP B 1 193 ? -3.715 48.188 13.977 1 31.72 193 ASP B N 1
ATOM 3050 C CA . ASP B 1 193 ? -4.457 49.375 14.359 1 31.72 193 ASP B CA 1
ATOM 3051 C C . ASP B 1 193 ? -4.246 49.719 15.836 1 31.72 193 ASP B C 1
ATOM 3053 O O . ASP B 1 193 ? -4.926 50.594 16.391 1 31.72 193 ASP B O 1
ATOM 3057 N N . TRP B 1 194 ? -3.65 48.594 16.453 1 31.25 194 TRP B N 1
ATOM 3058 C CA . TRP B 1 194 ? -3.871 48.906 17.859 1 31.25 194 TRP B CA 1
ATOM 3059 C C . TRP B 1 194 ? -3.055 50.125 18.281 1 31.25 194 TRP B C 1
ATOM 3061 O O . TRP B 1 194 ? -3.256 50.688 19.359 1 31.25 194 TRP B O 1
ATOM 3071 N N . ASN B 1 195 ? -1.849 50.062 17.562 1 29.97 195 ASN B N 1
ATOM 3072 C CA . ASN B 1 195 ? -1.013 51.125 18.141 1 29.97 195 ASN B CA 1
ATOM 3073 C C . ASN B 1 195 ? -1.57 52.5 17.828 1 29.97 195 ASN B C 1
ATOM 3075 O O . ASN B 1 195 ? -0.828 53.406 17.438 1 29.97 195 ASN B O 1
ATOM 3079 N N . LYS B 1 196 ? -2.725 52.406 17.062 1 29.91 196 LYS B N 1
ATOM 3080 C CA . LYS B 1 196 ? -3.088 53.812 16.938 1 29.91 196 LYS B CA 1
ATOM 3081 C C . LYS B 1 196 ? -3.219 54.469 18.297 1 29.91 196 LYS B C 1
ATOM 3083 O O . LYS B 1 196 ? -4.164 54.188 19.047 1 29.91 196 LYS B O 1
ATOM 3088 N N . GLY B 1 197 ? -2.066 54.594 18.969 1 27.92 197 GLY B N 1
ATOM 3089 C CA . GLY B 1 197 ? -1.936 55.469 20.125 1 27.92 197 GLY B CA 1
ATOM 3090 C C . GLY B 1 197 ? -2.895 56.625 20.109 1 27.92 197 GLY B C 1
ATOM 3091 O O . GLY B 1 197 ? -3.197 57.188 19.062 1 27.92 197 GLY B O 1
ATOM 3092 N N . GLU B 1 198 ? -3.982 56.531 20.922 1 31.28 198 GLU B N 1
ATOM 3093 C CA . GLU B 1 198 ? -4.902 57.625 21.219 1 31.28 198 GLU B CA 1
ATOM 3094 C C . GLU B 1 198 ? -4.203 58.969 21.125 1 31.28 198 GLU B C 1
ATOM 3096 O O . GLU B 1 198 ? -3.303 59.25 21.906 1 31.28 198 GLU B O 1
ATOM 3101 N N . ASP B 1 199 ? -3.812 59.375 19.922 1 31.44 199 ASP B N 1
ATOM 3102 C CA . ASP B 1 199 ? -3.455 60.781 19.875 1 31.44 199 ASP B CA 1
ATOM 3103 C C . ASP B 1 199 ? -4.395 61.625 20.766 1 31.44 199 ASP B C 1
ATOM 3105 O O . ASP B 1 199 ? -5.605 61.625 20.531 1 31.44 199 ASP B O 1
ATOM 3109 N N . LYS B 1 200 ? -4.023 61.594 22.062 1 31.97 200 LYS B N 1
ATOM 3110 C CA . LYS B 1 200 ? -4.637 62.625 22.891 1 31.97 200 LYS B CA 1
ATOM 3111 C C . LYS B 1 200 ? -4.793 63.938 22.125 1 31.97 200 LYS B C 1
ATOM 3113 O O . LYS B 1 200 ? -3.803 64.625 21.812 1 31.97 200 LYS B O 1
ATOM 3118 N N . LYS B 1 201 ? -5.703 63.906 21.141 1 29.84 201 LYS B N 1
ATOM 3119 C CA . LYS B 1 201 ? -6.078 65.25 20.656 1 29.84 201 LYS B CA 1
ATOM 3120 C C . LYS B 1 201 ? -6.242 66.25 21.812 1 29.84 201 LYS B C 1
ATOM 3122 O O . LYS B 1 201 ? -6.957 65.938 22.766 1 29.84 201 LYS B O 1
ATOM 3127 N N . GLY B 1 202 ? -5.234 67.125 22.062 1 26.84 202 GLY B N 1
ATOM 3128 C CA . GLY B 1 202 ? -5.211 68.312 22.875 1 26.84 202 GLY B CA 1
ATOM 3129 C C . GLY B 1 202 ? -6.535 69.062 22.891 1 26.84 202 GLY B C 1
ATOM 3130 O O . GLY B 1 202 ? -7.262 69.062 21.891 1 26.84 202 GLY B O 1
ATOM 3131 N N . ASP B 1 203 ? -7.102 69.125 24.109 1 26.69 203 ASP B N 1
ATOM 3132 C CA . ASP B 1 203 ? -8.25 69.938 24.562 1 26.69 203 ASP B CA 1
ATOM 3133 C C . ASP B 1 203 ? -8.344 71.25 23.812 1 26.69 203 ASP B C 1
ATOM 3135 O O . ASP B 1 203 ? -7.387 72.062 23.797 1 26.69 203 ASP B O 1
ATOM 3139 N N . LYS B 1 204 ? -8.898 71.125 22.625 1 27.12 204 LYS B N 1
ATOM 3140 C CA . LYS B 1 204 ? -9.305 72.375 22 1 27.12 204 LYS B CA 1
ATOM 3141 C C . LYS B 1 204 ? -9.844 73.375 23.031 1 27.12 204 LYS B C 1
ATOM 3143 O O . LYS B 1 204 ? -10.703 73 23.844 1 27.12 204 LYS B O 1
ATOM 3148 N N . GLY B 1 205 ? -9.016 74.375 23.484 1 23.72 205 GLY B N 1
ATOM 3149 C CA . GLY B 1 205 ? -9.266 75.625 24.234 1 23.72 205 GLY B CA 1
ATOM 3150 C C . GLY B 1 205 ? -10.633 76.188 23.969 1 23.72 205 GLY B C 1
ATOM 3151 O O . GLY B 1 205 ? -11.211 76 22.906 1 23.72 205 GLY B O 1
ATOM 3152 N N . GLU B 1 206 ? -11.281 76.5 25.031 1 26.25 206 GLU B N 1
ATOM 3153 C CA . GLU B 1 206 ? -12.516 77.125 25.469 1 26.25 206 GLU B CA 1
ATOM 3154 C C . GLU B 1 206 ? -12.766 78.438 24.688 1 26.25 206 GLU B C 1
ATOM 3156 O O . GLU B 1 206 ? -12.102 79.438 24.922 1 26.25 206 GLU B O 1
ATOM 3161 N N . LYS B 1 207 ? -12.688 78.375 23.344 1 23.52 207 LYS B N 1
ATOM 3162 C CA . LYS B 1 207 ? -12.922 79.688 22.875 1 23.52 207 LYS B CA 1
ATOM 3163 C C . LYS B 1 207 ? -14.133 80.312 23.562 1 23.52 207 LYS B C 1
ATOM 3165 O O . LYS B 1 207 ? -15.18 79.688 23.688 1 23.52 207 LYS B O 1
ATOM 3170 N N . GLY B 1 208 ? -14.016 81.438 24.375 1 22.02 208 GLY B N 1
ATOM 3171 C CA . GLY B 1 208 ? -14.734 82.438 25.141 1 22.02 208 GLY B CA 1
ATOM 3172 C C . GLY B 1 208 ? -15.922 83 24.391 1 22.02 208 GLY B C 1
ATOM 3173 O O . GLY B 1 208 ? -16.594 83.875 24.906 1 22.02 208 GLY B O 1
ATOM 3174 N N . LYS B 1 209 ? -16 82.812 23.062 1 22.22 209 LYS B N 1
ATOM 3175 C CA . LYS B 1 209 ? -16.516 84.125 22.625 1 22.22 209 LYS B CA 1
ATOM 3176 C C . LYS B 1 209 ? -17.844 84.438 23.312 1 22.22 209 LYS B C 1
ATOM 3178 O O . LYS B 1 209 ? -18.547 83.562 23.781 1 22.22 209 LYS B O 1
ATOM 3183 N N . LYS B 1 210 ? -18.5 85.562 22.844 1 23.67 210 LYS B N 1
ATOM 3184 C CA . LYS B 1 210 ? -19.109 86.875 22.984 1 23.67 210 LYS B CA 1
ATOM 3185 C C . LYS B 1 210 ? -20.609 86.75 23.234 1 23.67 210 LYS B C 1
ATOM 3187 O O . LYS B 1 210 ? -21.234 85.75 22.875 1 23.67 210 LYS B O 1
ATOM 3192 N N . GLY B 1 211 ? -21.203 87.875 23.781 1 21.64 211 GLY B N 1
ATOM 3193 C CA . GLY B 1 211 ? -22.25 88.562 24.469 1 21.64 211 GLY B CA 1
ATOM 3194 C C . GLY B 1 211 ? -23.562 88.625 23.688 1 21.64 211 GLY B C 1
ATOM 3195 O O . GLY B 1 211 ? -23.578 89.062 22.531 1 21.64 211 GLY B O 1
ATOM 3196 N N . ALA B 1 212 ? -24.422 87.75 23.938 1 21.64 212 ALA B N 1
ATOM 3197 C CA . ALA B 1 212 ? -25.766 88.062 23.469 1 21.64 212 ALA B CA 1
ATOM 3198 C C . ALA B 1 212 ? -26.203 89.438 23.922 1 21.64 212 ALA B C 1
ATOM 3200 O O . ALA B 1 212 ? -26.031 89.812 25.078 1 21.64 212 ALA B O 1
ATOM 3201 N N . LYS B 1 213 ? -26.609 90.438 23.078 1 20.69 213 LYS B N 1
ATOM 3202 C CA . LYS B 1 213 ? -27.406 91.625 23.094 1 20.69 213 LYS B CA 1
ATOM 3203 C C . LYS B 1 213 ? -28.781 91.375 23.703 1 20.69 213 LYS B C 1
ATOM 3205 O O . LYS B 1 213 ? -29.172 92.062 24.672 1 20.69 213 LYS B O 1
ATOM 3210 N N . ASP B 1 214 ? -29.859 91.438 22.859 1 20.56 214 ASP B N 1
ATOM 3211 C CA . ASP B 1 214 ? -30.984 92.312 22.625 1 20.56 214 ASP B CA 1
ATOM 3212 C C . ASP B 1 214 ? -32.219 91.875 23.375 1 20.56 214 ASP B C 1
ATOM 3214 O O . ASP B 1 214 ? -32.375 90.688 23.703 1 20.56 214 ASP B O 1
ATOM 3218 N N . ASP B 1 215 ? -33.406 92.625 23.266 1 22.36 215 ASP B N 1
ATOM 3219 C CA . ASP B 1 215 ? -34.531 93.375 23.797 1 22.36 215 ASP B CA 1
ATOM 3220 C C . ASP B 1 215 ? -35.75 92.438 24.047 1 22.36 215 ASP B C 1
ATOM 3222 O O . ASP B 1 215 ? -36.344 92.5 25.109 1 22.36 215 ASP B O 1
ATOM 3226 N N . CYS B 1 216 ? -36.625 92.25 22.969 1 22.94 216 CYS B N 1
ATOM 3227 C CA . CYS B 1 216 ? -37.969 92.812 23 1 22.94 216 CYS B CA 1
ATOM 3228 C C . CYS B 1 216 ? -38.875 91.938 23.891 1 22.94 216 CYS B C 1
ATOM 3230 O O . CYS B 1 216 ? -38.594 90.812 24.156 1 22.94 216 CYS B O 1
ATOM 3232 N N . LYS B 1 217 ? -40.281 91.875 23.453 1 23.58 217 LYS B N 1
ATOM 3233 C CA . LYS B 1 217 ? -41.625 92.25 23.906 1 23.58 217 LYS B CA 1
ATOM 3234 C C . LYS B 1 217 ? -42.219 91.125 24.781 1 23.58 217 LYS B C 1
ATOM 3236 O O . LYS B 1 217 ? -41.781 90 24.734 1 23.58 217 LYS B O 1
ATOM 3241 N N . LYS B 1 218 ? -43.594 91.438 24.922 1 25.69 218 LYS B N 1
ATOM 3242 C CA . LYS B 1 218 ? -44.781 91.625 25.734 1 25.69 218 LYS B CA 1
ATOM 3243 C C . LYS B 1 218 ? -45.562 90.312 25.875 1 25.69 218 LYS B C 1
ATOM 3245 O O . LYS B 1 218 ? -46.594 90.25 26.531 1 25.69 218 LYS B O 1
ATOM 3250 N N . LYS B 1 219 ? -45.156 89.438 24.938 1 22.28 219 LYS B N 1
ATOM 3251 C CA . LYS B 1 219 ? -46.5 88.938 24.656 1 22.28 219 LYS B CA 1
ATOM 3252 C C . LYS B 1 219 ? -47.188 88.438 25.922 1 22.28 219 LYS B C 1
ATOM 3254 O O . LYS B 1 219 ? -46.531 88.062 26.891 1 22.28 219 LYS B O 1
ATOM 3259 N N . TYR B 1 220 ? -48.375 87.875 25.609 1 25.86 220 TYR B N 1
ATOM 3260 C CA . TYR B 1 220 ? -49.75 87.562 26 1 25.86 220 TYR B CA 1
ATOM 3261 C C . TYR B 1 220 ? -49.781 86.562 27.109 1 25.86 220 TYR B C 1
ATOM 3263 O O . TYR B 1 220 ? -48.938 85.625 27.172 1 25.86 220 TYR B O 1
#

pLDDT: mean 74.23, std 29.39, range [14.37, 98.62]

Foldseek 3Di:
DPPPPPPPPPPPPPPPPVDPVVLLVVLVVQLCVLCVVLLVLLVVLLVVLVPDQAAQCVVNVVSLVVNLVSLQVSLVSLQPRAAHDPVSVVVCVVVVVSSVCSLVSSLVSLVVCLVRCLVRLNLVVVLVSLVSNLVSNLSSLVSNLVRYPDSVVPPPSSVVSVVSSVVSSVSSVVSNPDPCVVVCVVVPPPCVVVPPPVPPPPPPPPPDPPDPPPPDPDVD/DPPPPPPPPPPPPPPPPVDPVVLLVVLLVQLCVLCVVLLVLLVVLLVVLVPDQAEQCVVNVVSLVVNLVSLQVSLVSLQVRAAHDPVSVVVCVVVVVSSVCSLVSSLVSLVVCLVRCLVRLNLVVVLVSLVSNLVSNLSSLVSNLVRYPPSVVPPVSSVVSVVSSVVSSVSSVVSNPDPCVVVCVVVPPPPVVVPPPPPPPPDPDDPDDDDDDDDDDDDD